Protein AF-0000000076600249 (afdb_homodimer)

Solvent-accessible surface area (backbone atoms only — not comparable to full-atom values): 35619 Å² total; per-residue (Å²): 126,81,73,49,45,29,33,35,29,46,84,48,65,68,58,51,51,53,51,48,52,49,26,54,75,53,71,22,68,70,43,76,37,72,70,77,50,72,58,54,64,67,29,22,55,24,38,38,25,30,76,85,34,53,68,73,48,59,90,51,76,70,46,68,44,25,30,36,45,35,79,69,93,44,75,66,53,54,54,52,36,52,74,59,43,37,76,39,78,35,42,54,71,84,34,44,68,54,48,44,48,52,40,34,55,42,43,45,61,47,44,80,71,34,40,33,36,28,25,22,28,18,29,58,55,38,44,20,62,59,49,33,49,37,31,29,49,53,42,4,45,73,46,34,47,13,37,38,36,41,58,37,79,58,48,43,44,56,35,46,44,56,49,44,70,83,51,67,57,42,33,30,58,66,47,76,69,53,97,58,85,50,51,40,68,58,50,61,69,44,26,23,70,44,81,34,82,72,18,26,37,34,43,39,24,48,43,87,76,65,75,40,76,29,67,32,36,66,35,40,44,34,51,55,49,17,34,26,43,65,28,14,43,26,27,33,27,36,46,66,83,51,52,67,32,32,42,37,43,32,36,62,13,45,27,34,38,32,20,30,40,37,41,63,46,34,32,50,5,18,21,56,36,45,57,59,46,60,75,49,42,57,35,58,64,30,26,35,37,27,45,65,36,70,66,62,58,48,72,69,55,48,27,63,62,32,68,41,52,71,70,41,72,25,54,66,57,88,63,48,66,31,42,37,54,73,47,9,49,76,75,62,80,69,55,37,64,46,51,38,23,50,51,50,50,54,51,44,56,52,38,47,44,53,53,63,74,66,126,81,73,49,45,29,32,35,28,46,84,50,63,69,59,51,52,53,52,48,52,50,25,52,74,53,72,24,68,71,42,76,36,71,69,78,51,72,58,53,65,68,27,22,54,25,37,38,25,29,75,86,35,54,68,72,49,60,92,51,76,69,48,66,44,27,32,36,44,35,77,70,95,46,77,67,52,53,54,52,37,52,75,58,42,37,75,40,80,37,42,53,73,84,34,44,69,55,49,42,49,52,41,35,55,42,43,46,61,47,44,82,72,35,40,35,36,26,24,24,29,18,28,57,54,37,45,20,63,58,48,34,50,38,31,29,49,53,42,4,45,74,46,34,48,14,36,37,35,41,59,39,80,58,48,43,46,54,34,45,43,55,50,43,69,83,51,67,59,42,34,30,59,66,48,77,69,52,98,58,84,50,52,39,69,57,51,61,70,43,24,23,70,44,81,33,82,71,18,25,37,34,42,38,26,48,44,86,77,65,76,40,76,28,67,33,37,67,38,41,43,34,53,54,48,16,34,25,42,66,28,14,43,26,28,35,27,36,44,67,84,50,52,67,33,33,43,36,44,31,37,62,14,44,28,34,38,33,20,30,39,35,42,62,46,36,31,50,5,18,21,56,36,45,58,58,46,60,76,48,40,55,36,58,64,32,27,35,38,27,46,65,38,71,66,62,58,47,73,66,55,49,27,61,62,34,67,42,54,70,72,41,72,25,54,65,56,89,62,48,64,32,43,39,54,73,46,10,50,77,76,61,81,68,56,38,63,46,51,38,22,50,51,51,51,54,49,43,56,52,37,46,45,54,52,62,72,66

pLDDT: mean 86.01, std 12.54, range [29.33, 98.75]

Radius of gyration: 27.99 Å; Cα contacts (8 Å, |Δi|>4): 1632; chains: 2; bounding box: 45×80×75 Å

Structure (mmCIF, N/CA/C/O backbone):
data_AF-0000000076600249-model_v1
#
loop_
_entity.id
_entity.type
_entity.pdbx_description
1 polymer 'Secretion/DNA translocation related CpaE-like protein'
#
loop_
_atom_site.group_PDB
_atom_site.id
_atom_site.type_symbol
_atom_site.label_atom_id
_atom_site.label_alt_id
_atom_site.label_comp_id
_atom_site.label_asym_id
_atom_site.label_entity_id
_atom_site.label_seq_id
_atom_site.pdbx_PDB_ins_code
_atom_site.Cartn_x
_atom_site.Cartn_y
_atom_site.Cartn_z
_atom_site.occupancy
_atom_site.B_iso_or_equiv
_atom_site.auth_seq_id
_atom_site.auth_comp_id
_atom_site.auth_asym_id
_atom_site.auth_atom_id
_atom_site.pdbx_PDB_model_num
ATOM 1 N N . MET A 1 1 ? -9.172 -34.844 -21.375 1 29.53 1 MET A N 1
ATOM 2 C CA . MET A 1 1 ? -9.859 -33.562 -21.516 1 29.53 1 MET A CA 1
ATOM 3 C C . MET A 1 1 ? -9.289 -32.75 -22.703 1 29.53 1 MET A C 1
ATOM 5 O O . MET A 1 1 ? -8.07 -32.594 -22.812 1 29.53 1 MET A O 1
ATOM 9 N N . THR A 1 2 ? -9.906 -32.719 -23.734 1 38.28 2 THR A N 1
ATOM 10 C CA . THR A 1 2 ? -9.359 -32.281 -25.016 1 38.28 2 THR A CA 1
ATOM 11 C C . THR A 1 2 ? -8.82 -30.859 -24.906 1 38.28 2 THR A C 1
ATOM 13 O O . THR A 1 2 ? -9.523 -29.953 -24.469 1 38.28 2 THR A O 1
ATOM 16 N N . THR A 1 3 ? -7.656 -30.625 -24.469 1 49.25 3 THR A N 1
ATOM 17 C CA . THR A 1 3 ? -6.938 -29.359 -24.406 1 49.25 3 THR A CA 1
ATOM 18 C C . THR A 1 3 ? -7.285 -28.469 -25.594 1 49.25 3 THR A C 1
ATOM 20 O O . THR A 1 3 ? -7.293 -28.922 -26.734 1 49.25 3 THR A O 1
ATOM 23 N N . GLY A 1 4 ? -8.133 -27.469 -25.391 1 62.41 4 GLY A N 1
ATOM 24 C CA . GLY A 1 4 ? -8.633 -26.641 -26.469 1 62.41 4 GLY A CA 1
ATOM 25 C C . GLY A 1 4 ? -7.535 -26.094 -27.359 1 62.41 4 GLY A C 1
ATOM 26 O O . GLY A 1 4 ? -6.367 -26.078 -26.984 1 62.41 4 GLY A O 1
ATOM 27 N N . ARG A 1 5 ? -7.684 -26.156 -28.625 1 76.5 5 ARG A N 1
ATOM 28 C CA . ARG A 1 5 ? -6.793 -25.641 -29.656 1 76.5 5 ARG A CA 1
ATOM 29 C C . ARG A 1 5 ? -6.898 -24.125 -29.766 1 76.5 5 ARG A C 1
ATOM 31 O O . ARG A 1 5 ? -7.934 -23.547 -29.438 1 76.5 5 ARG A O 1
ATOM 38 N N . PRO A 1 6 ? -5.746 -23.469 -29.969 1 87.06 6 PRO A N 1
ATOM 39 C CA . PRO A 1 6 ? -5.867 -22.031 -30.266 1 87.06 6 PRO A CA 1
ATOM 40 C C . PRO A 1 6 ? -6.922 -21.75 -31.328 1 87.06 6 PRO A C 1
ATOM 42 O O . PRO A 1 6 ? -7.125 -22.547 -32.25 1 87.06 6 PRO A O 1
ATOM 45 N N . LEU A 1 7 ? -7.598 -20.625 -31.141 1 91 7 LEU A N 1
ATOM 46 C CA . LEU A 1 7 ? -8.719 -20.25 -31.984 1 91 7 LEU A CA 1
ATOM 47 C C . LEU A 1 7 ? -8.375 -19.047 -32.844 1 91 7 LEU A C 1
ATOM 49 O O . LEU A 1 7 ? -7.867 -18.047 -32.344 1 91 7 LEU A O 1
ATOM 53 N N . LEU A 1 8 ? -8.516 -19.188 -34.125 1 93.94 8 LEU A N 1
ATOM 54 C CA . LEU A 1 8 ? -8.414 -18.047 -35.062 1 93.94 8 LEU A CA 1
ATOM 55 C C . LEU A 1 8 ? -9.789 -17.625 -35.562 1 93.94 8 LEU A C 1
ATOM 57 O O . LEU A 1 8 ? -10.508 -18.422 -36.156 1 93.94 8 LEU A O 1
ATOM 61 N N . ILE A 1 9 ? -10.117 -16.375 -35.188 1 92.75 9 ILE A N 1
ATOM 62 C CA . ILE A 1 9 ? -11.422 -15.844 -35.562 1 92.75 9 ILE A CA 1
ATOM 63 C C . ILE A 1 9 ? -11.242 -14.773 -36.656 1 92.75 9 ILE A C 1
ATOM 65 O O . ILE A 1 9 ? -10.875 -13.641 -36.344 1 92.75 9 ILE A O 1
ATOM 69 N N . THR A 1 10 ? -11.508 -15.164 -37.906 1 92.5 10 THR A N 1
ATOM 70 C CA . THR A 1 10 ? -11.391 -14.227 -39 1 92.5 10 THR A CA 1
ATOM 71 C C . THR A 1 10 ? -12.18 -14.719 -40.219 1 92.5 10 THR A C 1
ATOM 73 O O . THR A 1 10 ? -12.336 -15.93 -40.406 1 92.5 10 THR A O 1
ATOM 76 N N . ARG A 1 11 ? -12.719 -13.766 -41 1 90.12 11 ARG A N 1
ATOM 77 C CA . ARG A 1 11 ? -13.336 -14.078 -42.281 1 90.12 11 ARG A CA 1
ATOM 78 C C . ARG A 1 11 ? -12.367 -13.828 -43.438 1 90.12 11 ARG A C 1
ATOM 80 O O . ARG A 1 11 ? -12.703 -14.055 -44.625 1 90.12 11 ARG A O 1
ATOM 87 N N . ASP A 1 12 ? -11.211 -13.32 -43.094 1 90.44 12 ASP A N 1
ATOM 88 C CA . ASP A 1 12 ? -10.164 -13.062 -44.094 1 90.44 12 ASP A CA 1
ATOM 89 C C . ASP A 1 12 ? -9.391 -14.344 -44.406 1 90.44 12 ASP A C 1
ATOM 91 O O . ASP A 1 12 ? -8.547 -14.781 -43.625 1 90.44 12 ASP A O 1
ATOM 95 N N . SER A 1 13 ? -9.648 -14.867 -45.594 1 90.94 13 SER A N 1
ATOM 96 C CA . SER A 1 13 ? -9.055 -16.156 -46 1 90.94 13 SER A CA 1
ATOM 97 C C . SER A 1 13 ? -7.547 -16.031 -46.156 1 90.94 13 SER A C 1
ATOM 99 O O . SER A 1 13 ? -6.816 -17 -45.875 1 90.94 13 SER A O 1
ATOM 101 N N . VAL A 1 14 ? -7.113 -14.867 -46.562 1 92.69 14 VAL A N 1
ATOM 102 C CA . VAL A 1 14 ? -5.68 -14.664 -46.75 1 92.69 14 VAL A CA 1
ATOM 103 C C . VAL A 1 14 ? -4.984 -14.695 -45.375 1 92.69 14 VAL A C 1
ATOM 105 O O . VAL A 1 14 ? -3.969 -15.375 -45.219 1 92.69 14 VAL A O 1
ATOM 108 N N . LEU A 1 15 ? -5.586 -13.992 -44.438 1 93.12 15 LEU A N 1
ATOM 109 C CA . LEU A 1 15 ? -5.035 -13.977 -43.094 1 93.12 15 LEU A CA 1
ATOM 110 C C . LEU A 1 15 ? -5.094 -15.367 -42.469 1 93.12 15 LEU A C 1
ATOM 112 O O . LEU A 1 15 ? -4.148 -15.789 -41.812 1 93.12 15 LEU A O 1
ATOM 116 N N . ALA A 1 16 ? -6.199 -16.031 -42.688 1 93.5 16 ALA A N 1
ATOM 117 C CA . ALA A 1 16 ? -6.375 -17.375 -42.125 1 93.5 16 ALA A CA 1
ATOM 118 C C . ALA A 1 16 ? -5.285 -18.328 -42.625 1 93.5 16 ALA A C 1
ATOM 120 O O . ALA A 1 16 ? -4.711 -19.078 -41.844 1 93.5 16 ALA A O 1
ATOM 121 N N . GLU A 1 17 ? -4.996 -18.297 -43.844 1 93.38 17 GLU A N 1
ATOM 122 C CA . GLU A 1 17 ? -3.967 -19.156 -44.438 1 93.38 17 GLU A CA 1
ATOM 123 C C . GLU A 1 17 ? -2.588 -18.828 -43.875 1 93.38 17 GLU A C 1
ATOM 125 O O . GLU A 1 17 ? -1.811 -19.719 -43.531 1 93.38 17 GLU A O 1
ATOM 130 N N . GLU A 1 18 ? -2.35 -17.531 -43.812 1 94.12 18 GLU A N 1
ATOM 131 C CA . GLU A 1 18 ? -1.061 -17.078 -43.281 1 94.12 18 GLU A CA 1
ATOM 132 C C . GLU A 1 18 ? -0.849 -17.531 -41.844 1 94.12 18 GLU A C 1
ATOM 134 O O . GLU A 1 18 ? 0.203 -18.078 -41.5 1 94.12 18 GLU A O 1
ATOM 139 N N . VAL A 1 19 ? -1.863 -17.406 -41.031 1 94.38 19 VAL A N 1
ATOM 140 C CA . VAL A 1 19 ? -1.758 -17.766 -39.625 1 94.38 19 VAL A CA 1
ATOM 141 C C . VAL A 1 19 ? -1.687 -19.281 -39.469 1 94.38 19 VAL A C 1
ATOM 143 O O . VAL A 1 19 ? -0.944 -19.797 -38.625 1 94.38 19 VAL A O 1
ATOM 146 N N . SER A 1 20 ? -2.354 -19.969 -40.312 1 92.62 20 SER A N 1
ATOM 147 C CA . SER A 1 20 ? -2.324 -21.422 -40.281 1 92.62 20 SER A CA 1
ATOM 148 C C . SER A 1 20 ? -0.936 -21.953 -40.625 1 92.62 20 SER A C 1
ATOM 150 O O . SER A 1 20 ? -0.468 -22.922 -40.031 1 92.62 20 SER A O 1
ATOM 152 N N . ARG A 1 21 ? -0.321 -21.328 -41.562 1 92.25 21 ARG A N 1
ATOM 153 C CA . ARG A 1 21 ? 1.038 -21.719 -41.938 1 92.25 21 ARG A CA 1
ATOM 154 C C . ARG A 1 21 ? 2.002 -21.5 -40.781 1 92.25 21 ARG A C 1
ATOM 156 O O . ARG A 1 21 ? 2.848 -22.359 -40.5 1 92.25 21 ARG A O 1
ATOM 163 N N . LEU A 1 22 ? 1.812 -20.391 -40.094 1 91.31 22 LEU A N 1
ATOM 164 C CA . LEU A 1 22 ? 2.666 -20.109 -38.938 1 91.31 22 LEU A CA 1
ATOM 165 C C . LEU A 1 22 ? 2.422 -21.109 -37.812 1 91.31 22 LEU A C 1
ATOM 167 O O . LEU A 1 22 ? 3.369 -21.578 -37.188 1 91.31 22 LEU A O 1
ATOM 171 N N . ALA A 1 23 ? 1.169 -21.453 -37.594 1 90.12 23 ALA A N 1
ATOM 172 C CA . ALA A 1 23 ? 0.819 -22.438 -36.594 1 90.12 23 ALA A CA 1
ATOM 173 C C . ALA A 1 23 ? 1.414 -23.812 -36.906 1 90.12 23 ALA A C 1
ATOM 175 O O . ALA A 1 23 ? 1.97 -24.484 -36.062 1 90.12 23 ALA A O 1
ATOM 176 N N . ALA A 1 24 ? 1.354 -24.203 -38.125 1 86.94 24 ALA A N 1
ATOM 177 C CA . ALA A 1 24 ? 1.897 -25.469 -38.594 1 86.94 24 ALA A CA 1
ATOM 178 C C . ALA A 1 24 ? 3.406 -25.547 -38.375 1 86.94 24 ALA A C 1
ATOM 180 O O . ALA A 1 24 ? 3.932 -26.578 -37.938 1 86.94 24 ALA A O 1
ATOM 181 N N . ALA A 1 25 ? 4.008 -24.422 -38.594 1 82.56 25 ALA A N 1
ATOM 182 C CA . ALA A 1 25 ? 5.457 -24.344 -38.406 1 82.56 25 ALA A CA 1
ATOM 183 C C . ALA A 1 25 ? 5.844 -24.547 -36.938 1 82.56 25 ALA A C 1
ATOM 185 O O . ALA A 1 25 ? 6.961 -24.984 -36.656 1 82.56 25 ALA A O 1
ATOM 186 N N . THR A 1 26 ? 4.91 -24.234 -36.094 1 78.81 26 THR A N 1
ATOM 187 C CA . THR A 1 26 ? 5.172 -24.375 -34.656 1 78.81 26 THR A CA 1
ATOM 188 C C . THR A 1 26 ? 4.621 -25.703 -34.125 1 78.81 26 THR A C 1
ATOM 190 O O . THR A 1 26 ? 4.707 -25.984 -32.938 1 78.81 26 THR A O 1
ATOM 193 N N . GLY A 1 27 ? 4.047 -26.484 -34.906 1 78.25 27 GLY A N 1
ATOM 194 C CA . GLY A 1 27 ? 3.469 -27.766 -34.531 1 78.25 27 GLY A CA 1
ATOM 195 C C . GLY A 1 27 ? 2.164 -27.625 -33.781 1 78.25 27 GLY A C 1
ATOM 196 O O . GLY A 1 27 ? 1.744 -28.562 -33.094 1 78.25 27 GLY A O 1
ATOM 197 N N . VAL A 1 28 ? 1.486 -26.5 -33.875 1 80.44 28 VAL A N 1
ATOM 198 C CA . VAL A 1 28 ? 0.252 -26.234 -33.125 1 80.44 28 VAL A CA 1
ATOM 199 C C . VAL A 1 28 ? -0.948 -26.406 -34.062 1 80.44 28 VAL A C 1
ATOM 201 O O . VAL A 1 28 ? -0.942 -25.922 -35.188 1 80.44 28 VAL A O 1
ATOM 204 N N . GLU A 1 29 ? -1.911 -27.125 -33.625 1 83.38 29 GLU A N 1
ATOM 205 C CA . GLU A 1 29 ? -3.156 -27.25 -34.375 1 83.38 29 GLU A CA 1
ATOM 206 C C . GLU A 1 29 ? -4.082 -26.062 -34.094 1 83.38 29 GLU A C 1
ATOM 208 O O . GLU A 1 29 ? -4.484 -25.844 -32.938 1 83.38 29 GLU A O 1
ATOM 213 N N . LEU A 1 30 ? -4.402 -25.312 -35.094 1 87.81 30 LEU A N 1
ATOM 214 C CA . LEU A 1 30 ? -5.207 -24.094 -35 1 87.81 30 LEU A CA 1
ATOM 215 C C . LEU A 1 30 ? -6.637 -24.359 -35.469 1 87.81 30 LEU A C 1
ATOM 217 O O . LEU A 1 30 ? -6.852 -25.016 -36.469 1 87.81 30 LEU A O 1
ATOM 221 N N . GLU A 1 31 ? -7.566 -23.953 -34.625 1 88.81 31 GLU A N 1
ATOM 222 C CA . GLU A 1 31 ? -8.969 -24 -35.062 1 88.81 31 GLU A CA 1
ATOM 223 C C . GLU A 1 31 ? -9.406 -22.656 -35.625 1 88.81 31 GLU A C 1
ATOM 225 O O . GLU A 1 31 ? -9.273 -21.625 -34.969 1 88.81 31 GLU A O 1
ATOM 230 N N . HIS A 1 32 ? -9.836 -22.656 -36.844 1 90.75 32 HIS A N 1
ATOM 231 C CA . HIS A 1 32 ? -10.289 -21.453 -37.531 1 90.75 32 HIS A CA 1
ATOM 232 C C . HIS A 1 32 ? -11.812 -21.391 -37.562 1 90.75 32 HIS A C 1
ATOM 234 O O . HIS A 1 32 ? -12.461 -22.359 -38 1 90.75 32 HIS A O 1
ATOM 240 N N . THR A 1 33 ? -12.383 -20.281 -37.062 1 87.44 33 THR A N 1
ATOM 241 C CA . THR A 1 33 ? -13.828 -20.078 -37.156 1 87.44 33 THR A CA 1
ATOM 242 C C . THR A 1 33 ? -14.148 -18.594 -37.312 1 87.44 33 THR A C 1
ATOM 244 O O . THR A 1 33 ? -13.453 -17.734 -36.75 1 87.44 33 THR A O 1
ATOM 247 N N . PRO A 1 34 ? -15.164 -18.234 -38.156 1 82.44 34 PRO A N 1
ATOM 248 C CA . PRO A 1 34 ? -15.594 -16.828 -38.219 1 82.44 34 PRO A CA 1
ATOM 249 C C . PRO A 1 34 ? -16.438 -16.391 -37.031 1 82.44 34 PRO A C 1
ATOM 251 O O . PRO A 1 34 ? -16.531 -15.203 -36.75 1 82.44 34 PRO A O 1
ATOM 254 N N . ASP A 1 35 ? -17.062 -17.375 -36.312 1 79.5 35 ASP A N 1
ATOM 255 C CA . ASP A 1 35 ? -17.922 -17.109 -35.188 1 79.5 35 ASP A CA 1
ATOM 256 C C . ASP A 1 35 ? -17.641 -18.094 -34.031 1 79.5 35 ASP A C 1
ATOM 258 O O . ASP A 1 35 ? -18.016 -19.266 -34.125 1 79.5 35 ASP A O 1
ATOM 262 N N . PRO A 1 36 ? -16.984 -17.547 -33.031 1 76.62 36 PRO A N 1
ATOM 263 C CA . PRO A 1 36 ? -16.625 -18.484 -31.969 1 76.62 36 PRO A CA 1
ATOM 264 C C . PRO A 1 36 ? -17.797 -18.844 -31.047 1 76.62 36 PRO A C 1
ATOM 266 O O . PRO A 1 36 ? -18.625 -17.984 -30.75 1 76.62 36 PRO A O 1
ATOM 269 N N . ALA A 1 37 ? -17.906 -20.172 -30.75 1 76.94 37 ALA A N 1
ATOM 270 C CA . ALA A 1 37 ? -18.781 -20.562 -29.656 1 76.94 37 ALA A CA 1
ATOM 271 C C . ALA A 1 37 ? -18.234 -20.094 -28.312 1 76.94 37 ALA A C 1
ATOM 273 O O . ALA A 1 37 ? -17.016 -19.984 -28.141 1 76.94 37 ALA A O 1
ATOM 274 N N . ALA A 1 38 ? -19.156 -19.703 -27.469 1 75.31 38 ALA A N 1
ATOM 275 C CA . ALA A 1 38 ? -18.766 -19.203 -26.156 1 75.31 38 ALA A CA 1
ATOM 276 C C . ALA A 1 38 ? -17.828 -20.172 -25.453 1 75.31 38 ALA A C 1
ATOM 278 O O . ALA A 1 38 ? -16.859 -19.766 -24.797 1 75.31 38 ALA A O 1
ATOM 279 N N . ALA A 1 39 ? -18.094 -21.406 -25.703 1 72.88 39 ALA A N 1
ATOM 280 C CA . ALA A 1 39 ? -17.281 -22.438 -25.047 1 72.88 39 ALA A CA 1
ATOM 281 C C . ALA A 1 39 ? -15.852 -22.438 -25.578 1 72.88 39 ALA A C 1
ATOM 283 O O . ALA A 1 39 ? -14.891 -22.531 -24.797 1 72.88 39 ALA A O 1
ATOM 284 N N . ASP A 1 40 ? -15.727 -22.281 -26.891 1 78.19 40 ASP A N 1
ATOM 285 C CA . ASP A 1 40 ? -14.406 -22.266 -27.5 1 78.19 40 ASP A CA 1
ATOM 286 C C . ASP A 1 40 ? -13.617 -21.031 -27.094 1 78.19 40 ASP A C 1
ATOM 288 O O . ASP A 1 40 ? -12.414 -21.109 -26.828 1 78.19 40 ASP A O 1
ATOM 292 N N . TRP A 1 41 ? -14.336 -19.938 -26.969 1 80 41 TRP A N 1
ATOM 293 C CA . TRP A 1 41 ? -13.727 -18.688 -26.531 1 80 41 TRP A CA 1
ATOM 294 C C . TRP A 1 41 ? -13.156 -18.844 -25.125 1 80 41 TRP A C 1
ATOM 296 O O . TRP A 1 41 ? -12.031 -18.391 -24.844 1 80 41 TRP A O 1
ATOM 306 N N . ARG A 1 42 ? -13.859 -19.594 -24.344 1 73 42 ARG A N 1
ATOM 307 C CA . ARG A 1 42 ? -13.5 -19.688 -22.938 1 73 42 ARG A CA 1
ATOM 308 C C . ARG A 1 42 ? -12.336 -20.641 -22.719 1 73 42 ARG A C 1
ATOM 310 O O . ARG A 1 42 ? -11.477 -20.422 -21.875 1 73 42 ARG A O 1
ATOM 317 N N . THR A 1 43 ? -12.242 -21.641 -23.656 1 72.62 43 THR A N 1
ATOM 318 C CA . THR A 1 43 ? -11.328 -22.734 -23.344 1 72.62 43 THR A CA 1
ATOM 319 C C . THR A 1 43 ? -10.055 -22.625 -24.188 1 72.62 43 THR A C 1
ATOM 321 O O . THR A 1 43 ? -9.047 -23.266 -23.875 1 72.62 43 THR A O 1
ATOM 324 N N . ALA A 1 44 ? -10.164 -21.828 -25.25 1 81.12 44 ALA A N 1
ATOM 325 C CA . ALA A 1 44 ? -9.008 -21.734 -26.125 1 81.12 44 ALA A CA 1
ATOM 326 C C . ALA A 1 44 ? -7.801 -21.156 -25.391 1 81.12 44 ALA A C 1
ATOM 328 O O . ALA A 1 44 ? -7.93 -20.188 -24.656 1 81.12 44 ALA A O 1
ATOM 329 N N . PRO A 1 45 ? -6.602 -21.844 -25.578 1 76.06 45 PRO A N 1
ATOM 330 C CA . PRO A 1 45 ? -5.406 -21.297 -24.938 1 76.06 45 PRO A CA 1
ATOM 331 C C . PRO A 1 45 ? -4.969 -19.969 -25.516 1 76.06 45 PRO A C 1
ATOM 333 O O . PRO A 1 45 ? -4.234 -19.203 -24.875 1 76.06 45 PRO A O 1
ATOM 336 N N . LEU A 1 46 ? -5.434 -19.703 -26.703 1 86.19 46 LEU A N 1
ATOM 337 C CA . LEU A 1 46 ? -5.137 -18.484 -27.453 1 86.19 46 LEU A CA 1
ATOM 338 C C . LEU A 1 46 ? -6.246 -18.172 -28.453 1 86.19 46 LEU A C 1
ATOM 340 O O . LEU A 1 46 ? -6.738 -19.078 -29.125 1 86.19 46 LEU A O 1
ATOM 344 N N . VAL A 1 47 ? -6.672 -16.922 -28.391 1 90.12 47 VAL A N 1
ATOM 345 C CA . VAL A 1 47 ? -7.656 -16.469 -29.375 1 90.12 47 VAL A CA 1
ATOM 346 C C . VAL A 1 47 ? -7.051 -15.375 -30.25 1 90.12 47 VAL A C 1
ATOM 348 O O . VAL A 1 47 ? -6.574 -14.352 -29.734 1 90.12 47 VAL A O 1
ATOM 351 N N . LEU A 1 48 ? -6.988 -15.648 -31.5 1 93.44 48 LEU A N 1
ATOM 352 C CA . LEU A 1 48 ? -6.504 -14.695 -32.5 1 93.44 48 LEU A CA 1
ATOM 353 C C . LEU A 1 48 ? -7.668 -14.094 -33.281 1 93.44 48 LEU A C 1
ATOM 355 O O . LEU A 1 48 ? -8.523 -14.828 -33.781 1 93.44 48 LEU A O 1
ATOM 359 N N . LEU A 1 49 ? -7.66 -12.688 -33.281 1 92.44 49 LEU A N 1
ATOM 360 C CA . LEU A 1 49 ? -8.727 -11.977 -34 1 92.44 49 LEU A CA 1
ATOM 361 C C . LEU A 1 49 ? -8.156 -11 -35 1 92.44 49 LEU A C 1
ATOM 363 O O . LEU A 1 49 ? -7.117 -10.383 -34.781 1 92.44 49 LEU A O 1
ATOM 367 N N . ASP A 1 50 ? -8.852 -10.945 -36.156 1 91.5 50 ASP A N 1
ATOM 368 C CA . ASP A 1 50 ? -8.578 -9.773 -36.969 1 91.5 50 ASP A CA 1
ATOM 369 C C . ASP A 1 50 ? -9.492 -8.609 -36.594 1 91.5 50 ASP A C 1
ATOM 371 O O . ASP A 1 50 ? -10.461 -8.789 -35.844 1 91.5 50 ASP A O 1
ATOM 375 N N . PRO A 1 51 ? -9.219 -7.391 -36.938 1 87.56 51 PRO A N 1
ATOM 376 C CA . PRO A 1 51 ? -9.953 -6.203 -36.5 1 87.56 51 PRO A CA 1
ATOM 377 C C . PRO A 1 51 ? -11.453 -6.293 -36.781 1 87.56 51 PRO A C 1
ATOM 379 O O . PRO A 1 51 ? -12.266 -5.816 -36 1 87.56 51 PRO A O 1
ATOM 382 N N . THR A 1 52 ? -11.766 -6.98 -37.812 1 86.81 52 THR A N 1
ATOM 383 C CA . THR A 1 52 ? -13.172 -7.066 -38.188 1 86.81 52 THR A CA 1
ATOM 384 C C . THR A 1 52 ? -13.914 -8.047 -37.281 1 86.81 52 THR A C 1
ATOM 386 O O . THR A 1 52 ? -15.148 -8.023 -37.219 1 86.81 52 THR A O 1
ATOM 389 N N . ALA A 1 53 ? -13.125 -8.898 -36.562 1 87.19 53 ALA A N 1
ATOM 390 C CA . ALA A 1 53 ? -13.734 -9.93 -35.719 1 87.19 53 ALA A CA 1
ATOM 391 C C . ALA A 1 53 ? -13.852 -9.461 -34.281 1 87.19 53 ALA A C 1
ATOM 393 O O . ALA A 1 53 ? -14.375 -10.18 -33.406 1 87.19 53 ALA A O 1
ATOM 394 N N . ILE A 1 54 ? -13.375 -8.297 -33.906 1 85.88 54 ILE A N 1
ATOM 395 C CA . ILE A 1 54 ? -13.391 -7.793 -32.562 1 85.88 54 ILE A CA 1
ATOM 396 C C . ILE A 1 54 ? -14.836 -7.715 -32.062 1 85.88 54 ILE A C 1
ATOM 398 O O . ILE A 1 54 ? -15.109 -8.023 -30.891 1 85.88 54 ILE A O 1
ATOM 402 N N . GLY A 1 55 ? -15.703 -7.355 -32.938 1 80 55 GLY A N 1
ATOM 403 C CA . GLY A 1 55 ? -17.109 -7.301 -32.594 1 80 55 GLY A CA 1
ATOM 404 C C . GLY A 1 55 ? -17.672 -8.648 -32.188 1 80 55 GLY A C 1
ATOM 405 O O . GLY A 1 55 ? -18.641 -8.719 -31.422 1 80 55 GLY A O 1
ATOM 406 N N . ALA A 1 56 ? -17.094 -9.672 -32.75 1 76.88 56 ALA A N 1
ATOM 407 C CA . ALA A 1 56 ? -17.547 -11.031 -32.469 1 76.88 56 ALA A CA 1
ATOM 408 C C . ALA A 1 56 ? -17.281 -11.383 -31 1 76.88 56 ALA A C 1
ATOM 410 O O . ALA A 1 56 ? -17.891 -12.305 -30.469 1 76.88 56 ALA A O 1
ATOM 411 N N . ALA A 1 57 ? -16.375 -10.672 -30.391 1 74.5 57 ALA A N 1
ATOM 412 C CA . ALA A 1 57 ? -16.047 -10.906 -29 1 74.5 57 ALA A CA 1
ATOM 413 C C . ALA A 1 57 ? -17 -10.141 -28.078 1 74.5 57 ALA A C 1
ATOM 415 O O . ALA A 1 57 ? -16.953 -10.305 -26.859 1 74.5 57 ALA A O 1
ATOM 416 N N . ASP A 1 58 ? -17.828 -9.375 -28.703 1 72.31 58 ASP A N 1
ATOM 417 C CA . ASP A 1 58 ? -18.781 -8.609 -27.906 1 72.31 58 ASP A CA 1
ATOM 418 C C . ASP A 1 58 ? -19.672 -9.531 -27.078 1 72.31 58 ASP A C 1
ATOM 420 O O . ASP A 1 58 ? -20.203 -10.516 -27.594 1 72.31 58 ASP A O 1
ATOM 424 N N . GLY A 1 59 ? -19.797 -9.297 -25.859 1 69.75 59 GLY A N 1
ATOM 425 C CA . GLY A 1 59 ? -20.625 -10.094 -24.953 1 69.75 59 GLY A CA 1
ATOM 426 C C . GLY A 1 59 ? -19.859 -11.242 -24.328 1 69.75 59 GLY A C 1
ATOM 427 O O . GLY A 1 59 ? -20.375 -11.93 -23.438 1 69.75 59 GLY A O 1
ATOM 428 N N . LEU A 1 60 ? -18.75 -11.477 -24.922 1 74 60 LEU A N 1
ATOM 429 C CA . LEU A 1 60 ? -17.922 -12.539 -24.344 1 74 60 LEU A CA 1
ATOM 430 C C . LEU A 1 60 ? -17.094 -12.008 -23.188 1 74 60 LEU A C 1
ATOM 432 O O . LEU A 1 60 ? -16.719 -10.828 -23.172 1 74 60 LEU A O 1
ATOM 436 N N . PRO A 1 61 ? -16.906 -12.852 -22.281 1 67.88 61 PRO A N 1
ATOM 437 C CA . PRO A 1 61 ? -16.141 -12.375 -21.125 1 67.88 61 PRO A CA 1
ATOM 438 C C . PRO A 1 61 ? -14.688 -12.047 -21.469 1 67.88 61 PRO A C 1
ATOM 440 O O . PRO A 1 61 ? -14.102 -12.664 -22.359 1 67.88 61 PRO A O 1
ATOM 443 N N . ARG A 1 62 ? -14.25 -11.023 -20.859 1 70.5 62 ARG A N 1
ATOM 444 C CA . ARG A 1 62 ? -12.828 -10.734 -21 1 70.5 62 ARG A CA 1
ATOM 445 C C . ARG A 1 62 ? -11.984 -11.922 -20.531 1 70.5 62 ARG A C 1
ATOM 447 O O . ARG A 1 62 ? -12.352 -12.617 -19.578 1 70.5 62 ARG A O 1
ATOM 454 N N . ARG A 1 63 ? -11.07 -12.227 -21.438 1 66.56 63 ARG A N 1
ATOM 455 C CA . ARG A 1 63 ? -10.195 -13.352 -21.141 1 66.56 63 ARG A CA 1
ATOM 456 C C . ARG A 1 63 ? -8.75 -13.031 -21.484 1 66.56 63 ARG A C 1
ATOM 458 O O . ARG A 1 63 ? -8.477 -12.102 -22.25 1 66.56 63 ARG A O 1
ATOM 465 N N . ARG A 1 64 ? -7.992 -13.883 -20.891 1 66.88 64 ARG A N 1
ATOM 466 C CA . ARG A 1 64 ? -6.586 -13.836 -21.281 1 66.88 64 ARG A CA 1
ATOM 467 C C . ARG A 1 64 ? -6.359 -14.523 -22.625 1 66.88 64 ARG A C 1
ATOM 469 O O . ARG A 1 64 ? -7.219 -15.266 -23.094 1 66.88 64 ARG A O 1
ATOM 476 N N . GLY A 1 65 ? -5.293 -14.219 -23.234 1 75.56 65 GLY A N 1
ATOM 477 C CA . GLY A 1 65 ? -4.855 -14.922 -24.422 1 75.56 65 GLY A CA 1
ATOM 478 C C . GLY A 1 65 ? -5.547 -14.445 -25.688 1 75.56 65 GLY A C 1
ATOM 479 O O . GLY A 1 65 ? -5.824 -15.234 -26.594 1 75.56 65 GLY A O 1
ATOM 480 N N . VAL A 1 66 ? -5.934 -13.172 -25.641 1 85.88 66 VAL A N 1
ATOM 481 C CA . VAL A 1 66 ? -6.562 -12.633 -26.844 1 85.88 66 VAL A CA 1
ATOM 482 C C . VAL A 1 66 ? -5.578 -11.727 -27.578 1 85.88 66 VAL A C 1
ATOM 484 O O . VAL A 1 66 ? -4.992 -10.82 -26.984 1 85.88 66 VAL A O 1
ATOM 487 N N . ALA A 1 67 ? -5.312 -11.961 -28.797 1 90.75 67 ALA A N 1
ATOM 488 C CA . ALA A 1 67 ? -4.445 -11.156 -29.641 1 90.75 67 ALA A CA 1
ATOM 489 C C . ALA A 1 67 ? -5.18 -10.711 -30.906 1 90.75 67 ALA A C 1
ATOM 491 O O . ALA A 1 67 ? -5.898 -11.492 -31.531 1 90.75 67 ALA A O 1
ATOM 492 N N . VAL A 1 68 ? -5.02 -9.422 -31.219 1 92.12 68 VAL A N 1
ATOM 493 C CA . VAL A 1 68 ? -5.598 -8.883 -32.438 1 92.12 68 VAL A CA 1
ATOM 494 C C . VAL A 1 68 ? -4.531 -8.828 -33.531 1 92.12 68 VAL A C 1
ATOM 496 O O . VAL A 1 68 ? -3.449 -8.273 -33.312 1 92.12 68 VAL A O 1
ATOM 499 N N . LEU A 1 69 ? -4.828 -9.453 -34.656 1 94.06 69 LEU A N 1
ATOM 500 C CA . LEU A 1 69 ? -3.934 -9.484 -35.781 1 94.06 69 LEU A CA 1
ATOM 501 C C . LEU A 1 69 ? -4.344 -8.438 -36.812 1 94.06 69 LEU A C 1
ATOM 503 O O . LEU A 1 69 ? -5.512 -8.375 -37.219 1 94.06 69 LEU A O 1
ATOM 507 N N . CYS A 1 70 ? -3.32 -7.543 -37.219 1 91.06 70 CYS A N 1
ATOM 508 C CA . CYS A 1 70 ? -3.688 -6.5 -38.156 1 91.06 70 CYS A CA 1
ATOM 509 C C . CYS A 1 70 ? -2.588 -6.293 -39.219 1 91.06 70 CYS A C 1
ATOM 511 O O . CYS A 1 70 ? -1.468 -6.777 -39.031 1 91.06 70 CYS A O 1
ATOM 513 N N . ARG A 1 71 ? -3.014 -5.719 -40.281 1 89.5 71 ARG A N 1
ATOM 514 C CA . ARG A 1 71 ? -2.062 -5.324 -41.312 1 89.5 71 ARG A CA 1
ATOM 515 C C . ARG A 1 71 ? -1.605 -3.883 -41.125 1 89.5 71 ARG A C 1
ATOM 517 O O . ARG A 1 71 ? -0.47 -3.535 -41.469 1 89.5 71 ARG A O 1
ATOM 524 N N . ASP A 1 72 ? -2.529 -3.041 -40.531 1 85.25 72 ASP A N 1
ATOM 525 C CA . ASP A 1 72 ? -2.266 -1.627 -40.312 1 85.25 72 ASP A CA 1
ATOM 526 C C . ASP A 1 72 ? -2.674 -1.225 -38.875 1 85.25 72 ASP A C 1
ATOM 528 O O . ASP A 1 72 ? -3.764 -1.57 -38.438 1 85.25 72 ASP A O 1
ATOM 532 N N . LEU A 1 73 ? -1.682 -0.682 -38.156 1 78.38 73 LEU A N 1
ATOM 533 C CA . LEU A 1 73 ? -1.945 -0.206 -36.812 1 78.38 73 LEU A CA 1
ATOM 534 C C . LEU A 1 73 ? -2.615 1.163 -36.844 1 78.38 73 LEU A C 1
ATOM 536 O O . LEU A 1 73 ? -2.039 2.131 -37.344 1 78.38 73 LEU A O 1
ATOM 540 N N . THR A 1 74 ? -3.875 1.241 -36.562 1 76.88 74 THR A N 1
ATOM 541 C CA . THR A 1 74 ? -4.625 2.49 -36.469 1 76.88 74 THR A CA 1
ATOM 542 C C . THR A 1 74 ? -5.035 2.785 -35.031 1 76.88 74 THR A C 1
ATOM 544 O O . THR A 1 74 ? -5.07 1.883 -34.188 1 76.88 74 THR A O 1
ATOM 547 N N . SER A 1 75 ? -5.156 4.121 -34.656 1 71.12 75 SER A N 1
ATOM 548 C CA . SER A 1 75 ? -5.586 4.52 -33.312 1 71.12 75 SER A CA 1
ATOM 549 C C . SER A 1 75 ? -6.887 3.826 -32.938 1 71.12 75 SER A C 1
ATOM 551 O O . SER A 1 75 ? -7.051 3.406 -31.781 1 71.12 75 SER A O 1
ATOM 553 N N . ASP A 1 76 ? -7.73 3.645 -33.875 1 74.75 76 ASP A N 1
ATOM 554 C CA . ASP A 1 76 ? -9.023 3.008 -33.625 1 74.75 76 ASP A CA 1
ATOM 555 C C . ASP A 1 76 ? -8.844 1.536 -33.25 1 74.75 76 ASP A C 1
ATOM 557 O O . ASP A 1 76 ? -9.586 1.008 -32.406 1 74.75 76 ASP A O 1
ATOM 561 N N . LEU A 1 77 ? -7.859 0.956 -33.812 1 80.69 77 LEU A N 1
ATOM 562 C CA . LEU A 1 77 ? -7.609 -0.454 -33.531 1 80.69 77 LEU A CA 1
ATOM 563 C C . LEU A 1 77 ? -7.137 -0.647 -32.094 1 80.69 77 LEU A C 1
ATOM 565 O O . LEU A 1 77 ? -7.551 -1.593 -31.422 1 80.69 77 LEU A O 1
ATOM 569 N N . TRP A 1 78 ? -6.344 0.254 -31.578 1 73.44 78 TRP A N 1
ATOM 570 C CA . TRP A 1 78 ? -5.828 0.162 -30.219 1 73.44 78 TRP A CA 1
ATOM 571 C C . TRP A 1 78 ? -6.953 0.287 -29.203 1 73.44 78 TRP A C 1
ATOM 573 O O . TRP A 1 78 ? -7.008 -0.47 -28.219 1 73.44 78 TRP A O 1
ATOM 583 N N . ARG A 1 79 ? -7.754 1.271 -29.562 1 68.81 79 ARG A N 1
ATOM 584 C CA . ARG A 1 79 ? -8.898 1.474 -28.688 1 68.81 79 ARG A CA 1
ATOM 585 C C . ARG A 1 79 ? -9.781 0.23 -28.641 1 68.81 79 ARG A C 1
ATOM 587 O O . ARG A 1 79 ? -10.172 -0.221 -27.562 1 68.81 79 ARG A O 1
ATOM 594 N N . ALA A 1 80 ? -10.07 -0.395 -29.734 1 76.81 80 ALA A N 1
ATOM 595 C CA . ALA A 1 80 ? -10.922 -1.574 -29.828 1 76.81 80 ALA A CA 1
ATOM 596 C C . ALA A 1 80 ? -10.289 -2.771 -29.141 1 76.81 80 ALA A C 1
ATOM 598 O O . ALA A 1 80 ? -10.961 -3.514 -28.422 1 76.81 80 ALA A O 1
ATOM 599 N N . ALA A 1 81 ? -9.023 -2.941 -29.312 1 79.88 81 ALA A N 1
ATOM 600 C CA . ALA A 1 81 ? -8.281 -4.039 -28.688 1 79.88 81 ALA A CA 1
ATOM 601 C C . ALA A 1 81 ? -8.32 -3.938 -27.172 1 79.88 81 ALA A C 1
ATOM 603 O O . ALA A 1 81 ? -8.523 -4.938 -26.469 1 79.88 81 ALA A O 1
ATOM 604 N N . PHE A 1 82 ? -8.18 -2.746 -26.703 1 66.81 82 PHE A N 1
ATOM 605 C CA . PHE A 1 82 ? -8.219 -2.49 -25.266 1 66.81 82 PHE A CA 1
ATOM 606 C C . PHE A 1 82 ? -9.594 -2.814 -24.703 1 66.81 82 PHE A C 1
ATOM 608 O O . PHE A 1 82 ? -9.703 -3.424 -23.641 1 66.81 82 PHE A O 1
ATOM 615 N N . GLU A 1 83 ? -10.586 -2.367 -25.484 1 68.44 83 GLU A N 1
ATOM 616 C CA . GLU A 1 83 ? -11.961 -2.531 -25.031 1 68.44 83 GLU A CA 1
ATOM 617 C C . GLU A 1 83 ? -12.305 -4.004 -24.828 1 68.44 83 GLU A C 1
ATOM 619 O O . GLU A 1 83 ? -13.039 -4.359 -23.906 1 68.44 83 GLU A O 1
ATOM 624 N N . ILE A 1 84 ? -11.711 -4.883 -25.656 1 74.06 84 ILE A N 1
ATOM 625 C CA . ILE A 1 84 ? -12.031 -6.301 -25.531 1 74.06 84 ILE A CA 1
ATOM 626 C C . ILE A 1 84 ? -11.023 -6.988 -24.625 1 74.06 84 ILE A C 1
ATOM 628 O O . ILE A 1 84 ? -11.094 -8.195 -24.406 1 74.06 84 ILE A O 1
ATOM 632 N N . GLY A 1 85 ? -10.078 -6.227 -24.219 1 68.81 85 GLY A N 1
ATOM 633 C CA . GLY A 1 85 ? -9.094 -6.762 -23.281 1 68.81 85 GLY A CA 1
ATOM 634 C C . GLY A 1 85 ? -8.008 -7.566 -23.969 1 68.81 85 GLY A C 1
ATOM 635 O O . GLY A 1 85 ? -7.465 -8.508 -23.375 1 68.81 85 GLY A O 1
ATOM 636 N N . ALA A 1 86 ? -7.797 -7.219 -25.234 1 81.25 86 ALA A N 1
ATOM 637 C CA . ALA A 1 86 ? -6.723 -7.918 -25.938 1 81.25 86 ALA A CA 1
ATOM 638 C C . ALA A 1 86 ? -5.375 -7.664 -25.266 1 81.25 86 ALA A C 1
ATOM 640 O O . ALA A 1 86 ? -5.07 -6.535 -24.875 1 81.25 86 ALA A O 1
ATOM 641 N N . GLU A 1 87 ? -4.695 -8.727 -25.219 1 74.12 87 GLU A N 1
ATOM 642 C CA . GLU A 1 87 ? -3.379 -8.633 -24.594 1 74.12 87 GLU A CA 1
ATOM 643 C C . GLU A 1 87 ? -2.32 -8.203 -25.594 1 74.12 87 GLU A C 1
ATOM 645 O O . GLU A 1 87 ? -1.289 -7.637 -25.219 1 74.12 87 GLU A O 1
ATOM 650 N N . HIS A 1 88 ? -2.576 -8.508 -26.844 1 79.44 88 HIS A N 1
ATOM 651 C CA . HIS A 1 88 ? -1.613 -8.219 -27.891 1 79.44 88 HIS A CA 1
ATOM 652 C C . HIS A 1 88 ? -2.301 -7.637 -29.125 1 79.44 88 HIS A C 1
ATOM 654 O O . HIS A 1 88 ? -3.428 -8.016 -29.453 1 79.44 88 HIS A O 1
ATOM 660 N N . VAL A 1 89 ? -1.661 -6.621 -29.672 1 85.88 89 VAL A N 1
ATOM 661 C CA . VAL A 1 89 ? -1.954 -6.18 -31.031 1 85.88 89 VAL A CA 1
ATOM 662 C C . VAL A 1 89 ? -0.738 -6.418 -31.922 1 85.88 89 VAL A C 1
ATOM 664 O O . VAL A 1 89 ? 0.323 -5.828 -31.703 1 85.88 89 VAL A O 1
ATOM 667 N N . LEU A 1 90 ? -0.912 -7.363 -32.875 1 89.62 90 LEU A N 1
ATOM 668 C CA . LEU A 1 90 ? 0.221 -7.793 -33.688 1 89.62 90 LEU A CA 1
ATOM 669 C C . LEU A 1 90 ? 0.042 -7.363 -35.125 1 89.62 90 LEU A C 1
ATOM 671 O O . LEU A 1 90 ? -0.968 -7.688 -35.75 1 89.62 90 LEU A O 1
ATOM 675 N N . GLN A 1 91 ? 1.015 -6.609 -35.562 1 91.69 91 GLN A N 1
ATOM 676 C CA . GLN A 1 91 ? 1.045 -6.23 -36.969 1 91.69 91 GLN A CA 1
ATOM 677 C C . GLN A 1 91 ? 1.8 -7.262 -37.781 1 91.69 91 GLN A C 1
ATOM 679 O O . GLN A 1 91 ? 2.982 -7.516 -37.562 1 91.69 91 GLN A O 1
ATOM 684 N N . LEU A 1 92 ? 1.099 -7.871 -38.688 1 90.12 92 LEU A N 1
ATOM 685 C CA . LEU A 1 92 ? 1.749 -8.844 -39.562 1 90.12 92 LEU A CA 1
ATOM 686 C C . LEU A 1 92 ? 2.135 -8.211 -40.906 1 90.12 92 LEU A C 1
ATOM 688 O O . LEU A 1 92 ? 1.401 -7.375 -41.438 1 90.12 92 LEU A O 1
ATOM 692 N N . PRO A 1 93 ? 3.365 -8.523 -41.312 1 89.88 93 PRO A N 1
ATOM 693 C CA . PRO A 1 93 ? 4.262 -9.609 -40.875 1 89.88 93 PRO A CA 1
ATOM 694 C C . PRO A 1 93 ? 5.305 -9.148 -39.875 1 89.88 93 PRO A C 1
ATOM 696 O O . PRO A 1 93 ? 6.109 -9.953 -39.406 1 89.88 93 PRO A O 1
ATOM 699 N N . ALA A 1 94 ? 5.238 -7.918 -39.531 1 89.5 94 ALA A N 1
ATOM 700 C CA . ALA A 1 94 ? 6.285 -7.348 -38.656 1 89.5 94 ALA A CA 1
ATOM 701 C C . ALA A 1 94 ? 6.379 -8.094 -37.344 1 89.5 94 ALA A C 1
ATOM 703 O O . ALA A 1 94 ? 7.473 -8.25 -36.781 1 89.5 94 ALA A O 1
ATOM 704 N N . ASP A 1 95 ? 5.234 -8.555 -36.875 1 87.75 95 ASP A N 1
ATOM 705 C CA . ASP A 1 95 ? 5.191 -9.172 -35.531 1 87.75 95 ASP A CA 1
ATOM 706 C C . ASP A 1 95 ? 5.031 -10.688 -35.656 1 87.75 95 ASP A C 1
ATOM 708 O O . ASP A 1 95 ? 4.492 -11.32 -34.75 1 87.75 95 ASP A O 1
ATOM 712 N N . GLU A 1 96 ? 5.5 -11.25 -36.75 1 91.19 96 GLU A N 1
ATOM 713 C CA . GLU A 1 96 ? 5.355 -12.688 -36.969 1 91.19 96 GLU A CA 1
ATOM 714 C C . GLU A 1 96 ? 6.082 -13.477 -35.875 1 91.19 96 GLU A C 1
ATOM 716 O O . GLU A 1 96 ? 5.582 -14.5 -35.406 1 91.19 96 GLU A O 1
ATOM 721 N N . ALA A 1 97 ? 7.219 -13.008 -35.531 1 83.69 97 ALA A N 1
ATOM 722 C CA . ALA A 1 97 ? 7.988 -13.711 -34.5 1 83.69 97 ALA A CA 1
ATOM 723 C C . ALA A 1 97 ? 7.219 -13.789 -33.188 1 83.69 97 ALA A C 1
ATOM 725 O O . ALA A 1 97 ? 7.184 -14.836 -32.531 1 83.69 97 ALA A O 1
ATOM 726 N N . THR A 1 98 ? 6.609 -12.703 -32.844 1 81.94 98 THR A N 1
ATOM 727 C CA . THR A 1 98 ? 5.805 -12.656 -31.641 1 81.94 98 THR A CA 1
ATOM 728 C C . THR A 1 98 ? 4.617 -13.609 -31.75 1 81.94 98 THR A C 1
ATOM 730 O O . THR A 1 98 ? 4.293 -14.312 -30.781 1 81.94 98 THR A O 1
ATOM 733 N N . LEU A 1 99 ? 4.027 -13.688 -32.938 1 88.44 99 LEU A N 1
ATOM 734 C CA . LEU A 1 99 ? 2.896 -14.578 -33.156 1 88.44 99 LEU A CA 1
ATOM 735 C C . LEU A 1 99 ? 3.328 -16.031 -33.031 1 88.44 99 LEU A C 1
ATOM 737 O O . LEU A 1 99 ? 2.646 -16.844 -32.375 1 88.44 99 LEU A O 1
ATOM 741 N N . ILE A 1 100 ? 4.457 -16.328 -33.531 1 84.69 100 ILE A N 1
ATOM 742 C CA . ILE A 1 100 ? 4.992 -17.688 -33.469 1 84.69 100 ILE A CA 1
ATOM 743 C C . ILE A 1 100 ? 5.219 -18.078 -32 1 84.69 100 ILE A C 1
ATOM 745 O O . ILE A 1 100 ? 4.875 -19.188 -31.594 1 84.69 100 ILE A O 1
ATOM 749 N N . GLU A 1 101 ? 5.688 -17.188 -31.344 1 76.06 101 GLU A N 1
ATOM 750 C CA . GLU A 1 101 ? 5.914 -17.453 -29.922 1 76.06 101 GLU A CA 1
ATOM 751 C C . GLU A 1 101 ? 4.602 -17.719 -29.203 1 76.06 101 GLU A C 1
ATOM 753 O O . GLU A 1 101 ? 4.512 -18.656 -28.406 1 76.06 101 GLU A O 1
ATOM 758 N N . LEU A 1 102 ? 3.59 -16.938 -29.484 1 79.88 102 LEU A N 1
ATOM 759 C CA . LEU A 1 102 ? 2.281 -17.109 -28.859 1 79.88 102 LEU A CA 1
ATOM 760 C C . LEU A 1 102 ? 1.681 -18.469 -29.234 1 79.88 102 LEU A C 1
ATOM 762 O O . LEU A 1 102 ? 1.134 -19.172 -28.375 1 79.88 102 LEU A O 1
ATOM 766 N N . LEU A 1 103 ? 1.854 -18.797 -30.469 1 82 103 LEU A N 1
ATOM 767 C CA . LEU A 1 103 ? 1.32 -20.062 -30.953 1 82 103 LEU A CA 1
ATOM 768 C C . LEU A 1 103 ? 2.07 -21.234 -30.344 1 82 103 LEU A C 1
ATOM 770 O O . LEU A 1 103 ? 1.453 -22.203 -29.906 1 82 103 LEU A O 1
ATOM 774 N N . SER A 1 104 ? 3.332 -21.141 -30.297 1 73.38 104 SER A N 1
ATOM 775 C CA . SER A 1 104 ? 4.137 -22.188 -29.688 1 73.38 104 SER A CA 1
ATOM 776 C C . SER A 1 104 ? 3.75 -22.406 -28.219 1 73.38 104 SER A C 1
ATOM 778 O O . SER A 1 104 ? 3.613 -23.547 -27.766 1 73.38 104 SER A O 1
ATOM 780 N N . ASP A 1 105 ? 3.559 -21.281 -27.656 1 67.69 105 ASP A N 1
ATOM 781 C CA . ASP A 1 105 ? 3.166 -21.328 -26.25 1 67.69 105 ASP A CA 1
ATOM 782 C C . ASP A 1 105 ? 1.807 -22 -26.078 1 67.69 105 ASP A C 1
ATOM 784 O O . ASP A 1 105 ? 1.598 -22.766 -25.141 1 67.69 105 ASP A O 1
ATOM 788 N N . ALA A 1 106 ? 0.988 -21.625 -26.953 1 69.56 106 ALA A N 1
ATOM 789 C CA . ALA A 1 106 ? -0.375 -22.141 -26.906 1 69.56 106 ALA A CA 1
ATOM 790 C C . ALA A 1 106 ? -0.405 -23.641 -27.219 1 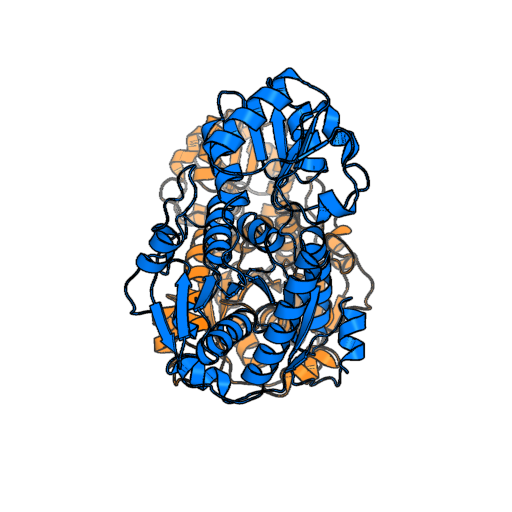69.56 106 ALA A C 1
ATOM 792 O O . ALA A 1 106 ? -1.31 -24.344 -26.781 1 69.56 106 ALA A O 1
ATOM 793 N N . GLY A 1 107 ? 0.512 -24.031 -28.078 1 61.31 107 GLY A N 1
ATOM 794 C CA . GLY A 1 107 ? 0.635 -25.438 -28.406 1 61.31 107 GLY A CA 1
ATOM 795 C C . GLY A 1 107 ? 1.262 -26.266 -27.312 1 61.31 107 GLY A C 1
ATOM 796 O O . GLY A 1 107 ? 1.129 -27.484 -27.281 1 61.31 107 GLY A O 1
ATOM 797 N N . ASP A 1 108 ? 2.252 -25.688 -26.672 1 51.94 108 ASP A N 1
ATOM 798 C CA . ASP A 1 108 ? 2.877 -26.438 -25.578 1 51.94 108 ASP A CA 1
ATOM 799 C C . ASP A 1 108 ? 1.832 -26.922 -24.578 1 51.94 108 ASP A C 1
ATOM 801 O O . ASP A 1 108 ? 1.002 -26.141 -24.109 1 51.94 108 ASP A O 1
ATOM 805 N N . VAL A 1 109 ? 1.335 -28.016 -24.891 1 44.16 109 VAL A N 1
ATOM 806 C CA . VAL A 1 109 ? 0.495 -28.703 -23.906 1 44.16 109 VAL A CA 1
ATOM 807 C C . VAL A 1 109 ? 0.938 -28.328 -22.5 1 44.16 109 VAL A C 1
ATOM 809 O O . VAL A 1 109 ? 2.115 -28.453 -22.156 1 44.16 109 VAL A O 1
ATOM 812 N N . PRO A 1 110 ? 0.383 -27.188 -21.969 1 44.31 110 PRO A N 1
ATOM 813 C CA . PRO A 1 110 ? 0.766 -27.141 -20.547 1 44.31 110 PRO A CA 1
ATOM 814 C C . PRO A 1 110 ? 1.186 -28.516 -20.016 1 44.31 110 PRO A C 1
ATOM 816 O O . PRO A 1 110 ? 0.613 -29.531 -20.406 1 44.31 110 PRO A O 1
ATOM 819 N N . THR A 1 111 ? 2.488 -28.875 -20.016 1 46.03 111 THR A N 1
ATOM 820 C CA . THR A 1 111 ? 2.492 -30.047 -19.141 1 46.03 111 THR A CA 1
ATOM 821 C C . THR A 1 111 ? 1.291 -30.016 -18.203 1 46.03 111 THR A C 1
ATOM 823 O O . THR A 1 111 ? 0.772 -28.938 -17.875 1 46.03 111 THR A O 1
ATOM 826 N N . GLN A 1 112 ? 0.437 -30.922 -18.109 1 51.62 112 GLN A N 1
ATOM 827 C CA . GLN A 1 112 ? -0.694 -31.141 -17.203 1 51.62 112 GLN A CA 1
ATOM 828 C C . GLN A 1 112 ? -0.467 -30.484 -15.852 1 51.62 112 GLN A C 1
ATOM 830 O O . GLN A 1 112 ? 0.585 -30.656 -15.234 1 51.62 112 GLN A O 1
ATOM 835 N N . GLY A 1 113 ? -1.02 -29.328 -15.445 1 67.44 113 GLY A N 1
ATOM 836 C CA . GLY A 1 113 ? -1.206 -29.156 -14.016 1 67.44 113 GLY A CA 1
ATOM 837 C C . GLY A 1 113 ? -0.722 -27.812 -13.508 1 67.44 113 GLY A C 1
ATOM 838 O O . GLY A 1 113 ? -0.766 -27.547 -12.305 1 67.44 113 GLY A O 1
ATOM 839 N N . GLY A 1 114 ? -0.153 -26.828 -14.555 1 88.38 114 GLY A N 1
ATOM 840 C CA . GLY A 1 114 ? 0.267 -25.562 -13.953 1 88.38 114 GLY A CA 1
ATOM 841 C C . GLY A 1 114 ? -0.894 -24.672 -13.594 1 88.38 114 GLY A C 1
ATOM 842 O O . GLY A 1 114 ? -1.887 -24.594 -14.32 1 88.38 114 GLY A O 1
ATOM 843 N N . ARG A 1 115 ? -0.854 -24.062 -12.555 1 92.75 115 ARG A N 1
ATOM 844 C CA . ARG A 1 115 ? -1.897 -23.188 -12.031 1 92.75 115 ARG A CA 1
ATOM 845 C C . ARG A 1 115 ? -1.297 -21.922 -11.414 1 92.75 115 ARG A C 1
ATOM 847 O O . ARG A 1 115 ? -0.178 -21.953 -10.891 1 92.75 115 ARG A O 1
ATOM 854 N N . VAL A 1 116 ? -2.057 -20.812 -11.555 1 95.19 116 VAL A N 1
ATOM 855 C CA . VAL A 1 116 ? -1.578 -19.516 -11.086 1 95.19 116 VAL A CA 1
ATOM 856 C C . VAL A 1 116 ? -2.527 -18.969 -10.023 1 95.19 116 VAL A C 1
ATOM 858 O O . VAL A 1 116 ? -3.732 -18.859 -10.258 1 95.19 116 VAL A O 1
ATOM 861 N N . LEU A 1 117 ? -1.973 -18.672 -8.906 1 98 117 LEU A N 1
ATOM 862 C CA . LEU A 1 117 ? -2.672 -18.047 -7.793 1 98 117 LEU A CA 1
ATOM 863 C C . LEU A 1 117 ? -2.18 -16.609 -7.574 1 98 117 LEU A C 1
ATOM 865 O O . LEU A 1 117 ? -0.972 -16.375 -7.508 1 98 117 LEU A O 1
ATOM 869 N N . ALA A 1 118 ? -3.104 -15.672 -7.535 1 98.56 118 ALA A N 1
ATOM 870 C CA . ALA A 1 118 ? -2.783 -14.32 -7.074 1 98.56 118 ALA A CA 1
ATOM 871 C C . ALA A 1 118 ? -3.213 -14.117 -5.625 1 98.56 118 ALA A C 1
ATOM 873 O O . ALA A 1 118 ? -4.32 -14.5 -5.238 1 98.56 118 ALA A O 1
ATOM 874 N N . VAL A 1 119 ? -2.357 -13.586 -4.797 1 98.69 119 VAL A N 1
ATOM 875 C CA . VAL A 1 119 ? -2.656 -13.297 -3.396 1 98.69 119 VAL A CA 1
ATOM 876 C C . VAL A 1 119 ? -2.467 -11.812 -3.123 1 98.69 119 VAL A C 1
ATOM 878 O O . VAL A 1 119 ? -1.419 -11.242 -3.443 1 98.69 119 VAL A O 1
ATOM 881 N N . LEU A 1 120 ? -3.467 -11.188 -2.602 1 98.5 120 LEU A N 1
ATOM 882 C CA . LEU A 1 120 ? -3.424 -9.773 -2.238 1 98.5 120 LEU A CA 1
ATOM 883 C C . LEU A 1 120 ? -3.932 -9.562 -0.817 1 98.5 120 LEU A C 1
ATOM 885 O O . LEU A 1 120 ? -4.652 -10.406 -0.278 1 98.5 120 LEU A O 1
ATOM 889 N N . GLY A 1 121 ? -3.502 -8.453 -0.222 1 98.44 121 GLY A N 1
ATOM 890 C CA . GLY A 1 121 ? -4.074 -8.031 1.044 1 98.44 121 GLY A CA 1
ATOM 891 C C . GLY A 1 121 ? -5.238 -7.066 0.879 1 98.44 121 GLY A C 1
ATOM 892 O O . GLY A 1 121 ? -5.184 -6.156 0.051 1 98.44 121 GLY A O 1
ATOM 893 N N . GLY A 1 122 ? -6.258 -7.277 1.668 1 97.69 122 GLY A N 1
ATOM 894 C CA . GLY A 1 122 ? -7.371 -6.34 1.678 1 97.69 122 GLY A CA 1
ATOM 895 C C . GLY A 1 122 ? -7.035 -5.023 2.357 1 97.69 122 GLY A C 1
ATOM 896 O O . GLY A 1 122 ? -7.754 -4.035 2.195 1 97.69 122 GLY A O 1
ATOM 897 N N . CYS A 1 123 ? -6.074 -5.004 3.127 1 96.12 123 CYS A N 1
ATOM 898 C CA . CYS A 1 123 ? -5.516 -3.834 3.797 1 96.12 123 CYS A CA 1
ATOM 899 C C . CYS A 1 123 ? -4.02 -4 4.027 1 96.12 123 CYS A C 1
ATOM 901 O O . CYS A 1 123 ? -3.449 -5.047 3.713 1 96.12 123 CYS A O 1
ATOM 903 N N . GLY A 1 124 ? -3.371 -2.885 4.43 1 94.12 124 GLY A N 1
ATOM 904 C CA . GLY A 1 124 ? -1.97 -3.008 4.793 1 94.12 124 GLY A CA 1
ATOM 905 C C . GLY A 1 124 ? -1.733 -3.982 5.934 1 94.12 124 GLY A C 1
ATOM 906 O O . GLY A 1 124 ? -2.436 -3.945 6.945 1 94.12 124 GLY A O 1
ATOM 907 N N . GLY A 1 125 ? -0.807 -4.867 5.723 1 94.12 125 GLY A N 1
ATOM 908 C CA . GLY A 1 125 ? -0.424 -5.789 6.777 1 94.12 125 GLY A CA 1
ATOM 909 C C . GLY A 1 125 ? -1.402 -6.934 6.957 1 94.12 125 GLY A C 1
ATOM 910 O O . GLY A 1 125 ? -1.413 -7.594 8 1 94.12 125 GLY A O 1
ATOM 911 N N . ALA A 1 126 ? -2.191 -7.168 6.016 1 96.75 126 ALA A N 1
ATOM 912 C CA . ALA A 1 126 ? -3.232 -8.188 6.105 1 96.75 126 ALA A CA 1
ATOM 913 C C . ALA A 1 126 ? -2.625 -9.586 6.188 1 96.75 126 ALA A C 1
ATOM 915 O O . ALA A 1 126 ? -3.275 -10.523 6.648 1 96.75 126 ALA A O 1
ATOM 916 N N . GLY A 1 127 ? -1.43 -9.734 5.672 1 95.62 127 GLY A N 1
ATOM 917 C CA . GLY A 1 127 ? -0.784 -11.039 5.703 1 95.62 127 GLY A CA 1
ATOM 918 C C . GLY A 1 127 ? -0.708 -11.695 4.34 1 95.62 127 GLY A C 1
ATOM 919 O O . GLY A 1 127 ? -0.502 -12.906 4.242 1 95.62 127 GLY A O 1
ATOM 920 N N . ALA A 1 128 ? -0.873 -10.969 3.309 1 97.38 128 ALA A N 1
ATOM 921 C CA . ALA A 1 128 ? -0.887 -11.508 1.953 1 97.38 128 ALA A CA 1
ATOM 922 C C . ALA A 1 128 ? 0.417 -12.242 1.641 1 97.38 128 ALA A C 1
ATOM 924 O O . ALA A 1 128 ? 0.4 -13.383 1.167 1 97.38 128 ALA A O 1
ATOM 925 N N . SER A 1 129 ? 1.599 -11.617 1.886 1 96.19 129 SER A N 1
ATOM 926 C CA . SER A 1 129 ? 2.891 -12.219 1.588 1 96.19 129 SER A CA 1
ATOM 927 C C . SER A 1 129 ? 3.094 -13.508 2.383 1 96.19 129 SER A C 1
ATOM 929 O O . SER A 1 129 ? 3.676 -14.469 1.877 1 96.19 129 SER A O 1
ATOM 931 N N . VAL A 1 130 ? 2.604 -13.516 3.613 1 94.31 130 VAL A N 1
ATOM 932 C CA . VAL A 1 130 ? 2.723 -14.688 4.477 1 94.31 130 VAL A CA 1
ATOM 933 C C . VAL A 1 130 ? 1.871 -15.828 3.924 1 94.31 130 VAL A C 1
ATOM 935 O O . VAL A 1 130 ? 2.342 -16.953 3.807 1 94.31 130 VAL A O 1
ATOM 938 N N . VAL A 1 131 ? 0.648 -15.516 3.523 1 96.44 131 VAL A N 1
ATOM 939 C CA . VAL A 1 131 ? -0.238 -16.531 2.967 1 96.44 131 VAL A CA 1
ATOM 940 C C . VAL A 1 131 ? 0.316 -17.031 1.632 1 96.44 131 VAL A C 1
ATOM 942 O O . VAL A 1 131 ? 0.325 -18.234 1.364 1 96.44 131 VAL A O 1
ATOM 945 N N . ALA A 1 132 ? 0.768 -16.109 0.779 1 97.5 132 ALA A N 1
ATOM 946 C CA . ALA A 1 132 ? 1.381 -16.5 -0.49 1 97.5 132 ALA A CA 1
ATOM 947 C C . ALA A 1 132 ? 2.533 -17.469 -0.271 1 97.5 132 ALA A C 1
ATOM 949 O O . ALA A 1 132 ? 2.604 -18.516 -0.926 1 97.5 132 ALA A O 1
ATOM 950 N N . THR A 1 133 ? 3.381 -17.156 0.658 1 96 133 THR A N 1
ATOM 951 C CA . THR A 1 133 ? 4.535 -17.984 0.968 1 96 133 THR A CA 1
ATOM 952 C C . THR A 1 133 ? 4.094 -19.344 1.505 1 96 133 THR A C 1
ATOM 954 O O . THR A 1 133 ? 4.617 -20.375 1.096 1 96 133 THR A O 1
ATOM 957 N N . ALA A 1 134 ? 3.143 -19.344 2.375 1 95.69 134 ALA A N 1
ATOM 958 C CA . ALA A 1 134 ? 2.643 -20.578 2.969 1 95.69 134 ALA A CA 1
ATOM 959 C C . ALA A 1 134 ? 2.076 -21.5 1.9 1 95.69 134 ALA A C 1
ATOM 961 O O . ALA A 1 134 ? 2.322 -22.719 1.928 1 95.69 134 ALA A O 1
ATOM 962 N N . VAL A 1 135 ? 1.343 -20.938 1 1 96.94 135 VAL A N 1
ATOM 963 C CA . VAL A 1 135 ? 0.75 -21.734 -0.064 1 96.94 135 VAL A CA 1
ATOM 964 C C . VAL A 1 135 ? 1.852 -22.391 -0.897 1 96.94 135 VAL A C 1
ATOM 966 O O . VAL A 1 135 ? 1.798 -23.578 -1.183 1 96.94 135 VAL A O 1
ATOM 969 N N . ALA A 1 136 ? 2.838 -21.609 -1.29 1 96.62 136 ALA A N 1
ATOM 970 C CA . ALA A 1 136 ? 3.955 -22.141 -2.072 1 96.62 136 ALA A CA 1
ATOM 971 C C . ALA A 1 136 ? 4.688 -23.234 -1.312 1 96.62 136 ALA A C 1
ATOM 973 O O . ALA A 1 136 ? 5.031 -24.266 -1.888 1 96.62 136 ALA A O 1
ATOM 974 N N . VAL A 1 137 ? 4.895 -23.078 -0.014 1 94.69 137 VAL A N 1
ATOM 975 C CA . VAL A 1 137 ? 5.625 -24.016 0.819 1 94.69 137 VAL A CA 1
ATOM 976 C C . VAL A 1 137 ? 4.812 -25.312 0.972 1 94.69 137 VAL A C 1
ATOM 978 O O . VAL A 1 137 ? 5.355 -26.406 0.845 1 94.69 137 VAL A O 1
ATOM 981 N N . VAL A 1 138 ? 3.523 -25.141 1.274 1 95 138 VAL A N 1
ATOM 982 C CA . VAL A 1 138 ? 2.66 -26.297 1.469 1 95 138 VAL A CA 1
ATOM 983 C C . VAL A 1 138 ? 2.559 -27.094 0.166 1 95 138 VAL A C 1
ATOM 985 O O . VAL A 1 138 ? 2.576 -28.328 0.178 1 95 138 VAL A O 1
ATOM 988 N N . ALA A 1 139 ? 2.463 -26.422 -0.924 1 94.25 139 ALA A N 1
ATOM 989 C CA . ALA A 1 139 ? 2.469 -27.109 -2.219 1 94.25 139 ALA A CA 1
ATOM 990 C C . ALA A 1 139 ? 3.748 -27.906 -2.408 1 94.25 139 ALA A C 1
ATOM 992 O O . ALA A 1 139 ? 3.697 -29.078 -2.799 1 94.25 139 ALA A O 1
ATOM 993 N N . ALA A 1 140 ? 4.84 -27.297 -2.16 1 92.88 140 ALA A N 1
ATOM 994 C CA . ALA A 1 140 ? 6.129 -27.969 -2.301 1 92.88 140 ALA A CA 1
ATOM 995 C C . ALA A 1 140 ? 6.227 -29.172 -1.369 1 92.88 140 ALA A C 1
ATOM 997 O O . ALA A 1 140 ? 6.703 -30.234 -1.767 1 92.88 140 ALA A O 1
ATOM 998 N N . ARG A 1 141 ? 5.812 -29 -0.156 1 91.25 141 ARG A N 1
ATOM 999 C CA . ARG A 1 141 ? 5.84 -30.094 0.812 1 91.25 141 ARG A CA 1
ATOM 1000 C C . ARG A 1 141 ? 5.012 -31.281 0.324 1 91.25 141 ARG A C 1
ATOM 1002 O O . ARG A 1 141 ? 5.344 -32.438 0.606 1 91.25 141 ARG A O 1
ATOM 1009 N N . GLY A 1 142 ? 3.975 -30.969 -0.374 1 90 142 GLY A N 1
ATOM 1010 C CA . GLY A 1 142 ? 3.121 -32 -0.954 1 90 142 GLY A CA 1
ATOM 1011 C C . GLY A 1 142 ? 3.715 -32.625 -2.195 1 90 142 GLY A C 1
ATOM 1012 O O . GLY A 1 142 ? 3.1 -33.5 -2.805 1 90 142 GLY A O 1
ATOM 1013 N N . GLY A 1 143 ? 4.887 -32.156 -2.645 1 90.88 143 GLY A N 1
ATOM 1014 C CA . GLY A 1 143 ? 5.602 -32.812 -3.738 1 90.88 143 GLY A CA 1
ATOM 1015 C C . GLY A 1 143 ? 5.531 -32 -5.035 1 90.88 143 GLY A C 1
ATOM 1016 O O . GLY A 1 143 ? 6.059 -32.438 -6.059 1 90.88 143 GLY A O 1
ATOM 1017 N N . GLU A 1 144 ? 4.93 -30.891 -4.965 1 91.62 144 GLU A N 1
ATOM 1018 C CA . GLU A 1 144 ? 4.797 -30.078 -6.168 1 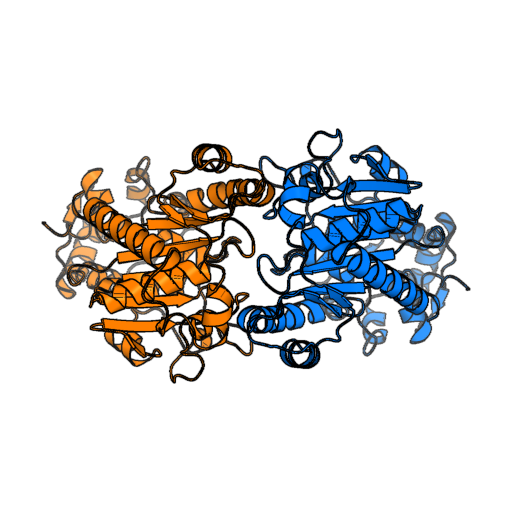91.62 144 GLU A CA 1
ATOM 1019 C C . GLU A 1 144 ? 6 -29.156 -6.348 1 91.62 144 GLU A C 1
ATOM 1021 O O . GLU A 1 144 ? 6.805 -28.984 -5.43 1 91.62 144 GLU A O 1
ATOM 1026 N N . ARG A 1 145 ? 6.16 -28.719 -7.562 1 92.5 145 ARG A N 1
ATOM 1027 C CA . ARG A 1 145 ? 7.031 -27.578 -7.828 1 92.5 145 ARG A CA 1
ATOM 1028 C C . ARG A 1 145 ? 6.254 -26.266 -7.75 1 92.5 145 ARG A C 1
ATOM 1030 O O . ARG A 1 145 ? 5.234 -26.109 -8.422 1 92.5 145 ARG A O 1
ATOM 1037 N N . SER A 1 146 ? 6.699 -25.453 -6.871 1 95.88 146 SER A N 1
ATOM 1038 C CA . SER A 1 146 ? 6.031 -24.156 -6.746 1 95.88 146 SER A CA 1
ATOM 1039 C C . SER A 1 146 ? 6.949 -23.016 -7.16 1 95.88 146 SER A C 1
ATOM 1041 O O . SER A 1 146 ? 8.164 -23.094 -6.977 1 95.88 146 SER A O 1
ATOM 1043 N N . LEU A 1 147 ? 6.41 -22.062 -7.828 1 97 147 LEU A N 1
ATOM 1044 C CA . LEU A 1 147 ? 7.07 -20.812 -8.188 1 97 147 LEU A CA 1
ATOM 1045 C C . LEU A 1 147 ? 6.441 -19.625 -7.457 1 97 147 LEU A C 1
ATOM 1047 O O . LEU A 1 147 ? 5.293 -19.266 -7.73 1 97 147 LEU A O 1
ATOM 1051 N N . LEU A 1 148 ? 7.195 -19.094 -6.48 1 97.5 148 LEU A N 1
ATOM 1052 C CA . LEU A 1 148 ? 6.746 -17.953 -5.699 1 97.5 148 LEU A CA 1
ATOM 1053 C C . LEU A 1 148 ? 7.273 -16.641 -6.289 1 97.5 148 LEU A C 1
ATOM 1055 O O . LEU A 1 148 ? 8.484 -16.422 -6.332 1 97.5 148 LEU A O 1
ATOM 1059 N N . VAL A 1 149 ? 6.352 -15.773 -6.715 1 97.75 149 VAL A N 1
ATOM 1060 C CA . VAL A 1 149 ? 6.711 -14.547 -7.422 1 97.75 149 VAL A CA 1
ATOM 1061 C C . VAL A 1 149 ? 6.277 -13.328 -6.605 1 97.75 149 VAL A C 1
ATOM 1063 O O . VAL A 1 149 ? 5.09 -13.164 -6.316 1 97.75 149 VAL A O 1
ATOM 1066 N N . ASP A 1 150 ? 7.223 -12.508 -6.285 1 97.38 150 ASP A N 1
ATOM 1067 C CA . ASP A 1 150 ? 6.98 -11.273 -5.551 1 97.38 150 ASP A CA 1
ATOM 1068 C C . ASP A 1 150 ? 6.836 -10.086 -6.504 1 97.38 150 ASP A C 1
ATOM 1070 O O . ASP A 1 150 ? 7.809 -9.672 -7.141 1 97.38 150 ASP A O 1
ATOM 1074 N N . CYS A 1 151 ? 5.68 -9.453 -6.508 1 96.62 151 CYS A N 1
ATOM 1075 C CA . CYS A 1 151 ? 5.445 -8.336 -7.41 1 96.62 151 CYS A CA 1
ATOM 1076 C C . CYS A 1 151 ? 5.191 -7.051 -6.633 1 96.62 151 CYS A C 1
ATOM 1078 O O . CYS A 1 151 ? 4.594 -6.109 -7.156 1 96.62 151 CYS A O 1
ATOM 1080 N N . ASP A 1 152 ? 5.488 -7 -5.383 1 94.94 152 ASP A N 1
ATOM 1081 C CA . ASP A 1 152 ? 5.344 -5.809 -4.555 1 94.94 152 ASP A CA 1
ATOM 1082 C C . ASP A 1 152 ? 6.707 -5.246 -4.152 1 94.94 152 ASP A C 1
ATOM 1084 O O . ASP A 1 152 ? 7.297 -5.684 -3.164 1 94.94 152 ASP A O 1
ATOM 1088 N N . PRO A 1 153 ? 7.145 -4.227 -4.789 1 92.38 153 PRO A N 1
ATOM 1089 C CA . PRO A 1 153 ? 8.484 -3.703 -4.52 1 92.38 153 PRO A CA 1
ATOM 1090 C C . PRO A 1 153 ? 8.594 -3.053 -3.143 1 92.38 153 PRO A C 1
ATOM 1092 O O . PRO A 1 153 ? 9.703 -2.811 -2.658 1 92.38 153 PRO A O 1
ATOM 1095 N N . LEU A 1 154 ? 7.512 -2.795 -2.49 1 92 154 LEU A N 1
ATOM 1096 C CA . LEU A 1 154 ? 7.559 -2.111 -1.202 1 92 154 LEU A CA 1
ATOM 1097 C C . LEU A 1 154 ? 7.387 -3.102 -0.055 1 92 154 LEU A C 1
ATOM 1099 O O . LEU A 1 154 ? 7.375 -2.707 1.113 1 92 154 LEU A O 1
ATOM 1103 N N . GLY A 1 155 ? 7.242 -4.352 -0.382 1 92.75 155 GLY A N 1
ATOM 1104 C CA . GLY A 1 155 ? 7.133 -5.379 0.641 1 92.75 155 GLY A CA 1
ATOM 1105 C C . GLY A 1 155 ? 8.469 -5.766 1.24 1 92.75 155 GLY A C 1
ATOM 1106 O O . GLY A 1 155 ? 9.516 -5.25 0.833 1 92.75 155 GLY A O 1
ATOM 1107 N N . GLY A 1 156 ? 8.461 -6.594 2.244 1 90 156 GLY A N 1
ATOM 1108 C CA . GLY A 1 156 ? 9.656 -7.055 2.922 1 90 156 GLY A CA 1
ATOM 1109 C C . GLY A 1 156 ? 10.422 -8.109 2.139 1 90 156 GLY A C 1
ATOM 1110 O O . GLY A 1 156 ? 11.586 -8.391 2.432 1 90 156 GLY A O 1
ATOM 1111 N N . GLY A 1 157 ? 9.742 -8.609 1.13 1 90.38 157 GLY A N 1
ATOM 1112 C CA . GLY A 1 157 ? 10.398 -9.625 0.32 1 90.38 157 GLY A CA 1
ATOM 1113 C C . GLY A 1 157 ? 9.977 -11.039 0.67 1 90.38 157 GLY A C 1
ATOM 1114 O O . GLY A 1 157 ? 10.039 -11.438 1.835 1 90.38 157 GLY A O 1
ATOM 1115 N N . VAL A 1 158 ? 9.617 -11.766 -0.343 1 91.56 158 VAL A N 1
ATOM 1116 C CA . VAL A 1 158 ? 9.18 -13.141 -0.102 1 91.56 158 VAL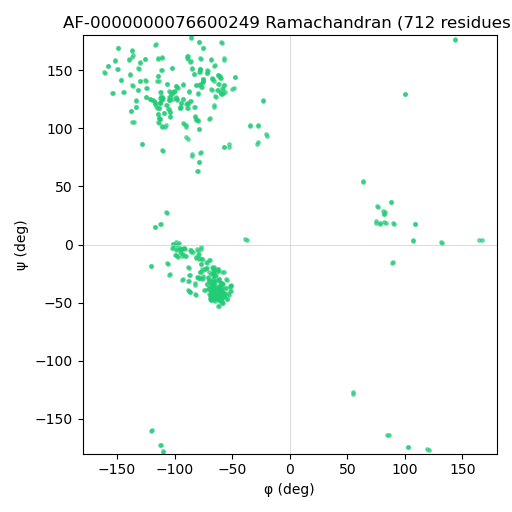 A CA 1
ATOM 1117 C C . VAL A 1 158 ? 10.398 -14.031 0.127 1 91.56 158 VAL A C 1
ATOM 1119 O O . VAL A 1 158 ? 10.273 -15.125 0.687 1 91.56 158 VAL A O 1
ATOM 1122 N N . ASP A 1 159 ? 11.57 -13.617 -0.383 1 89.25 159 ASP A N 1
ATOM 1123 C CA . ASP A 1 159 ? 12.789 -14.375 -0.129 1 89.25 159 ASP A CA 1
ATOM 1124 C C . ASP A 1 159 ? 13.078 -14.477 1.367 1 89.25 159 ASP A C 1
ATOM 1126 O O . ASP A 1 159 ? 13.469 -15.531 1.861 1 89.25 159 ASP A O 1
ATOM 1130 N N . LEU A 1 160 ? 12.844 -13.43 2.109 1 86.81 160 LEU A N 1
ATOM 1131 C CA . LEU A 1 160 ? 13 -13.453 3.561 1 86.81 160 LEU A CA 1
ATOM 1132 C C . LEU A 1 160 ? 11.969 -14.375 4.199 1 86.81 160 LEU A C 1
ATOM 1134 O O . LEU A 1 160 ? 12.281 -15.102 5.145 1 86.81 160 LEU A O 1
ATOM 1138 N N . ALA A 1 161 ? 10.789 -14.383 3.693 1 89.5 161 ALA A N 1
ATOM 1139 C CA . ALA A 1 161 ? 9.711 -15.188 4.25 1 89.5 161 ALA A CA 1
ATOM 1140 C C . ALA A 1 161 ? 10 -16.672 4.086 1 89.5 161 ALA A C 1
ATOM 1142 O O . ALA A 1 161 ? 9.609 -17.484 4.934 1 89.5 161 ALA A O 1
ATOM 1143 N N . VAL A 1 162 ? 10.688 -16.984 2.99 1 89.25 162 VAL A N 1
ATOM 1144 C CA . VAL A 1 162 ? 10.992 -18.391 2.75 1 89.25 162 VAL A CA 1
ATOM 1145 C C . VAL A 1 162 ? 12.383 -18.703 3.291 1 89.25 162 VAL A C 1
ATOM 1147 O O . VAL A 1 162 ? 12.781 -19.875 3.342 1 89.25 162 VAL A O 1
ATOM 1150 N N . GLY A 1 163 ? 13.117 -17.766 3.73 1 85.31 163 GLY A N 1
ATOM 1151 C CA . GLY A 1 163 ? 14.477 -17.969 4.207 1 85.31 163 GLY A CA 1
ATOM 1152 C C . GLY A 1 163 ? 15.484 -18.172 3.088 1 85.31 163 GLY A C 1
ATOM 1153 O O . GLY A 1 163 ? 16.406 -18.969 3.213 1 85.31 163 GLY A O 1
ATOM 1154 N N . ALA A 1 164 ? 15.289 -17.547 1.953 1 83.56 164 ALA A N 1
ATOM 1155 C CA . ALA A 1 164 ? 16.141 -17.719 0.781 1 83.56 164 ALA A CA 1
ATOM 1156 C C . ALA A 1 164 ? 16.922 -16.453 0.479 1 83.56 164 ALA A C 1
ATOM 1158 O O . ALA A 1 164 ? 17.406 -16.266 -0.64 1 83.56 164 ALA A O 1
ATOM 1159 N N . GLU A 1 165 ? 17.047 -15.531 1.399 1 83.69 165 GLU A N 1
ATOM 1160 C CA . GLU A 1 165 ? 17.641 -14.219 1.156 1 83.69 165 GLU A CA 1
ATOM 1161 C C . GLU A 1 165 ? 19.125 -14.336 0.824 1 83.69 165 GLU A C 1
ATOM 1163 O O . GLU A 1 165 ? 19.688 -13.461 0.16 1 83.69 165 GLU A O 1
ATOM 1168 N N . ALA A 1 166 ? 19.672 -15.422 1.216 1 82 166 ALA A N 1
ATOM 1169 C CA . ALA A 1 166 ? 21.109 -15.609 0.96 1 82 166 ALA A CA 1
ATOM 1170 C C . ALA A 1 166 ? 21.328 -16.531 -0.235 1 82 166 ALA A C 1
ATOM 1172 O O . ALA A 1 166 ? 22.484 -16.797 -0.605 1 82 166 ALA A O 1
ATOM 1173 N N . ALA A 1 167 ? 20.266 -17.047 -0.788 1 83.5 167 ALA A N 1
ATOM 1174 C CA . ALA A 1 167 ? 20.391 -17.969 -1.918 1 83.5 167 ALA A CA 1
ATOM 1175 C C . ALA A 1 167 ? 20.828 -17.219 -3.178 1 83.5 167 ALA A C 1
ATOM 1177 O O . ALA A 1 167 ? 20.406 -16.094 -3.424 1 83.5 167 ALA A O 1
ATOM 1178 N N . ASP A 1 168 ? 21.562 -17.906 -3.959 1 83.5 168 ASP A N 1
ATOM 1179 C CA . ASP A 1 168 ? 22 -17.328 -5.23 1 83.5 168 ASP A CA 1
ATOM 1180 C C . ASP A 1 168 ? 20.891 -17.375 -6.273 1 83.5 168 ASP A C 1
ATOM 1182 O O . ASP A 1 168 ? 20.078 -18.312 -6.285 1 83.5 168 ASP A O 1
ATOM 1186 N N . GLY A 1 169 ? 20.906 -16.438 -7.105 1 87.56 169 GLY A N 1
ATOM 1187 C CA . GLY A 1 169 ? 19.938 -16.391 -8.195 1 87.56 169 GLY A CA 1
ATOM 1188 C C . GLY A 1 169 ? 19.484 -14.992 -8.539 1 87.56 169 GLY A C 1
ATOM 1189 O O . GLY A 1 169 ? 19.797 -14.039 -7.824 1 87.56 169 GLY A O 1
ATOM 1190 N N . LEU A 1 170 ? 18.688 -14.953 -9.555 1 88.69 170 LEU A N 1
ATOM 1191 C CA . LEU A 1 170 ? 18.281 -13.656 -10.086 1 88.69 170 LEU A CA 1
ATOM 1192 C C . LEU A 1 170 ? 17.094 -13.094 -9.328 1 88.69 170 LEU A C 1
ATOM 1194 O O . LEU A 1 170 ? 16.312 -13.852 -8.742 1 88.69 170 LEU A O 1
ATOM 1198 N N . ARG A 1 171 ? 17.047 -11.828 -9.32 1 92.62 171 ARG A N 1
ATOM 1199 C CA . ARG A 1 171 ? 15.875 -11.055 -8.938 1 92.62 171 ARG A CA 1
ATOM 1200 C C . ARG A 1 171 ? 15.266 -10.359 -10.156 1 92.62 171 ARG A C 1
ATOM 1202 O O . ARG A 1 171 ? 15.695 -10.578 -11.289 1 92.62 171 ARG A O 1
ATOM 1209 N N . TRP A 1 172 ? 14.25 -9.617 -9.938 1 92 172 TRP A N 1
ATOM 1210 C CA . TRP A 1 172 ? 13.555 -9.008 -11.07 1 92 172 TRP A CA 1
ATOM 1211 C C . TRP A 1 172 ? 14.523 -8.234 -11.953 1 92 172 TRP A C 1
ATOM 1213 O O . TRP A 1 172 ? 14.43 -8.273 -13.18 1 92 172 TRP A O 1
ATOM 1223 N N . SER A 1 173 ? 15.461 -7.457 -11.367 1 87.38 173 SER A N 1
ATOM 1224 C CA . SER A 1 173 ? 16.375 -6.605 -12.125 1 87.38 173 SER A CA 1
ATOM 1225 C C . SER A 1 173 ? 17.266 -7.434 -13.039 1 87.38 173 SER A C 1
ATOM 1227 O O . SER A 1 173 ? 17.797 -6.922 -14.023 1 87.38 173 SER A O 1
ATOM 1229 N N . GLY A 1 174 ? 17.375 -8.664 -12.703 1 85.12 174 GLY A N 1
ATOM 1230 C CA . GLY A 1 174 ? 18.234 -9.531 -13.484 1 85.12 174 GLY A CA 1
ATOM 1231 C C . GLY A 1 174 ? 17.5 -10.227 -14.617 1 85.12 174 GLY A C 1
ATOM 1232 O O . GLY A 1 174 ? 18.125 -10.898 -15.445 1 85.12 174 GLY A O 1
ATOM 1233 N N . LEU A 1 175 ? 16.172 -10.078 -14.57 1 82.75 175 LEU A N 1
ATOM 1234 C CA . LEU A 1 175 ? 15.383 -10.758 -15.594 1 82.75 175 LEU A CA 1
ATOM 1235 C C . LEU A 1 175 ? 15.188 -9.859 -16.812 1 82.75 175 LEU A C 1
ATOM 1237 O O . LEU A 1 175 ? 14.75 -8.719 -16.672 1 82.75 175 LEU A O 1
ATOM 1241 N N . ALA A 1 176 ? 15.906 -10.055 -17.906 1 72.94 176 ALA A N 1
ATOM 1242 C CA . ALA A 1 176 ? 15.688 -9.359 -19.172 1 72.94 176 ALA A CA 1
ATOM 1243 C C . ALA A 1 176 ? 14.703 -10.117 -20.047 1 72.94 176 ALA A C 1
ATOM 1245 O O . ALA A 1 176 ? 14.984 -11.234 -20.484 1 72.94 176 ALA A O 1
ATOM 1246 N N . VAL A 1 177 ? 13.492 -9.711 -19.859 1 66.31 177 VAL A N 1
ATOM 1247 C CA . VAL A 1 177 ? 12.508 -10.398 -20.688 1 66.31 177 VAL A CA 1
ATOM 1248 C C . VAL A 1 177 ? 12.422 -9.727 -22.062 1 66.31 177 VAL A C 1
ATOM 1250 O O . VAL A 1 177 ? 12.117 -8.531 -22.156 1 66.31 177 VAL A O 1
ATOM 1253 N N . ASN A 1 178 ? 13.445 -10.039 -22.859 1 53.53 178 ASN A N 1
ATOM 1254 C CA . ASN A 1 178 ? 13.297 -9.578 -24.234 1 53.53 178 ASN A CA 1
ATOM 1255 C C . ASN A 1 178 ? 12.016 -10.125 -24.875 1 53.53 178 ASN A C 1
ATOM 1257 O O . ASN A 1 178 ? 11.398 -11.055 -24.344 1 53.53 178 ASN A O 1
ATOM 1261 N N . ALA A 1 179 ? 11.586 -9.453 -25.953 1 48.44 179 ALA A N 1
ATOM 1262 C CA . ALA A 1 179 ? 10.367 -9.688 -26.734 1 48.44 179 ALA A CA 1
ATOM 1263 C C . ALA A 1 179 ? 10.094 -11.18 -26.875 1 48.44 179 ALA A C 1
ATOM 1265 O O . ALA A 1 179 ? 9.07 -11.578 -27.438 1 48.44 179 ALA A O 1
ATOM 1266 N N . GLY A 1 180 ? 10.953 -11.992 -26.172 1 50.72 180 GLY A N 1
ATOM 1267 C CA . GLY A 1 180 ? 10.617 -13.375 -26.453 1 50.72 180 GLY A CA 1
ATOM 1268 C C . GLY A 1 180 ? 10.148 -14.141 -25.234 1 50.72 180 GLY A C 1
ATOM 1269 O O . GLY A 1 180 ? 10.078 -13.586 -24.141 1 50.72 180 GLY A O 1
ATOM 1270 N N . ARG A 1 181 ? 9.625 -15.445 -25.406 1 58.44 181 ARG A N 1
ATOM 1271 C CA . ARG A 1 181 ? 9.117 -16.391 -24.422 1 58.44 181 ARG A CA 1
ATOM 1272 C C . ARG A 1 181 ? 10.234 -16.859 -23.5 1 58.44 181 ARG A C 1
ATOM 1274 O O . ARG A 1 181 ? 11.328 -17.203 -23.953 1 58.44 181 ARG A O 1
ATOM 1281 N N . LEU A 1 182 ? 9.984 -16.562 -22.203 1 73.94 182 LEU A N 1
ATOM 1282 C CA . LEU A 1 182 ? 10.883 -17.062 -21.156 1 73.94 182 LEU A CA 1
ATOM 1283 C C . LEU A 1 182 ? 10.75 -18.578 -21 1 73.94 182 LEU A C 1
ATOM 1285 O O . LEU A 1 182 ? 9.656 -19.078 -20.75 1 73.94 182 LEU A O 1
ATOM 1289 N N . ALA A 1 183 ? 11.812 -19.312 -21.469 1 74.12 183 ALA A N 1
ATOM 1290 C CA . ALA A 1 183 ? 11.805 -20.766 -21.281 1 74.12 183 ALA A CA 1
ATOM 1291 C C . ALA A 1 183 ? 11.688 -21.141 -19.812 1 74.12 183 ALA A C 1
ATOM 1293 O O . ALA A 1 183 ? 12.383 -20.562 -18.969 1 74.12 183 ALA A O 1
ATOM 1294 N N . ALA A 1 184 ? 10.797 -22.109 -19.531 1 79.44 184 ALA A N 1
ATOM 1295 C CA . ALA A 1 184 ? 10.547 -22.531 -18.156 1 79.44 184 ALA A CA 1
ATOM 1296 C C . ALA A 1 184 ? 11.828 -23.062 -17.5 1 79.44 184 ALA A C 1
ATOM 1298 O O . ALA A 1 184 ? 12.109 -22.781 -16.344 1 79.44 184 ALA A O 1
ATOM 1299 N N . SER A 1 185 ? 12.539 -23.844 -18.281 1 79.56 185 SER A N 1
ATOM 1300 C CA . SER A 1 185 ? 13.773 -24.406 -17.766 1 79.56 185 SER A CA 1
ATOM 1301 C C . SER A 1 185 ? 14.789 -23.312 -17.438 1 79.56 185 SER A C 1
ATOM 1303 O O . SER A 1 185 ? 15.445 -23.375 -16.391 1 79.56 185 SER A O 1
ATOM 1305 N N . ALA A 1 186 ? 14.875 -22.344 -18.25 1 80.81 186 ALA A N 1
ATOM 1306 C CA . ALA A 1 186 ? 15.789 -21.234 -18.016 1 80.81 186 ALA A CA 1
ATOM 1307 C C . ALA A 1 186 ? 15.383 -20.438 -16.781 1 80.81 186 ALA A C 1
ATOM 1309 O O . ALA A 1 186 ? 16.234 -20.031 -15.992 1 80.81 186 ALA A O 1
ATOM 1310 N N . LEU A 1 187 ? 14.156 -20.266 -16.641 1 87 187 LEU A N 1
ATOM 1311 C CA . LEU A 1 187 ? 13.633 -19.547 -15.492 1 87 187 LEU A CA 1
ATOM 1312 C C . LEU A 1 187 ? 13.992 -20.266 -14.195 1 87 187 LEU A C 1
ATOM 1314 O O . LEU A 1 187 ? 14.547 -19.656 -13.273 1 87 187 LEU A O 1
ATOM 1318 N N . HIS A 1 188 ? 13.781 -21.578 -14.172 1 87.56 188 HIS A N 1
ATOM 1319 C CA . HIS A 1 188 ? 14.031 -22.375 -12.977 1 87.56 188 HIS A CA 1
ATOM 1320 C C . HIS A 1 188 ? 15.516 -22.438 -12.648 1 87.56 188 HIS A C 1
ATOM 1322 O O . HIS A 1 188 ? 15.898 -22.469 -11.477 1 87.56 188 HIS A O 1
ATOM 1328 N N . GLU A 1 189 ? 16.281 -22.422 -13.656 1 85.5 189 GLU A N 1
ATOM 1329 C CA . GLU A 1 189 ? 17.734 -22.5 -13.453 1 85.5 189 GLU A CA 1
ATOM 1330 C C . GLU A 1 189 ? 18.281 -21.156 -12.945 1 85.5 189 GLU A C 1
ATOM 1332 O O . GLU A 1 189 ? 19.25 -21.141 -12.188 1 85.5 189 GLU A O 1
ATOM 1337 N N . ALA A 1 190 ? 17.656 -20.141 -13.297 1 89.75 190 ALA A N 1
ATOM 1338 C CA . ALA A 1 190 ? 18.188 -18.812 -13.031 1 89.75 190 ALA A CA 1
ATOM 1339 C C . ALA A 1 190 ? 17.766 -18.328 -11.641 1 89.75 190 ALA A C 1
ATOM 1341 O O . ALA A 1 190 ? 18.375 -17.422 -11.078 1 89.75 190 ALA A O 1
ATOM 1342 N N . LEU A 1 191 ? 16.75 -18.906 -11.117 1 93.38 191 LEU A N 1
ATOM 1343 C CA . LEU A 1 191 ? 16.156 -18.375 -9.891 1 93.38 191 LEU A CA 1
ATOM 1344 C C . LEU A 1 191 ? 16.578 -19.203 -8.68 1 93.38 191 LEU A C 1
ATOM 1346 O O . LEU A 1 191 ? 16.906 -20.391 -8.812 1 93.38 191 LEU A O 1
ATOM 1350 N N . PRO A 1 192 ? 16.609 -18.516 -7.5 1 92.38 192 PRO A N 1
ATOM 1351 C CA . PRO A 1 192 ? 16.875 -19.266 -6.273 1 92.38 192 PRO A CA 1
ATOM 1352 C C . PRO A 1 192 ? 15.867 -20.406 -6.055 1 92.38 192 PRO A C 1
ATOM 1354 O O . PRO A 1 192 ? 14.672 -20.234 -6.316 1 92.38 192 PRO A O 1
ATOM 1357 N N . LYS A 1 193 ? 16.453 -21.531 -5.637 1 90.31 193 LYS A N 1
ATOM 1358 C CA . LYS A 1 193 ? 15.633 -22.719 -5.398 1 90.31 193 LYS A CA 1
ATOM 1359 C C . LYS A 1 193 ? 15.93 -23.328 -4.027 1 90.31 193 LYS A C 1
ATOM 1361 O O . LYS A 1 193 ? 17.078 -23.281 -3.561 1 90.31 193 LYS A O 1
ATOM 1366 N N . ARG A 1 194 ? 14.844 -23.766 -3.396 1 88.56 194 ARG A N 1
ATOM 1367 C CA . ARG A 1 194 ? 14.969 -24.469 -2.127 1 88.56 194 ARG A CA 1
ATOM 1368 C C . ARG A 1 194 ? 14.148 -25.75 -2.131 1 88.56 194 ARG A C 1
ATOM 1370 O O . ARG A 1 194 ? 12.977 -25.75 -2.521 1 88.56 194 ARG A O 1
ATOM 1377 N N . ARG A 1 195 ? 14.805 -26.797 -1.675 1 87.81 195 ARG A N 1
ATOM 1378 C CA . ARG A 1 195 ? 14.07 -28.047 -1.51 1 87.81 195 ARG A CA 1
ATOM 1379 C C . ARG A 1 195 ? 13.258 -28.047 -0.217 1 87.81 195 ARG A C 1
ATOM 1381 O O . ARG A 1 195 ? 13.75 -27.609 0.825 1 87.81 195 ARG A O 1
ATOM 1388 N N . ILE A 1 196 ? 12.016 -28.375 -0.333 1 87 196 ILE A N 1
ATOM 1389 C CA . ILE A 1 196 ? 11.117 -28.484 0.808 1 87 196 ILE A CA 1
ATOM 1390 C C . ILE A 1 196 ? 10.32 -29.781 0.72 1 87 196 ILE A C 1
ATOM 1392 O O . ILE A 1 196 ? 9.516 -29.969 -0.193 1 87 196 ILE A O 1
ATOM 1396 N N . GLY A 1 197 ? 10.5 -30.672 1.731 1 83.38 197 GLY A N 1
ATOM 1397 C CA . GLY A 1 197 ? 9.859 -31.984 1.612 1 83.38 197 GLY A CA 1
ATOM 1398 C C . GLY A 1 197 ? 10.219 -32.719 0.33 1 83.38 197 GLY A C 1
ATOM 1399 O O . GLY A 1 197 ? 11.398 -32.844 -0.002 1 83.38 197 GLY A O 1
ATOM 1400 N N . ALA A 1 198 ? 9.172 -33.125 -0.378 1 85.56 198 ALA A N 1
ATOM 1401 C CA . ALA A 1 198 ? 9.383 -33.906 -1.604 1 85.56 198 ALA A CA 1
ATOM 1402 C C . ALA A 1 198 ? 9.414 -32.969 -2.824 1 85.56 198 ALA A C 1
ATOM 1404 O O . ALA A 1 198 ? 9.609 -33.438 -3.949 1 85.56 198 ALA A O 1
ATOM 1405 N N . GLY A 1 199 ? 9.18 -31.703 -2.549 1 90.5 199 GLY A N 1
ATOM 1406 C CA . GLY A 1 199 ? 9.125 -30.766 -3.66 1 90.5 199 GLY A CA 1
ATOM 1407 C C . GLY A 1 199 ? 10.164 -29.672 -3.562 1 90.5 199 GLY A C 1
ATOM 1408 O O . GLY A 1 199 ? 11.25 -29.875 -3.018 1 90.5 199 GLY A O 1
ATOM 1409 N N . ALA A 1 200 ? 9.883 -28.609 -4.289 1 91.44 200 ALA A N 1
ATOM 1410 C CA . ALA A 1 200 ? 10.82 -27.484 -4.309 1 91.44 200 ALA A CA 1
ATOM 1411 C C . ALA A 1 200 ? 10.086 -26.156 -4.531 1 91.44 200 ALA A C 1
ATOM 1413 O O . ALA A 1 200 ? 9 -26.141 -5.113 1 91.44 200 ALA A O 1
ATOM 1414 N N . ILE A 1 201 ? 10.703 -25.156 -3.988 1 94.12 201 ILE A N 1
ATOM 1415 C CA . ILE A 1 201 ? 10.195 -23.812 -4.199 1 94.12 201 ILE A CA 1
ATOM 1416 C C . ILE A 1 201 ? 11.234 -22.969 -4.934 1 94.12 201 ILE A C 1
ATOM 1418 O O . ILE A 1 201 ? 12.414 -22.984 -4.582 1 94.12 201 ILE A O 1
ATOM 1422 N N . THR A 1 202 ? 10.805 -22.438 -6.07 1 95.44 202 THR A N 1
ATOM 1423 C CA . THR A 1 202 ? 11.578 -21.422 -6.777 1 95.44 202 THR A CA 1
ATOM 1424 C C . THR A 1 202 ? 11.047 -20.031 -6.473 1 95.44 202 THR A C 1
ATOM 1426 O O . THR A 1 202 ? 9.828 -19.812 -6.41 1 95.44 202 THR A O 1
ATOM 1429 N N . VAL A 1 203 ? 12.008 -19.062 -6.227 1 95.81 203 VAL A N 1
ATOM 1430 C CA . VAL A 1 203 ? 11.57 -17.766 -5.715 1 95.81 203 VAL A CA 1
ATOM 1431 C C . VAL A 1 203 ? 12.078 -16.641 -6.629 1 95.81 203 VAL A C 1
ATOM 1433 O O . VAL A 1 203 ? 13.258 -16.609 -6.973 1 95.81 203 VAL A O 1
ATOM 1436 N N . LEU A 1 204 ? 11.172 -15.805 -7.07 1 95.75 204 LEU A N 1
ATOM 1437 C CA . LEU A 1 204 ? 11.523 -14.547 -7.73 1 95.75 204 LEU A CA 1
ATOM 1438 C C . LEU A 1 204 ? 11.102 -13.352 -6.883 1 95.75 204 LEU A C 1
ATOM 1440 O O . LEU A 1 204 ? 9.906 -13.07 -6.75 1 95.75 204 LEU A O 1
ATOM 1444 N N . SER A 1 205 ? 12.078 -12.688 -6.328 1 94.69 205 SER A N 1
ATOM 1445 C CA . SER A 1 205 ? 11.82 -11.594 -5.398 1 94.69 205 SER A CA 1
ATOM 1446 C C . SER A 1 205 ? 12.219 -10.25 -6.004 1 94.69 205 SER A C 1
ATOM 1448 O O . SER A 1 205 ? 12.984 -10.195 -6.969 1 94.69 205 SER A O 1
ATOM 1450 N N . CYS A 1 206 ? 11.672 -9.18 -5.422 1 92.5 206 CYS A N 1
ATOM 1451 C CA . CYS A 1 206 ? 12.117 -7.824 -5.746 1 92.5 206 CYS A CA 1
ATOM 1452 C C . CYS A 1 206 ? 13.531 -7.578 -5.25 1 92.5 206 CYS A C 1
ATOM 1454 O O . CYS A 1 206 ? 14.023 -8.297 -4.375 1 92.5 206 CYS A O 1
ATOM 1456 N N . ASP A 1 207 ? 14.141 -6.605 -5.844 1 87.31 207 ASP A N 1
ATOM 1457 C CA . ASP A 1 207 ? 15.5 -6.258 -5.453 1 87.31 207 ASP A CA 1
ATOM 1458 C C . ASP A 1 207 ? 15.523 -5.59 -4.082 1 87.31 207 ASP A C 1
ATOM 1460 O O . ASP A 1 207 ? 14.555 -4.953 -3.678 1 87.31 207 ASP A O 1
ATOM 1464 N N . ARG A 1 208 ? 16.609 -5.781 -3.371 1 79.06 208 ARG A N 1
ATOM 1465 C CA . ARG A 1 208 ? 16.75 -5.223 -2.031 1 79.06 208 ARG A CA 1
ATOM 1466 C C . ARG A 1 208 ? 17.328 -3.812 -2.088 1 79.06 208 ARG A C 1
ATOM 1468 O O . ARG A 1 208 ? 17 -2.965 -1.255 1 79.06 208 ARG A O 1
ATOM 1475 N N . ASP A 1 209 ? 18.203 -3.807 -2.979 1 78.12 209 ASP A N 1
ATOM 1476 C CA . ASP A 1 209 ? 18.906 -2.537 -3.131 1 78.12 209 ASP A CA 1
ATOM 1477 C C . ASP A 1 209 ? 18.609 -1.903 -4.488 1 78.12 209 ASP A C 1
ATOM 1479 O O . ASP A 1 209 ? 18.875 -2.502 -5.531 1 78.12 209 ASP A O 1
ATOM 1483 N N . GLY A 1 210 ? 17.797 -0.888 -4.473 1 75.12 210 GLY A N 1
ATOM 1484 C CA . GLY A 1 210 ? 17.547 -0.182 -5.719 1 75.12 210 GLY A CA 1
ATOM 1485 C C . GLY A 1 210 ? 16.203 -0.529 -6.34 1 75.12 210 GLY A C 1
ATOM 1486 O O . GLY A 1 210 ? 15.438 -1.3 -5.773 1 75.12 210 GLY A O 1
ATOM 1487 N N . PRO A 1 211 ? 15.984 -0.009 -7.512 1 79.19 211 PRO A N 1
ATOM 1488 C CA . PRO A 1 211 ? 14.695 -0.215 -8.18 1 79.19 211 PRO A CA 1
ATOM 1489 C C . PRO A 1 211 ? 14.578 -1.593 -8.828 1 79.19 211 PRO A C 1
ATOM 1491 O O . PRO A 1 211 ? 15.57 -2.127 -9.336 1 79.19 211 PRO A O 1
ATOM 1494 N N . SER A 1 212 ? 13.453 -2.225 -8.68 1 82.38 212 SER A N 1
ATOM 1495 C CA . SER A 1 212 ? 13.148 -3.465 -9.391 1 82.38 212 SER A CA 1
ATOM 1496 C C . SER A 1 212 ? 12.734 -3.189 -10.828 1 82.38 212 SER A C 1
ATOM 1498 O O . SER A 1 212 ? 11.602 -3.475 -11.227 1 82.38 212 SER A O 1
ATOM 1500 N N . SER A 1 213 ? 13.641 -2.789 -11.664 1 83.56 213 SER A N 1
ATOM 1501 C CA . SER A 1 213 ? 13.391 -2.301 -13.016 1 83.56 213 SER A CA 1
ATOM 1502 C C . SER A 1 213 ? 12.852 -3.41 -13.914 1 83.56 213 SER A C 1
ATOM 1504 O O . SER A 1 213 ? 12.188 -3.139 -14.914 1 83.56 213 SER A O 1
ATOM 1506 N N . GLY A 1 214 ? 13.094 -4.59 -13.617 1 87.56 214 GLY A N 1
ATOM 1507 C CA . GLY A 1 214 ? 12.617 -5.711 -14.414 1 87.56 214 GLY A CA 1
ATOM 1508 C C . GLY A 1 214 ? 11.156 -6.043 -14.156 1 87.56 214 GLY A C 1
ATOM 1509 O O . GLY A 1 214 ? 10.555 -6.824 -14.898 1 87.56 214 GLY A O 1
ATOM 1510 N N . LEU A 1 215 ? 10.602 -5.484 -13.141 1 92.75 215 LEU A N 1
ATOM 1511 C CA . LEU A 1 215 ? 9.211 -5.742 -12.797 1 92.75 215 LEU A CA 1
ATOM 1512 C C . LEU A 1 215 ? 8.266 -4.953 -13.703 1 92.75 215 LEU A C 1
ATOM 1514 O O . LEU A 1 215 ? 7.805 -3.873 -13.328 1 92.75 215 LEU A O 1
ATOM 1518 N N . THR A 1 216 ? 8.078 -5.449 -14.883 1 91.25 216 THR A N 1
ATOM 1519 C CA . THR A 1 216 ? 7.191 -4.871 -15.883 1 91.25 216 THR A CA 1
ATOM 1520 C C . THR A 1 216 ? 6.016 -5.805 -16.172 1 91.25 216 THR A C 1
ATOM 1522 O O . THR A 1 216 ? 6.062 -6.992 -15.836 1 91.25 216 THR A O 1
ATOM 1525 N N . PRO A 1 217 ? 4.957 -5.234 -16.719 1 89.94 217 PRO A N 1
ATOM 1526 C CA . PRO A 1 217 ? 3.832 -6.102 -17.078 1 89.94 217 PRO A CA 1
ATOM 1527 C C . PRO A 1 217 ? 4.242 -7.254 -18 1 89.94 217 PRO A C 1
ATOM 1529 O O . PRO A 1 217 ? 3.793 -8.383 -17.812 1 89.94 217 PRO A O 1
ATOM 1532 N N . GLU A 1 218 ? 5.121 -6.977 -18.875 1 83.88 218 GLU A N 1
ATOM 1533 C CA . GLU A 1 218 ? 5.594 -7.988 -19.812 1 83.88 218 GLU A CA 1
ATOM 1534 C C . GLU A 1 218 ? 6.379 -9.086 -19.109 1 83.88 218 GLU A C 1
ATOM 1536 O O . GLU A 1 218 ? 6.199 -10.266 -19.391 1 83.88 218 GLU A O 1
ATOM 1541 N N . ALA A 1 219 ? 7.195 -8.656 -18.25 1 90 219 ALA A N 1
ATOM 1542 C CA . ALA A 1 219 ? 8.008 -9.617 -17.5 1 90 219 ALA A CA 1
ATOM 1543 C C . ALA A 1 219 ? 7.137 -10.508 -16.625 1 90 219 ALA A C 1
ATOM 1545 O O . ALA A 1 219 ? 7.359 -11.719 -16.531 1 90 219 ALA A O 1
ATOM 1546 N N . VAL A 1 220 ? 6.148 -9.922 -15.977 1 93.75 220 VAL A N 1
ATOM 1547 C CA . VAL A 1 220 ? 5.25 -10.68 -15.117 1 93.75 220 VAL A CA 1
ATOM 1548 C C . VAL A 1 220 ? 4.496 -11.719 -15.945 1 93.75 220 VAL A C 1
ATOM 1550 O O . VAL A 1 220 ? 4.418 -12.891 -15.562 1 93.75 220 VAL A O 1
ATOM 1553 N N . ARG A 1 221 ? 4.02 -11.336 -17.062 1 87.44 221 ARG A N 1
ATOM 1554 C CA . ARG A 1 221 ? 3.326 -12.266 -17.953 1 87.44 221 ARG A CA 1
ATOM 1555 C C . ARG A 1 221 ? 4.238 -13.414 -18.359 1 87.44 221 ARG A C 1
ATOM 1557 O O . ARG A 1 221 ? 3.826 -14.578 -18.344 1 87.44 221 ARG A O 1
ATOM 1564 N N . ALA A 1 222 ? 5.391 -13.055 -18.672 1 84.31 222 ALA A N 1
ATOM 1565 C CA . ALA A 1 222 ? 6.348 -14.055 -19.141 1 84.31 222 ALA A CA 1
ATOM 1566 C C . ALA A 1 222 ? 6.695 -15.047 -18.047 1 84.31 222 ALA A C 1
ATOM 1568 O O . ALA A 1 222 ? 6.734 -16.25 -18.281 1 84.31 222 ALA A O 1
ATOM 1569 N N . VAL A 1 223 ? 6.961 -14.602 -16.875 1 93 223 VAL A N 1
ATOM 1570 C CA . VAL A 1 223 ? 7.359 -15.438 -15.758 1 93 223 VAL A CA 1
ATOM 1571 C C . VAL A 1 223 ? 6.207 -16.359 -15.359 1 93 223 VAL A C 1
ATOM 1573 O O . VAL A 1 223 ? 6.398 -17.562 -15.195 1 93 223 VAL A O 1
ATOM 1576 N N . LEU A 1 224 ? 5 -15.773 -15.227 1 93.06 224 LEU A N 1
ATOM 1577 C CA . LEU A 1 224 ? 3.846 -16.578 -14.836 1 93.06 224 LEU A CA 1
ATOM 1578 C C . LEU A 1 224 ? 3.518 -17.609 -15.914 1 93.06 224 LEU A C 1
ATOM 1580 O O . LEU A 1 224 ? 3.209 -18.766 -15.602 1 93.06 224 LEU A O 1
ATOM 1584 N N . GLY A 1 225 ? 3.641 -17.172 -17.094 1 86.38 225 GLY A N 1
ATOM 1585 C CA . GLY A 1 225 ? 3.416 -18.094 -18.203 1 86.38 225 GLY A CA 1
ATOM 1586 C C . GLY A 1 225 ? 4.402 -19.25 -18.234 1 86.38 225 GLY A C 1
ATOM 1587 O O . GLY A 1 225 ? 4.016 -20.391 -18.438 1 86.38 225 GLY A O 1
ATOM 1588 N N . ALA A 1 226 ? 5.609 -18.938 -18.047 1 85.25 226 ALA A N 1
ATOM 1589 C CA . ALA A 1 226 ? 6.645 -19.969 -18.016 1 85.25 226 ALA A CA 1
ATOM 1590 C C . ALA A 1 226 ? 6.391 -20.969 -16.891 1 85.25 226 ALA A C 1
ATOM 1592 O O . ALA A 1 226 ? 6.5 -22.188 -17.094 1 85.25 226 ALA A O 1
ATOM 1593 N N . GLY A 1 227 ? 6.078 -20.484 -15.727 1 92 227 GLY A N 1
ATOM 1594 C CA . GLY A 1 227 ? 5.75 -21.375 -14.617 1 92 227 GLY A CA 1
ATOM 1595 C C . GLY A 1 227 ? 4.562 -22.266 -14.906 1 92 227 GLY A C 1
ATOM 1596 O O . GLY A 1 227 ? 4.598 -23.469 -14.617 1 92 227 GLY A O 1
ATOM 1597 N N . ARG A 1 228 ? 3.584 -21.672 -15.438 1 88.44 228 ARG A N 1
ATOM 1598 C CA . ARG A 1 228 ? 2.389 -22.438 -15.789 1 88.44 228 ARG A CA 1
ATOM 1599 C C . ARG A 1 228 ? 2.723 -23.547 -16.766 1 88.44 228 ARG A C 1
ATOM 1601 O O . ARG A 1 228 ? 2.312 -24.703 -16.578 1 88.44 228 ARG A O 1
ATOM 1608 N N . ARG A 1 229 ? 3.492 -23.25 -17.719 1 79.75 229 ARG A N 1
ATOM 1609 C CA . ARG A 1 229 ? 3.861 -24.219 -18.734 1 79.75 229 ARG A CA 1
ATOM 1610 C C . ARG A 1 229 ? 4.715 -25.344 -18.141 1 79.75 229 ARG A C 1
ATOM 1612 O O . ARG A 1 229 ? 4.672 -26.484 -18.609 1 79.75 229 ARG A O 1
ATOM 1619 N N . ALA A 1 230 ? 5.402 -25 -17.172 1 83.75 230 ALA A N 1
ATOM 1620 C CA . ALA A 1 230 ? 6.277 -25.969 -16.516 1 83.75 230 ALA A CA 1
ATOM 1621 C C . ALA A 1 230 ? 5.488 -26.875 -15.57 1 83.75 230 ALA A C 1
ATOM 1623 O O . ALA A 1 230 ? 6.035 -27.828 -15.008 1 83.75 230 ALA A O 1
ATOM 1624 N N . GLY A 1 231 ? 4.215 -26.578 -15.406 1 87.38 231 GLY A N 1
ATOM 1625 C CA . GLY A 1 231 ? 3.389 -27.375 -14.508 1 87.38 231 GLY A CA 1
ATOM 1626 C C . GLY A 1 231 ? 3.518 -26.953 -13.062 1 87.38 231 GLY A C 1
ATOM 1627 O O . GLY A 1 231 ? 3.135 -27.688 -12.156 1 87.38 231 GLY A O 1
ATOM 1628 N N . ASP A 1 232 ? 4.016 -25.734 -12.789 1 93.75 232 ASP A N 1
ATOM 1629 C CA . ASP A 1 232 ? 4.219 -25.25 -11.43 1 93.75 232 ASP A CA 1
ATOM 1630 C C . ASP A 1 232 ? 2.9 -24.797 -10.812 1 93.75 232 ASP A C 1
ATOM 1632 O O . ASP A 1 232 ? 1.954 -24.453 -11.523 1 93.75 232 ASP A O 1
ATOM 1636 N N . THR A 1 233 ? 2.865 -24.922 -9.5 1 95.88 233 THR A N 1
ATOM 1637 C CA . THR A 1 233 ? 1.959 -24.062 -8.742 1 95.88 233 THR A CA 1
ATOM 1638 C C . THR A 1 233 ? 2.547 -22.656 -8.578 1 95.88 233 THR A C 1
ATOM 1640 O O . THR A 1 233 ? 3.404 -22.438 -7.727 1 95.88 233 THR A O 1
ATOM 1643 N N . VAL A 1 234 ? 2.074 -21.781 -9.43 1 97.38 234 VAL A N 1
ATOM 1644 C CA . VAL A 1 234 ? 2.609 -20.422 -9.414 1 97.38 234 VAL A CA 1
ATOM 1645 C C . VAL A 1 234 ? 1.822 -19.562 -8.422 1 97.38 234 VAL A C 1
ATOM 1647 O O . VAL A 1 234 ? 0.595 -19.484 -8.5 1 97.38 234 VAL A O 1
ATOM 1650 N N . VAL A 1 235 ? 2.51 -19.016 -7.434 1 98.44 235 VAL A N 1
ATOM 1651 C CA . VAL A 1 235 ? 1.901 -18.141 -6.438 1 98.44 235 VAL A CA 1
ATOM 1652 C C . VAL A 1 235 ? 2.453 -16.719 -6.594 1 98.44 235 VAL A C 1
ATOM 1654 O O . VAL A 1 235 ? 3.65 -16.484 -6.402 1 98.44 235 VAL A O 1
ATOM 1657 N N . CYS A 1 236 ? 1.605 -15.805 -6.902 1 98.25 236 CYS A N 1
ATOM 1658 C CA . CYS A 1 236 ? 1.994 -14.422 -7.168 1 98.25 236 CYS A CA 1
ATOM 1659 C C . CYS A 1 236 ? 1.537 -13.5 -6.043 1 98.25 236 CYS A C 1
ATOM 1661 O O . CYS A 1 236 ? 0.337 -13.328 -5.824 1 98.25 236 CYS A O 1
ATOM 1663 N N . ASP A 1 237 ? 2.475 -12.914 -5.27 1 98.25 237 ASP A N 1
ATOM 1664 C CA . ASP A 1 237 ? 2.211 -11.914 -4.242 1 98.25 237 ASP A CA 1
ATOM 1665 C C . ASP A 1 237 ? 2.078 -10.523 -4.852 1 98.25 237 ASP A C 1
ATOM 1667 O O . ASP A 1 237 ? 3.07 -9.93 -5.289 1 98.25 237 ASP A O 1
ATOM 1671 N N . LEU A 1 238 ? 0.894 -9.953 -4.859 1 98.25 238 LEU A N 1
ATOM 1672 C CA . LEU A 1 238 ? 0.6 -8.719 -5.574 1 98.25 238 LEU A CA 1
ATOM 1673 C C . LEU A 1 238 ? 0.253 -7.594 -4.602 1 98.25 238 LEU A C 1
ATOM 1675 O O . LEU A 1 238 ? -0.42 -7.824 -3.596 1 98.25 238 LEU A O 1
ATOM 1679 N N . PRO A 1 239 ? 0.647 -6.387 -4.93 1 96.88 239 PRO A N 1
ATOM 1680 C CA . PRO A 1 239 ? 0.218 -5.23 -4.137 1 96.88 239 PRO A CA 1
ATOM 1681 C C . PRO A 1 239 ? -1.217 -4.805 -4.441 1 96.88 239 PRO A C 1
ATOM 1683 O O . PRO A 1 239 ? -1.668 -4.918 -5.586 1 96.88 239 PRO A O 1
ATOM 1686 N N . ARG A 1 240 ? -1.882 -4.246 -3.475 1 95.19 240 ARG A N 1
ATOM 1687 C CA . ARG A 1 240 ? -3.291 -3.898 -3.623 1 95.19 240 ARG A CA 1
ATOM 1688 C C . ARG A 1 240 ? -3.457 -2.576 -4.359 1 95.19 240 ARG A C 1
ATOM 1690 O O . ARG A 1 240 ? -4.566 -2.213 -4.754 1 95.19 240 ARG A O 1
ATOM 1697 N N . THR A 1 241 ? -2.395 -1.809 -4.57 1 94.25 241 THR A N 1
ATOM 1698 C CA . THR A 1 241 ? -2.465 -0.564 -5.332 1 94.25 241 THR A CA 1
ATOM 1699 C C . THR A 1 241 ? -2.619 -0.848 -6.82 1 94.25 241 THR A C 1
ATOM 1701 O O . THR A 1 241 ? -2.949 0.05 -7.598 1 94.25 241 THR A O 1
ATOM 1704 N N . LEU A 1 242 ? -2.275 -1.998 -7.32 1 95.12 242 LEU A N 1
ATOM 1705 C CA . LEU A 1 242 ? -2.51 -2.557 -8.648 1 95.12 242 LEU A CA 1
ATOM 1706 C C . LEU A 1 242 ? -1.801 -1.731 -9.719 1 95.12 242 LEU A C 1
ATOM 1708 O O . LEU A 1 242 ? -2.42 -1.318 -10.703 1 95.12 242 LEU A O 1
ATOM 1712 N N . PRO A 1 243 ? -0.47 -1.529 -9.547 1 94.38 243 PRO A N 1
ATOM 1713 C CA . PRO A 1 243 ? 0.237 -1.029 -10.727 1 94.38 243 PRO A CA 1
ATOM 1714 C C . PRO A 1 243 ? 0.115 -1.966 -11.93 1 94.38 243 PRO A C 1
ATOM 1716 O O . PRO A 1 243 ? -0.393 -3.082 -11.797 1 94.38 243 PRO A O 1
ATOM 1719 N N . ALA A 1 244 ? 0.596 -1.551 -13.078 1 93.19 244 ALA A N 1
ATOM 1720 C CA . ALA A 1 244 ? 0.406 -2.289 -14.328 1 93.19 244 ALA A CA 1
ATOM 1721 C C . ALA A 1 244 ? 0.936 -3.715 -14.203 1 93.19 244 ALA A C 1
ATOM 1723 O O . ALA A 1 244 ? 0.33 -4.656 -14.727 1 93.19 244 ALA A O 1
ATOM 1724 N N . ALA A 1 245 ? 2.064 -3.869 -13.586 1 94.44 245 ALA A N 1
ATOM 1725 C CA . ALA A 1 245 ? 2.645 -5.195 -13.414 1 94.44 245 ALA A CA 1
ATOM 1726 C C . ALA A 1 245 ? 1.729 -6.09 -12.578 1 94.44 245 ALA A C 1
ATOM 1728 O O . ALA A 1 245 ? 1.591 -7.281 -12.859 1 94.44 245 ALA A O 1
ATOM 1729 N N . ALA A 1 246 ? 1.135 -5.535 -11.539 1 96.69 246 ALA A N 1
ATOM 1730 C CA . ALA A 1 246 ? 0.211 -6.297 -10.695 1 96.69 246 ALA A CA 1
ATOM 1731 C C . ALA A 1 246 ? -1.049 -6.672 -11.469 1 96.69 246 ALA A C 1
ATOM 1733 O O . ALA A 1 246 ? -1.576 -7.777 -11.312 1 96.69 246 ALA A O 1
ATOM 1734 N N . VAL A 1 247 ? -1.503 -5.75 -12.258 1 93.94 247 VAL A N 1
ATOM 1735 C CA . VAL A 1 247 ? -2.672 -6.012 -13.094 1 93.94 247 VAL A CA 1
ATOM 1736 C C . VAL A 1 247 ? -2.387 -7.184 -14.031 1 93.94 247 VAL A C 1
ATOM 1738 O O . VAL A 1 247 ? -3.236 -8.055 -14.219 1 93.94 247 VAL A O 1
ATOM 1741 N N . ALA A 1 248 ? -1.201 -7.227 -14.594 1 90.56 248 ALA A N 1
ATOM 1742 C CA . ALA A 1 248 ? -0.796 -8.336 -15.453 1 90.56 248 ALA A CA 1
ATOM 1743 C C . ALA A 1 248 ? -0.864 -9.664 -14.703 1 90.56 248 ALA A C 1
ATOM 1745 O O . ALA A 1 248 ? -1.29 -10.68 -15.258 1 90.56 248 ALA A O 1
ATOM 1746 N N . GLY A 1 249 ? -0.446 -9.672 -13.469 1 94.81 249 GLY A N 1
ATOM 1747 C CA . GLY A 1 249 ? -0.532 -10.859 -12.633 1 94.81 249 GLY A CA 1
ATOM 1748 C C . GLY A 1 249 ? -1.959 -11.305 -12.383 1 94.81 249 GLY A C 1
ATOM 1749 O O . GLY A 1 249 ? -2.268 -12.5 -12.477 1 94.81 249 GLY A O 1
ATOM 1750 N N . LEU A 1 250 ? -2.803 -10.344 -12.109 1 93.25 250 LEU A N 1
ATOM 1751 C CA . LEU A 1 250 ? -4.207 -10.633 -11.852 1 93.25 250 LEU A CA 1
ATOM 1752 C C . LEU A 1 250 ? -4.867 -11.273 -13.062 1 93.25 250 LEU A C 1
ATOM 1754 O O . LEU A 1 250 ? -5.648 -12.219 -12.93 1 93.25 250 LEU A O 1
ATOM 1758 N N . ARG A 1 251 ? -4.504 -10.797 -14.125 1 88.75 251 ARG A N 1
ATOM 1759 C CA . ARG A 1 251 ? -5.137 -11.242 -15.359 1 88.75 251 ARG A CA 1
ATOM 1760 C C . ARG A 1 251 ? -4.699 -12.656 -15.727 1 88.75 251 ARG A C 1
ATOM 1762 O O . ARG A 1 251 ? -5.336 -13.312 -16.547 1 88.75 251 ARG A O 1
ATOM 1769 N N . GLN A 1 252 ? -3.658 -13.133 -15.117 1 88.19 252 GLN A N 1
ATOM 1770 C CA . GLN A 1 252 ? -3.148 -14.469 -15.406 1 88.19 252 GLN A CA 1
ATOM 1771 C C . GLN A 1 252 ? -3.613 -15.469 -14.352 1 88.19 252 GLN A C 1
ATOM 1773 O O . GLN A 1 252 ? -3.443 -16.672 -14.523 1 88.19 252 GLN A O 1
ATOM 1778 N N . ALA A 1 253 ? -4.184 -15.039 -13.328 1 94.5 253 ALA A N 1
ATOM 1779 C CA . ALA A 1 253 ? -4.445 -15.883 -12.172 1 94.5 253 ALA A CA 1
ATOM 1780 C C . ALA A 1 253 ? -5.703 -16.719 -12.375 1 94.5 253 ALA A C 1
ATOM 1782 O O . ALA A 1 253 ? -6.719 -16.219 -12.867 1 94.5 253 ALA A O 1
ATOM 1783 N N . ASP A 1 254 ? -5.633 -17.969 -11.992 1 91.19 254 ASP A N 1
ATOM 1784 C CA . ASP A 1 254 ? -6.793 -18.859 -12.008 1 91.19 254 ASP A CA 1
ATOM 1785 C C . ASP A 1 254 ? -7.691 -18.609 -10.797 1 91.19 254 ASP A C 1
ATOM 1787 O O . ASP A 1 254 ? -8.891 -18.891 -10.844 1 91.19 254 ASP A O 1
ATOM 1791 N N . LEU A 1 255 ? -7.133 -18.188 -9.781 1 95.38 255 LEU A N 1
ATOM 1792 C CA . LEU A 1 255 ? -7.777 -17.859 -8.516 1 95.38 255 LEU A CA 1
ATOM 1793 C C . LEU A 1 255 ? -7.094 -16.656 -7.863 1 95.38 255 LEU A C 1
ATOM 1795 O O . LEU A 1 255 ? -5.863 -16.562 -7.863 1 95.38 255 LEU A O 1
ATOM 1799 N N . THR A 1 256 ? -7.902 -15.734 -7.473 1 98 256 THR A N 1
ATOM 1800 C CA . THR A 1 256 ? -7.398 -14.617 -6.684 1 98 256 THR A CA 1
ATOM 1801 C C . THR A 1 256 ? -7.898 -14.695 -5.246 1 98 256 THR A C 1
ATOM 1803 O O . THR A 1 256 ? -9.102 -14.82 -5.008 1 98 256 THR A O 1
ATOM 1806 N N . VAL A 1 257 ? -6.965 -14.648 -4.34 1 98.69 257 VAL A N 1
ATOM 1807 C CA . VAL A 1 257 ? -7.297 -14.672 -2.918 1 98.69 257 VAL A CA 1
ATOM 1808 C C . VAL A 1 257 ? -6.953 -13.328 -2.287 1 98.69 257 VAL A C 1
ATOM 1810 O O . VAL A 1 257 ? -5.859 -12.797 -2.496 1 98.69 257 VAL A O 1
ATOM 1813 N N . VAL A 1 258 ? -7.898 -12.805 -1.547 1 98.75 258 VAL A N 1
ATOM 1814 C CA . VAL A 1 258 ? -7.691 -11.578 -0.779 1 98.75 258 VAL A CA 1
ATOM 1815 C C . VAL A 1 258 ? -7.723 -11.891 0.714 1 98.75 258 VAL A C 1
ATOM 1817 O O . VAL A 1 258 ? -8.711 -12.43 1.222 1 98.75 258 VAL A O 1
ATOM 1820 N N . VAL A 1 259 ? -6.625 -11.562 1.413 1 98.69 259 VAL A N 1
ATOM 1821 C CA . VAL A 1 259 ? -6.539 -11.797 2.852 1 98.69 259 VAL A CA 1
ATOM 1822 C C . VAL A 1 259 ? -7.113 -10.594 3.604 1 98.69 259 VAL A C 1
ATOM 1824 O O . VAL A 1 259 ? -6.734 -9.453 3.344 1 98.69 259 VAL A O 1
ATOM 1827 N N . VAL A 1 260 ? -8.016 -10.852 4.598 1 98.38 260 VAL A N 1
ATOM 1828 C CA . VAL A 1 260 ? -8.719 -9.766 5.277 1 98.38 260 VAL A CA 1
ATOM 1829 C C . VAL A 1 260 ? -8.773 -10.047 6.777 1 98.38 260 VAL A C 1
ATOM 1831 O O . VAL A 1 260 ? -9.414 -11.008 7.215 1 98.38 260 VAL A O 1
ATOM 1834 N N . PRO A 1 261 ? -8.086 -9.164 7.57 1 96.56 261 PRO A N 1
ATOM 1835 C CA . PRO A 1 261 ? -8.344 -9.258 9.008 1 96.56 261 PRO A CA 1
ATOM 1836 C C . PRO A 1 261 ? -9.805 -8.992 9.367 1 96.56 261 PRO A C 1
ATOM 1838 O O . PRO A 1 261 ? -10.453 -8.141 8.742 1 96.56 261 PRO A O 1
ATOM 1841 N N . ALA A 1 262 ? -10.297 -9.695 10.367 1 95.56 262 ALA A N 1
ATOM 1842 C CA . ALA A 1 262 ? -11.68 -9.523 10.82 1 95.56 262 ALA A CA 1
ATOM 1843 C C . ALA A 1 262 ? -11.812 -8.297 11.719 1 95.56 262 ALA A C 1
ATOM 1845 O O . ALA A 1 262 ? -12.195 -8.422 12.891 1 95.56 262 ALA A O 1
ATOM 1846 N N . GLU A 1 263 ? -11.555 -7.168 11.211 1 93.5 263 GLU A N 1
ATOM 1847 C CA . GLU A 1 263 ? -11.648 -5.863 11.852 1 93.5 263 GLU A CA 1
ATOM 1848 C C . GLU A 1 263 ? -12.414 -4.871 10.984 1 93.5 263 GLU A C 1
ATOM 1850 O O . GLU A 1 263 ? -12.398 -4.973 9.758 1 93.5 263 GLU A O 1
ATOM 1855 N N . VAL A 1 264 ? -13.047 -3.939 11.602 1 91.94 264 VAL A N 1
ATOM 1856 C CA . VAL A 1 264 ? -13.953 -3.027 10.914 1 91.94 264 VAL A CA 1
ATOM 1857 C C . VAL A 1 264 ? -13.18 -2.232 9.859 1 91.94 264 VAL A C 1
ATOM 1859 O O . VAL A 1 264 ? -13.562 -2.211 8.688 1 91.94 264 VAL A O 1
ATOM 1862 N N . ARG A 1 265 ? -12.117 -1.604 10.227 1 92 265 ARG A N 1
ATOM 1863 C CA . ARG A 1 265 ? -11.367 -0.77 9.297 1 92 265 ARG A CA 1
ATOM 1864 C C . ARG A 1 265 ? -10.742 -1.614 8.195 1 92 265 ARG A C 1
ATOM 1866 O O . ARG A 1 265 ? -10.625 -1.168 7.047 1 92 265 ARG A O 1
ATOM 1873 N N . ALA A 1 266 ? -10.281 -2.822 8.57 1 95.38 266 ALA A N 1
ATOM 1874 C CA . ALA A 1 266 ? -9.727 -3.738 7.57 1 95.38 266 ALA A CA 1
ATOM 1875 C C . ALA A 1 266 ? -10.781 -4.109 6.527 1 95.38 266 ALA A C 1
ATOM 1877 O O . ALA A 1 266 ? -10.484 -4.152 5.328 1 95.38 266 ALA A O 1
ATOM 1878 N N . CYS A 1 267 ? -11.977 -4.344 6.973 1 95.62 267 CYS A N 1
ATOM 1879 C CA . CYS A 1 267 ? -13.055 -4.695 6.062 1 95.62 267 CYS A CA 1
ATOM 1880 C C . CYS A 1 267 ? -13.391 -3.529 5.141 1 95.62 267 CYS A C 1
ATOM 1882 O O . CYS A 1 267 ? -13.633 -3.725 3.947 1 95.62 267 CYS A O 1
ATOM 1884 N N . ALA A 1 268 ? -13.422 -2.367 5.695 1 92.75 268 ALA A N 1
ATOM 1885 C CA . ALA A 1 268 ? -13.68 -1.182 4.883 1 92.75 268 ALA A CA 1
ATOM 1886 C C . ALA A 1 268 ? -12.625 -1.025 3.787 1 92.75 268 ALA A C 1
ATOM 1888 O O . ALA A 1 268 ? -12.961 -0.773 2.627 1 92.75 268 ALA A O 1
ATOM 1889 N N . ALA A 1 269 ? -11.414 -1.158 4.133 1 94.81 269 ALA A N 1
ATOM 1890 C CA . ALA A 1 269 ? -10.32 -1.09 3.17 1 94.81 269 ALA A CA 1
ATOM 1891 C C . ALA A 1 269 ? -10.438 -2.203 2.131 1 94.81 269 ALA A C 1
ATOM 1893 O O . ALA A 1 269 ? -10.258 -1.965 0.935 1 94.81 269 ALA A O 1
ATOM 1894 N N . ALA A 1 270 ? -10.719 -3.375 2.605 1 97.38 270 ALA A N 1
ATOM 1895 C CA . ALA A 1 270 ? -10.797 -4.547 1.738 1 97.38 270 ALA A CA 1
ATOM 1896 C C . ALA A 1 270 ? -11.914 -4.395 0.706 1 97.38 270 ALA A C 1
ATOM 1898 O O . ALA A 1 270 ? -11.781 -4.852 -0.431 1 97.38 270 ALA A O 1
ATOM 1899 N N . ALA A 1 271 ? -12.984 -3.836 1.13 1 95.38 271 ALA A N 1
ATOM 1900 C CA . ALA A 1 271 ? -14.094 -3.621 0.2 1 95.38 271 ALA A CA 1
ATOM 1901 C C . ALA A 1 271 ? -13.641 -2.797 -1.003 1 95.38 271 ALA A C 1
ATOM 1903 O O . ALA A 1 271 ? -13.961 -3.131 -2.146 1 95.38 271 ALA A O 1
ATOM 1904 N N . ARG A 1 272 ? -12.906 -1.768 -0.766 1 92.88 272 ARG A N 1
ATOM 1905 C CA . ARG A 1 272 ? -12.398 -0.924 -1.84 1 92.88 272 ARG A CA 1
ATOM 1906 C C . ARG A 1 272 ? -11.398 -1.688 -2.705 1 92.88 272 ARG A C 1
ATOM 1908 O O . ARG A 1 272 ? -11.43 -1.586 -3.934 1 92.88 272 ARG A O 1
ATOM 1915 N N . ALA A 1 273 ? -10.562 -2.418 -2.068 1 95.38 273 ALA A N 1
ATOM 1916 C CA . ALA A 1 273 ? -9.562 -3.207 -2.787 1 95.38 273 ALA A CA 1
ATOM 1917 C C . ALA A 1 273 ? -10.227 -4.242 -3.688 1 95.38 273 ALA A C 1
ATOM 1919 O O . ALA A 1 273 ? -9.875 -4.371 -4.863 1 95.38 273 ALA A O 1
ATOM 1920 N N . VAL A 1 274 ? -11.18 -4.949 -3.164 1 96.25 274 VAL A N 1
ATOM 1921 C CA . VAL A 1 274 ? -11.844 -6.027 -3.889 1 96.25 274 VAL A CA 1
ATOM 1922 C C . VAL A 1 274 ? -12.602 -5.457 -5.086 1 96.25 274 VAL A C 1
ATOM 1924 O O . VAL A 1 274 ? -12.617 -6.059 -6.16 1 96.25 274 VAL A O 1
ATOM 1927 N N . ALA A 1 275 ? -13.219 -4.328 -4.887 1 92.56 275 ALA A N 1
ATOM 1928 C CA . ALA A 1 275 ? -13.906 -3.688 -6 1 92.56 275 ALA A CA 1
ATOM 1929 C C . ALA A 1 275 ? -12.953 -3.432 -7.164 1 92.56 275 ALA A C 1
ATOM 1931 O O . ALA A 1 275 ? -13.273 -3.729 -8.32 1 92.56 275 ALA A O 1
ATOM 1932 N N . SER A 1 276 ? -11.805 -2.941 -6.902 1 93 276 SER A N 1
ATOM 1933 C CA . SER A 1 276 ? -10.797 -2.672 -7.93 1 93 276 SER A CA 1
ATOM 1934 C C . SER A 1 276 ? -10.242 -3.967 -8.508 1 93 276 SER A C 1
ATOM 1936 O O . SER A 1 276 ? -10.055 -4.078 -9.727 1 93 276 SER A O 1
ATOM 1938 N N . ILE A 1 277 ? -9.969 -4.926 -7.68 1 95.38 277 ILE A N 1
ATOM 1939 C CA . ILE A 1 277 ? -9.398 -6.211 -8.078 1 95.38 277 ILE A CA 1
ATOM 1940 C C . ILE A 1 277 ? -10.336 -6.902 -9.07 1 95.38 277 ILE A C 1
ATOM 1942 O O . ILE A 1 277 ? -9.891 -7.438 -10.086 1 95.38 277 ILE A O 1
ATOM 1946 N N . ARG A 1 278 ? -11.555 -6.836 -8.828 1 91.94 278 ARG A N 1
ATOM 1947 C CA . ARG A 1 278 ? -12.555 -7.527 -9.641 1 91.94 278 ARG A CA 1
ATOM 1948 C C . ARG A 1 278 ? -12.594 -6.965 -11.062 1 91.94 278 ARG A C 1
ATOM 1950 O O . ARG A 1 278 ? -12.961 -7.672 -12 1 91.94 278 ARG A O 1
ATOM 1957 N N . GLU A 1 279 ? -12.227 -5.781 -11.156 1 88.88 279 GLU A N 1
ATOM 1958 C CA . GLU A 1 279 ? -12.195 -5.164 -12.477 1 88.88 279 GLU A CA 1
ATOM 1959 C C . GLU A 1 279 ? -11.141 -5.816 -13.367 1 88.88 279 GLU A C 1
ATOM 1961 O O . GLU A 1 279 ? -11.234 -5.754 -14.594 1 88.88 279 GLU A O 1
ATOM 1966 N N . HIS A 1 280 ? -10.164 -6.453 -12.742 1 88.56 280 HIS A N 1
ATOM 1967 C CA . HIS A 1 280 ? -9.023 -6.922 -13.516 1 88.56 280 HIS A CA 1
ATOM 1968 C C . HIS A 1 280 ? -8.859 -8.43 -13.406 1 88.56 280 HIS A C 1
ATOM 1970 O O . HIS A 1 280 ? -8.164 -9.047 -14.211 1 88.56 280 HIS A O 1
ATOM 1976 N N . ALA A 1 281 ? -9.461 -9.039 -12.406 1 89.5 281 ALA A N 1
ATOM 1977 C CA . ALA A 1 281 ? -9.25 -10.453 -12.125 1 89.5 281 ALA A CA 1
ATOM 1978 C C . ALA A 1 281 ? -9.844 -11.328 -13.234 1 89.5 281 ALA A C 1
ATOM 1980 O O . ALA A 1 281 ? -10.969 -11.102 -13.672 1 89.5 281 ALA A O 1
ATOM 1981 N N . ALA A 1 282 ? -9.062 -12.281 -13.664 1 81.31 282 ALA A N 1
ATOM 1982 C CA . ALA A 1 282 ? -9.531 -13.203 -14.688 1 81.31 282 ALA A CA 1
ATOM 1983 C C . ALA A 1 282 ? -10.367 -14.328 -14.07 1 81.31 282 ALA A C 1
ATOM 1985 O O . ALA A 1 282 ? -11.266 -14.867 -14.719 1 81.31 282 ALA A O 1
ATOM 1986 N N . GLY A 1 283 ? -10.062 -14.766 -12.867 1 84 283 GLY A N 1
ATOM 1987 C CA . GLY A 1 283 ? -10.758 -15.836 -12.172 1 84 283 GLY A CA 1
ATOM 1988 C C . GLY A 1 283 ? -11.516 -15.359 -10.945 1 84 283 GLY A C 1
ATOM 1989 O O . GLY A 1 283 ? -11.688 -14.156 -10.75 1 84 283 GLY A O 1
ATOM 1990 N N . PRO A 1 284 ? -12.047 -16.312 -10.18 1 92.56 284 PRO A N 1
ATOM 1991 C CA . PRO A 1 284 ? -12.805 -15.953 -8.977 1 92.56 284 PRO A CA 1
ATOM 1992 C C . PRO A 1 284 ? -11.945 -15.219 -7.945 1 92.56 284 PRO A C 1
ATOM 1994 O O . PRO A 1 284 ? -10.742 -15.484 -7.84 1 92.56 284 PRO A O 1
ATOM 1997 N N . VAL A 1 285 ? -12.617 -14.32 -7.281 1 96.75 285 VAL A N 1
ATOM 1998 C CA . VAL A 1 285 ? -12.016 -13.617 -6.152 1 96.75 285 VAL A CA 1
ATOM 1999 C C . VAL A 1 285 ? -12.609 -14.141 -4.844 1 96.75 285 VAL A C 1
ATOM 2001 O O . VAL A 1 285 ? -13.828 -14.102 -4.652 1 96.75 285 VAL A O 1
ATOM 2004 N N . ARG A 1 286 ? -11.766 -14.688 -3.967 1 98.31 286 ARG A N 1
ATOM 2005 C CA . ARG A 1 286 ? -12.211 -15.25 -2.697 1 98.31 286 ARG A CA 1
ATOM 2006 C C . ARG A 1 286 ? -11.445 -14.641 -1.528 1 98.31 286 ARG A C 1
ATOM 2008 O O . ARG A 1 286 ? -10.359 -14.086 -1.713 1 98.31 286 ARG A O 1
ATOM 2015 N N . LEU A 1 287 ? -12.062 -14.773 -0.348 1 98.69 287 LEU A N 1
ATOM 2016 C CA . LEU A 1 287 ? -11.461 -14.172 0.838 1 98.69 287 LEU A CA 1
ATOM 2017 C C . LEU A 1 287 ? -10.859 -15.242 1.739 1 98.69 287 LEU A C 1
ATOM 2019 O O . LEU A 1 287 ? -11.43 -16.328 1.896 1 98.69 287 LEU A O 1
ATOM 2023 N N . VAL A 1 288 ? -9.703 -14.977 2.268 1 98.62 288 VAL A N 1
ATOM 2024 C CA . VAL A 1 288 ? -9.203 -15.625 3.477 1 98.62 288 VAL A CA 1
ATOM 2025 C C . VAL A 1 288 ? -9.328 -14.664 4.66 1 98.62 288 VAL A C 1
ATOM 2027 O O . VAL A 1 288 ? -8.641 -13.641 4.715 1 98.62 288 VAL A O 1
ATOM 2030 N N . VAL A 1 289 ? -10.164 -14.977 5.609 1 98.5 289 VAL A N 1
ATOM 2031 C CA . VAL A 1 289 ? -10.414 -14.109 6.754 1 98.5 289 VAL A CA 1
ATOM 2032 C C . VAL A 1 289 ? -9.484 -14.492 7.906 1 98.5 289 VAL A C 1
ATOM 2034 O O . VAL A 1 289 ? -9.43 -15.664 8.297 1 98.5 289 VAL A O 1
ATOM 2037 N N . ARG A 1 290 ? -8.773 -13.508 8.352 1 96.62 290 ARG A N 1
ATOM 2038 C CA . ARG A 1 290 ? -7.793 -13.742 9.406 1 96.62 290 ARG A CA 1
ATOM 2039 C C . ARG A 1 290 ? -8.297 -13.227 10.75 1 96.62 290 ARG A C 1
ATOM 2041 O O . ARG A 1 290 ? -8.773 -12.094 10.844 1 96.62 290 ARG A O 1
ATOM 2048 N N . GLY A 1 291 ? -8.172 -14.086 11.742 1 93.12 291 GLY A N 1
ATOM 2049 C CA . GLY A 1 291 ? -8.445 -13.641 13.102 1 93.12 291 GLY A CA 1
ATOM 2050 C C . GLY A 1 291 ? -7.246 -12.992 13.766 1 93.12 291 GLY A C 1
ATOM 2051 O O . GLY A 1 291 ? -6.18 -12.867 13.156 1 93.12 291 GLY A O 1
ATOM 2052 N N . PRO A 1 292 ? -7.457 -12.531 15.008 1 91.38 292 PRO A N 1
ATOM 2053 C CA . PRO A 1 292 ? -8.688 -12.539 15.805 1 91.38 292 PRO A CA 1
ATOM 2054 C C . PRO A 1 292 ? -9.695 -11.492 15.344 1 91.38 292 PRO A C 1
ATOM 2056 O O . PRO A 1 292 ? -9.414 -10.719 14.43 1 91.38 292 PRO A O 1
ATOM 2059 N N . ALA A 1 293 ? -10.875 -11.609 15.859 1 91.81 293 ALA A N 1
ATOM 2060 C CA . ALA A 1 293 ? -11.938 -10.633 15.648 1 91.81 293 ALA A CA 1
ATOM 2061 C C . ALA A 1 293 ? -12.234 -9.859 16.938 1 91.81 293 ALA A C 1
ATOM 2063 O O . ALA A 1 293 ? -13.242 -10.109 17.594 1 91.81 293 ALA A O 1
ATOM 2064 N N . PRO A 1 294 ? -11.477 -8.93 17.203 1 84.88 294 PRO A N 1
ATOM 2065 C CA . PRO A 1 294 ? -11.609 -8.25 18.484 1 84.88 294 PRO A CA 1
ATOM 2066 C C . PRO A 1 294 ? -12.961 -7.555 18.641 1 84.88 294 PRO A C 1
ATOM 2068 O O . PRO A 1 294 ? -13.477 -7.445 19.766 1 84.88 294 PRO A O 1
ATOM 2071 N N . GLY A 1 295 ? -13.57 -7.105 17.641 1 83.19 295 GLY A N 1
ATOM 2072 C CA . GLY A 1 295 ? -14.859 -6.441 17.688 1 83.19 295 GLY A CA 1
ATOM 2073 C C . GLY A 1 295 ? -16.031 -7.395 17.516 1 83.19 295 GLY A C 1
ATOM 2074 O O . GLY A 1 295 ? -17.188 -6.973 17.516 1 83.19 295 GLY A O 1
ATOM 2075 N N . GLY A 1 296 ? -15.703 -8.641 17.281 1 88.06 296 GLY A N 1
ATOM 2076 C CA . GLY A 1 296 ? -16.75 -9.648 17.219 1 88.06 296 GLY A CA 1
ATOM 2077 C C . GLY A 1 296 ? -17.312 -9.844 15.828 1 88.06 296 GLY A C 1
ATOM 2078 O O . GLY A 1 296 ? -18.406 -10.383 15.656 1 88.06 296 GLY A O 1
ATOM 2079 N N . LEU A 1 297 ? -16.656 -9.438 14.891 1 90.56 297 LEU A N 1
ATOM 2080 C CA . LEU A 1 297 ? -17.125 -9.633 13.516 1 90.56 297 LEU A CA 1
ATOM 2081 C C . LEU A 1 297 ? -17.156 -11.117 13.164 1 90.56 297 LEU A C 1
ATOM 2083 O O . LEU A 1 297 ? -16.203 -11.852 13.445 1 90.56 297 LEU A O 1
ATOM 2087 N N . ARG A 1 298 ? -18.375 -11.57 12.656 1 92.5 298 ARG A N 1
ATOM 2088 C CA . ARG A 1 298 ? -18.5 -12.938 12.148 1 92.5 298 ARG A CA 1
ATOM 2089 C C . ARG A 1 298 ? -18.078 -13.023 10.688 1 92.5 298 ARG A C 1
ATOM 2091 O O . ARG A 1 298 ? -18.031 -12.008 9.992 1 92.5 298 ARG A O 1
ATOM 2098 N N . THR A 1 299 ? -17.719 -14.219 10.234 1 94.69 299 THR A N 1
ATOM 2099 C CA . THR A 1 299 ? -17.312 -14.469 8.859 1 94.69 299 THR A CA 1
ATOM 2100 C C . THR A 1 299 ? -18.344 -13.922 7.879 1 94.69 299 THR A C 1
ATOM 2102 O O . THR A 1 299 ? -17.984 -13.328 6.859 1 94.69 299 THR A O 1
ATOM 2105 N N . ALA A 1 300 ? -19.562 -14.078 8.18 1 94.88 300 ALA A N 1
ATOM 2106 C CA . ALA A 1 300 ? -20.641 -13.594 7.328 1 94.88 300 ALA A CA 1
ATOM 2107 C C . ALA A 1 300 ? -20.625 -12.07 7.234 1 94.88 300 ALA A C 1
ATOM 2109 O O . ALA A 1 300 ? -20.938 -11.508 6.184 1 94.88 300 ALA A O 1
ATOM 2110 N N . ASP A 1 301 ? -20.344 -11.438 8.352 1 94 301 ASP A N 1
ATOM 2111 C CA . ASP A 1 301 ? -20.234 -9.984 8.359 1 94 301 ASP A CA 1
ATOM 2112 C C . ASP A 1 301 ? -19.125 -9.516 7.414 1 94 301 ASP A C 1
ATOM 2114 O O . ASP A 1 301 ? -19.312 -8.562 6.656 1 94 301 ASP A O 1
ATOM 2118 N N . VAL A 1 302 ? -18.031 -10.234 7.41 1 96.19 302 VAL A N 1
ATOM 2119 C CA . VAL A 1 302 ? -16.891 -9.867 6.582 1 96.19 302 VAL A CA 1
ATOM 2120 C C . VAL A 1 302 ? -17.234 -10.07 5.109 1 96.19 302 VAL A C 1
ATOM 2122 O O . VAL A 1 302 ? -16.984 -9.195 4.281 1 96.19 302 VAL A O 1
ATOM 2125 N N . ALA A 1 303 ? -17.828 -11.18 4.832 1 96.75 303 ALA A N 1
ATOM 2126 C CA . ALA A 1 303 ? -18.203 -11.477 3.455 1 96.75 303 ALA A CA 1
ATOM 2127 C C . ALA A 1 303 ? -19.141 -10.406 2.9 1 96.75 303 ALA A C 1
ATOM 2129 O O . ALA A 1 303 ? -18.953 -9.93 1.776 1 96.75 303 ALA A O 1
ATOM 2130 N N . ARG A 1 304 ? -20.047 -10.016 3.668 1 94.75 304 ARG A N 1
ATOM 2131 C CA . ARG A 1 304 ? -21.031 -9.008 3.258 1 94.75 304 ARG A CA 1
ATOM 2132 C C . ARG A 1 304 ? -20.359 -7.648 3.08 1 94.75 304 ARG A C 1
ATOM 2134 O O . ARG A 1 304 ? -20.578 -6.977 2.07 1 94.75 304 ARG A O 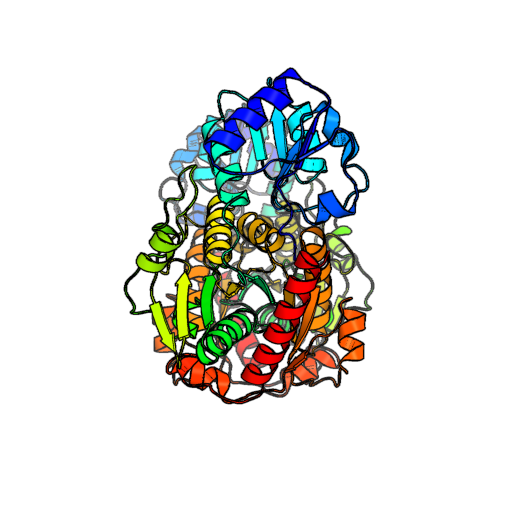1
ATOM 2141 N N . ALA A 1 305 ? -19.609 -7.293 4.012 1 93.88 305 ALA A N 1
ATOM 2142 C CA . ALA A 1 305 ? -18.969 -5.977 4.008 1 93.88 305 ALA A CA 1
ATOM 2143 C C . ALA A 1 305 ? -17.984 -5.844 2.848 1 93.88 305 ALA A C 1
ATOM 2145 O O . ALA A 1 305 ? -17.906 -4.789 2.215 1 93.88 305 ALA A O 1
ATOM 2146 N N . VAL A 1 306 ? -17.281 -6.91 2.586 1 96.56 306 VAL A N 1
ATOM 2147 C CA . VAL A 1 306 ? -16.219 -6.848 1.592 1 96.56 306 VAL A CA 1
ATOM 2148 C C . VAL A 1 306 ? -16.781 -7.145 0.205 1 96.56 306 VAL A C 1
ATOM 2150 O O . VAL A 1 306 ? -16.281 -6.637 -0.799 1 96.56 306 VAL A O 1
ATOM 2153 N N . GLY A 1 307 ? -17.781 -7.957 0.131 1 94.38 307 GLY A N 1
ATOM 2154 C CA . GLY A 1 307 ? -18.453 -8.242 -1.13 1 94.38 307 GLY A CA 1
ATOM 2155 C C . GLY A 1 307 ? -17.812 -9.391 -1.894 1 94.38 307 GLY A C 1
ATOM 2156 O O . GLY A 1 307 ? -17.719 -9.352 -3.121 1 94.38 307 GLY A O 1
ATOM 2157 N N . ALA A 1 308 ? -17.344 -10.391 -1.257 1 97 308 ALA A N 1
ATOM 2158 C CA . ALA A 1 308 ? -16.781 -11.586 -1.879 1 97 308 ALA A CA 1
ATOM 2159 C C . ALA A 1 308 ? -16.953 -12.805 -0.974 1 97 308 ALA A C 1
ATOM 2161 O O . ALA A 1 308 ? -17.094 -12.664 0.243 1 97 308 ALA A O 1
ATOM 2162 N N . GLU A 1 309 ? -16.922 -13.969 -1.511 1 97.25 309 GLU A N 1
ATOM 2163 C CA . GLU A 1 309 ? -17.109 -15.211 -0.766 1 97.25 309 GLU A CA 1
ATOM 2164 C C . GLU A 1 309 ? -15.875 -15.562 0.055 1 97.25 309 GLU A C 1
ATOM 2166 O O . GLU A 1 309 ? -14.75 -15.406 -0.416 1 97.25 309 GLU A O 1
ATOM 2171 N N . VAL A 1 310 ? -16.141 -16.109 1.257 1 98.19 310 VAL A N 1
ATOM 2172 C CA . VAL A 1 310 ? -15.047 -16.531 2.133 1 98.19 310 VAL A CA 1
ATOM 2173 C C . VAL A 1 310 ? -14.625 -17.953 1.789 1 98.19 310 VAL A C 1
ATOM 2175 O O . VAL A 1 310 ? -15.445 -18.875 1.808 1 98.19 310 VAL A O 1
ATOM 2178 N N . LEU A 1 311 ? -13.391 -18.094 1.489 1 97.88 311 LEU A N 1
ATOM 2179 C CA . LEU A 1 311 ? -12.812 -19.391 1.158 1 97.88 311 LEU A CA 1
ATOM 2180 C C . LEU A 1 311 ? -12.359 -20.125 2.418 1 97.88 311 LEU A C 1
ATOM 2182 O O . LEU A 1 311 ? -12.516 -21.344 2.521 1 97.88 311 LEU A O 1
ATOM 2186 N N . SER A 1 312 ? -11.766 -19.391 3.33 1 97.56 312 SER A N 1
ATOM 2187 C CA . SER A 1 312 ? -11.203 -19.984 4.543 1 97.56 312 SER A CA 1
ATOM 2188 C C . SER A 1 312 ? -11.07 -18.938 5.652 1 97.56 312 SER A C 1
ATOM 2190 O O . SER A 1 312 ? -11.031 -17.734 5.383 1 97.56 312 SER A O 1
ATOM 2192 N N . VAL A 1 313 ? -11.109 -19.453 6.871 1 97.5 313 VAL A N 1
ATOM 2193 C CA . VAL A 1 313 ? -10.836 -18.641 8.055 1 97.5 313 VAL A CA 1
ATOM 2194 C C . VAL A 1 313 ? -9.531 -19.109 8.703 1 97.5 313 VAL A C 1
ATOM 2196 O O . VAL A 1 313 ? -9.328 -20.297 8.938 1 97.5 313 VAL A O 1
ATOM 2199 N N . MET A 1 314 ? -8.68 -18.203 8.883 1 96.56 314 MET A N 1
ATOM 2200 C CA . MET A 1 314 ? -7.383 -18.484 9.484 1 96.56 314 MET A CA 1
ATOM 2201 C C . MET A 1 314 ? -7.348 -18.016 10.938 1 96.56 314 MET A C 1
ATOM 2203 O O . MET A 1 314 ? -7.309 -16.812 11.203 1 96.56 314 MET A O 1
ATOM 2207 N N . ARG A 1 315 ? -7.316 -18.953 11.82 1 94.75 315 ARG A N 1
ATOM 2208 C CA . ARG A 1 315 ? -7.215 -18.625 13.242 1 94.75 315 ARG A CA 1
ATOM 2209 C C . ARG A 1 315 ? -5.879 -17.953 13.555 1 94.75 315 ARG A C 1
ATOM 2211 O O . ARG A 1 315 ? -4.91 -18.125 12.805 1 94.75 315 ARG A O 1
ATOM 2218 N N . PRO A 1 316 ? -5.863 -17.188 14.594 1 91.62 316 PRO A N 1
ATOM 2219 C CA . PRO A 1 316 ? -4.598 -16.531 14.938 1 91.62 316 PRO A CA 1
ATOM 2220 C C . PRO A 1 316 ? -3.484 -17.531 15.234 1 91.62 316 PRO A C 1
ATOM 2222 O O . PRO A 1 316 ? -3.744 -18.609 15.781 1 91.62 316 PRO A O 1
ATOM 2225 N N . GLN A 1 317 ? -2.352 -17.188 14.836 1 91.25 317 GLN A N 1
ATOM 2226 C CA . GLN A 1 317 ? -1.14 -17.938 15.133 1 91.25 317 GLN A CA 1
ATOM 2227 C C . GLN A 1 317 ? -0.059 -17.031 15.727 1 91.25 317 GLN A C 1
ATOM 2229 O O . GLN A 1 317 ? 0.854 -16.609 15.016 1 91.25 317 GLN A O 1
ATOM 2234 N N . PRO A 1 318 ? -0.061 -16.828 17 1 85.44 318 PRO A N 1
ATOM 2235 C CA . PRO A 1 318 ? 0.788 -15.836 17.656 1 85.44 318 PRO A CA 1
ATOM 2236 C C . PRO A 1 318 ? 2.277 -16.125 17.484 1 85.44 318 PRO A C 1
ATOM 2238 O O . PRO A 1 318 ? 3.102 -15.211 17.609 1 85.44 318 PRO A O 1
ATOM 2241 N N . SER A 1 319 ? 2.68 -17.312 17.219 1 86.5 319 SER A N 1
ATOM 2242 C CA . SER A 1 319 ? 4.086 -17.688 17.109 1 86.5 319 SER A CA 1
ATOM 2243 C C . SER A 1 319 ? 4.633 -17.406 15.719 1 86.5 319 SER A C 1
ATOM 2245 O O . SER A 1 319 ? 5.844 -17.469 15.492 1 86.5 319 SER A O 1
ATOM 2247 N N . LEU A 1 320 ? 3.811 -17.031 14.844 1 87.69 320 LEU A N 1
ATOM 2248 C CA . LEU A 1 320 ? 4.16 -16.953 13.43 1 87.69 320 LEU A CA 1
ATOM 2249 C C . LEU A 1 320 ? 5.184 -15.852 13.188 1 87.69 320 LEU A C 1
ATOM 2251 O O . LEU A 1 320 ? 6.191 -16.078 12.508 1 87.69 320 LEU A O 1
ATOM 2255 N N . PRO A 1 321 ? 5.004 -14.664 13.758 1 84.81 321 PRO A N 1
ATOM 2256 C CA . PRO A 1 321 ? 5.98 -13.602 13.508 1 84.81 321 PRO A CA 1
ATOM 2257 C C . PRO A 1 321 ? 7.391 -13.984 13.953 1 84.81 321 PRO A C 1
ATOM 2259 O O . PRO A 1 321 ? 8.359 -13.734 13.227 1 84.81 321 PRO A O 1
ATOM 2262 N N . ALA A 1 322 ? 7.469 -14.602 15.039 1 85.38 322 ALA A N 1
ATOM 2263 C CA . ALA A 1 322 ? 8.773 -15.031 15.539 1 85.38 322 ALA A CA 1
ATOM 2264 C C . ALA A 1 322 ? 9.383 -16.094 14.625 1 85.38 322 ALA A C 1
ATOM 2266 O O . ALA A 1 322 ? 10.594 -16.078 14.375 1 85.38 322 ALA A O 1
ATOM 2267 N N . ALA A 1 323 ? 8.609 -16.984 14.188 1 84.62 323 ALA A N 1
ATOM 2268 C CA . ALA A 1 323 ? 9.062 -18.031 13.289 1 84.62 323 ALA A CA 1
ATOM 2269 C C . ALA A 1 323 ? 9.578 -17.453 11.977 1 84.62 323 ALA A C 1
ATOM 2271 O O . ALA A 1 323 ? 10.609 -17.875 11.461 1 84.62 323 ALA A O 1
ATOM 2272 N N . LEU A 1 324 ? 8.891 -16.484 11.484 1 84.88 324 LEU A N 1
ATOM 2273 C CA . LEU A 1 324 ? 9.266 -15.852 10.227 1 84.88 324 LEU A CA 1
ATOM 2274 C C . LEU A 1 324 ? 10.578 -15.078 10.383 1 84.88 324 LEU A C 1
ATOM 2276 O O . LEU A 1 324 ? 11.414 -15.078 9.477 1 84.88 324 LEU A O 1
ATOM 2280 N N . ASP A 1 325 ? 10.742 -14.516 11.57 1 84 325 ASP A N 1
ATOM 2281 C CA . ASP A 1 325 ? 11.961 -13.75 11.828 1 84 325 ASP A CA 1
ATOM 2282 C C . ASP A 1 325 ? 13.172 -14.664 11.938 1 84 325 ASP A C 1
ATOM 2284 O O . ASP A 1 325 ? 14.297 -14.258 11.641 1 84 325 ASP A O 1
ATOM 2288 N N . ARG A 1 326 ? 13.016 -15.898 12.359 1 77.88 326 ARG A N 1
ATOM 2289 C CA . ARG A 1 326 ? 14.117 -16.812 12.625 1 77.88 326 ARG A CA 1
ATOM 2290 C C . ARG A 1 326 ? 14.43 -17.656 11.391 1 77.88 326 ARG A C 1
ATOM 2292 O O . ARG A 1 326 ? 15.445 -18.359 11.352 1 77.88 326 ARG A O 1
ATOM 2299 N N . GLY A 1 327 ? 13.672 -17.625 10.375 1 71.25 327 GLY A N 1
ATOM 2300 C CA . GLY A 1 327 ? 14.086 -18.5 9.281 1 71.25 327 GLY A CA 1
ATOM 2301 C C . GLY A 1 327 ? 12.984 -18.734 8.258 1 71.25 327 GLY A C 1
ATOM 2302 O O . GLY A 1 327 ? 13.141 -19.562 7.355 1 71.25 327 GLY A O 1
ATOM 2303 N N . GLY A 1 328 ? 12.039 -18.172 8.43 1 73.44 328 GLY A N 1
ATOM 2304 C CA . GLY A 1 328 ? 10.992 -18.25 7.422 1 73.44 328 GLY A CA 1
ATOM 2305 C C . GLY A 1 328 ? 10.078 -19.438 7.609 1 73.44 328 GLY A C 1
ATOM 2306 O O . GLY A 1 328 ? 9.984 -20 8.711 1 73.44 328 GLY A O 1
ATOM 2307 N N . PHE A 1 329 ? 9.266 -19.828 6.574 1 77.25 329 PHE A N 1
ATOM 2308 C CA . PHE A 1 329 ? 8.148 -20.766 6.605 1 77.25 329 PHE A CA 1
ATOM 2309 C C . PHE A 1 329 ? 8.641 -22.203 6.59 1 77.25 329 PHE A C 1
ATOM 2311 O O . PHE A 1 329 ? 7.887 -23.141 6.883 1 77.25 329 PHE A O 1
ATOM 2318 N N . GLY A 1 330 ? 9.867 -22.406 6.395 1 68.94 330 GLY A N 1
ATOM 2319 C CA . GLY A 1 330 ? 10.328 -23.781 6.305 1 68.94 330 GLY A CA 1
ATOM 2320 C C . GLY A 1 330 ? 10.023 -24.609 7.547 1 68.94 330 GLY A C 1
ATOM 2321 O O . GLY A 1 330 ? 9.742 -25.797 7.457 1 68.94 330 GLY A O 1
ATOM 2322 N N . ALA A 1 331 ? 9.875 -23.922 8.547 1 66.69 331 ALA A N 1
ATOM 2323 C CA . ALA A 1 331 ? 9.727 -24.625 9.82 1 66.69 331 ALA A CA 1
ATOM 2324 C C . ALA A 1 331 ? 8.25 -24.781 10.203 1 66.69 331 ALA A C 1
ATOM 2326 O O . ALA A 1 331 ? 7.91 -25.531 11.109 1 66.69 331 ALA A O 1
ATOM 2327 N N . ILE A 1 332 ? 7.48 -24.109 9.5 1 76.94 332 ILE A N 1
ATOM 2328 C CA . ILE A 1 332 ? 6.066 -24.125 9.852 1 76.94 332 ILE A CA 1
ATOM 2329 C C . ILE A 1 332 ? 5.352 -25.234 9.078 1 76.94 332 ILE A C 1
ATOM 2331 O O . ILE A 1 332 ? 5.098 -25.094 7.879 1 76.94 332 ILE A O 1
ATOM 2335 N N . ARG A 1 333 ? 5.047 -26.344 9.766 1 78.5 333 ARG A N 1
ATOM 2336 C CA . ARG A 1 333 ? 4.477 -27.516 9.102 1 78.5 333 ARG A CA 1
ATOM 2337 C C . ARG A 1 333 ? 2.984 -27.641 9.38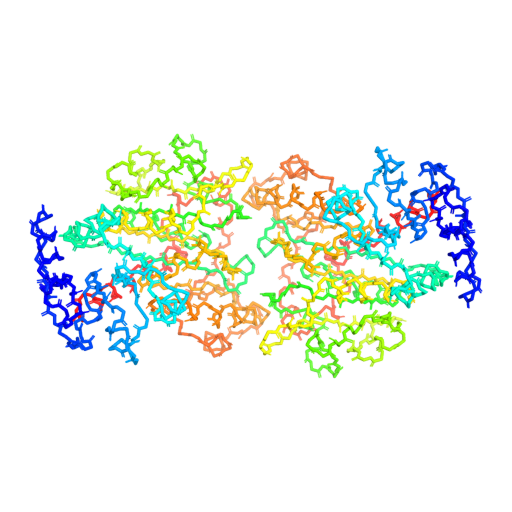3 1 78.5 333 ARG A C 1
ATOM 2339 O O . ARG A 1 333 ? 2.248 -28.25 8.617 1 78.5 333 ARG A O 1
ATOM 2346 N N . ARG A 1 334 ? 2.664 -27.047 10.531 1 84.94 334 ARG A N 1
ATOM 2347 C CA . ARG A 1 334 ? 1.276 -27.141 10.977 1 84.94 334 ARG A CA 1
ATOM 2348 C C . ARG A 1 334 ? 0.773 -25.812 11.508 1 84.94 334 ARG A C 1
ATOM 2350 O O . ARG A 1 334 ? 1.546 -24.859 11.641 1 84.94 334 ARG A O 1
ATOM 2357 N N . GLY A 1 335 ? -0.617 -25.797 11.648 1 92.06 335 GLY A N 1
ATOM 2358 C CA . GLY A 1 335 ? -1.211 -24.609 12.25 1 92.06 335 GLY A CA 1
ATOM 2359 C C . GLY A 1 335 ? -2.199 -23.922 11.328 1 92.06 335 GLY A C 1
ATOM 2360 O O . GLY A 1 335 ? -2.488 -24.406 10.234 1 92.06 335 GLY A O 1
ATOM 2361 N N . PRO A 1 336 ? -2.648 -22.859 11.836 1 94.5 336 PRO A N 1
ATOM 2362 C CA . PRO A 1 336 ? -3.717 -22.156 11.125 1 94.5 336 PRO A CA 1
ATOM 2363 C C . PRO A 1 336 ? -3.297 -21.688 9.734 1 94.5 336 PRO A C 1
ATOM 2365 O O . PRO A 1 336 ? -4.066 -21.812 8.773 1 94.5 336 PRO A O 1
ATOM 2368 N N . VAL A 1 337 ? -2.064 -21.219 9.562 1 95.38 337 VAL A N 1
ATOM 2369 C CA . VAL A 1 337 ? -1.625 -20.703 8.273 1 95.38 337 VAL A CA 1
ATOM 2370 C C . VAL A 1 337 ? -1.475 -21.844 7.281 1 95.38 337 VAL A C 1
ATOM 2372 O O . VAL A 1 337 ? -1.805 -21.703 6.102 1 95.38 337 VAL A O 1
ATOM 2375 N N . ALA A 1 338 ? -0.982 -22.969 7.738 1 94.25 338 ALA A N 1
ATOM 2376 C CA . ALA A 1 338 ? -0.866 -24.156 6.883 1 94.25 338 ALA A CA 1
ATOM 2377 C C . ALA A 1 338 ? -2.24 -24.641 6.441 1 94.25 338 ALA A C 1
ATOM 2379 O O . ALA A 1 338 ? -2.422 -25.031 5.285 1 94.25 338 ALA A O 1
ATOM 2380 N N . ARG A 1 339 ? -3.16 -24.625 7.336 1 95.12 339 ARG A N 1
ATOM 2381 C CA . ARG A 1 339 ? -4.52 -25.062 7.008 1 95.12 339 ARG A CA 1
ATOM 2382 C C . ARG A 1 339 ? -5.148 -24.125 5.977 1 95.12 339 ARG A C 1
ATOM 2384 O O . ARG A 1 339 ? -5.812 -24.578 5.043 1 95.12 339 ARG A O 1
ATOM 2391 N N . ALA A 1 340 ? -4.973 -22.859 6.176 1 96.75 340 ALA A N 1
ATOM 2392 C CA . ALA A 1 340 ? -5.473 -21.891 5.199 1 96.75 340 ALA A CA 1
ATOM 2393 C C . ALA A 1 340 ? -4.836 -22.125 3.832 1 96.75 340 ALA A C 1
ATOM 2395 O O . ALA A 1 340 ? -5.523 -22.078 2.807 1 96.75 340 ALA A O 1
ATOM 2396 N N . ALA A 1 341 ? -3.562 -22.375 3.834 1 97.38 341 ALA A N 1
ATOM 2397 C CA . ALA A 1 341 ? -2.844 -22.641 2.59 1 97.38 341 ALA A CA 1
ATOM 2398 C C . ALA A 1 341 ? -3.395 -23.875 1.886 1 97.38 341 ALA A C 1
ATOM 2400 O O . ALA A 1 341 ? -3.568 -23.875 0.665 1 97.38 341 ALA A O 1
ATOM 2401 N N . GLN A 1 342 ? -3.676 -24.875 2.66 1 96.38 342 GLN A N 1
ATOM 2402 C CA . GLN A 1 342 ? -4.246 -26.094 2.105 1 96.38 342 GLN A CA 1
ATOM 2403 C C . GLN A 1 342 ? -5.613 -25.828 1.478 1 96.38 342 GLN A C 1
ATOM 2405 O O . GLN A 1 342 ? -5.918 -26.344 0.398 1 96.38 342 GLN A O 1
ATOM 2410 N N . ALA A 1 343 ? -6.391 -25.062 2.16 1 97.19 343 ALA A N 1
ATOM 2411 C CA . ALA A 1 343 ? -7.707 -24.703 1.637 1 97.19 343 ALA A CA 1
ATOM 2412 C C . ALA A 1 343 ? -7.59 -23.938 0.324 1 97.19 343 ALA A C 1
ATOM 2414 O O . ALA A 1 343 ? -8.359 -24.172 -0.611 1 97.19 343 ALA A O 1
ATOM 2415 N N . VAL A 1 344 ? -6.664 -23.062 0.257 1 98 344 VAL A N 1
ATOM 2416 C CA . VAL A 1 344 ? -6.441 -22.25 -0.943 1 98 344 VAL A CA 1
ATOM 2417 C C . VAL A 1 344 ? -5.996 -23.156 -2.092 1 98 344 VAL A C 1
ATOM 2419 O O . VAL A 1 344 ? -6.477 -23.016 -3.219 1 98 344 VAL A O 1
ATOM 2422 N N . LEU A 1 345 ? -5.09 -24.062 -1.801 1 96.56 345 LEU A N 1
ATOM 2423 C CA . LEU A 1 345 ? -4.605 -24.984 -2.822 1 96.56 345 LEU A CA 1
ATOM 2424 C C . LEU A 1 345 ? -5.742 -25.859 -3.359 1 96.56 345 LEU A C 1
ATOM 2426 O O . LEU A 1 345 ? -5.82 -26.109 -4.562 1 96.56 345 LEU A O 1
ATOM 2430 N N . ALA A 1 346 ? -6.555 -26.312 -2.451 1 95.75 346 ALA A N 1
ATOM 2431 C CA . ALA A 1 346 ? -7.699 -27.109 -2.875 1 95.75 346 ALA A CA 1
ATOM 2432 C C . ALA A 1 346 ? -8.609 -26.312 -3.803 1 95.75 346 ALA A C 1
ATOM 2434 O O . ALA A 1 346 ? -9.055 -26.812 -4.832 1 95.75 346 ALA A O 1
ATOM 2435 N N . ALA A 1 347 ? -8.844 -25.109 -3.438 1 95.19 347 ALA A N 1
ATOM 2436 C CA . ALA A 1 347 ? -9.688 -24.25 -4.262 1 95.19 347 ALA A CA 1
ATOM 2437 C C . ALA A 1 347 ? -9.031 -23.969 -5.613 1 95.19 347 ALA A C 1
ATOM 2439 O O . ALA A 1 347 ? -9.719 -23.891 -6.637 1 95.19 347 ALA A O 1
ATOM 2440 N N . LEU A 1 348 ? -7.746 -23.75 -5.562 1 94.69 348 LEU A N 1
ATOM 2441 C CA . LEU A 1 348 ? -6.996 -23.5 -6.789 1 94.69 348 LEU A CA 1
ATOM 2442 C C . LEU A 1 348 ? -7.082 -24.688 -7.738 1 94.69 348 LEU A C 1
ATOM 2444 O O . LEU A 1 348 ? -7.215 -24.516 -8.953 1 94.69 348 LEU A O 1
ATOM 2448 N N . ALA A 1 349 ? -7.004 -25.891 -7.223 1 88.81 349 ALA A N 1
ATOM 2449 C CA . ALA A 1 349 ? -7.133 -27.109 -8.023 1 88.81 349 ALA A CA 1
ATOM 2450 C C . ALA A 1 349 ? -8.5 -27.188 -8.688 1 88.81 349 ALA A C 1
ATOM 2452 O O . ALA A 1 349 ? -8.617 -27.594 -9.844 1 88.81 349 ALA A O 1
ATOM 2453 N N . ASP A 1 350 ? -9.508 -26.766 -7.941 1 83.75 350 ASP A N 1
ATOM 2454 C CA . ASP A 1 350 ? -10.867 -26.781 -8.461 1 83.75 350 ASP A CA 1
ATOM 2455 C C . ASP A 1 350 ? -11.039 -25.75 -9.578 1 83.75 350 ASP A C 1
ATOM 2457 O O . ASP A 1 350 ? -11.758 -25.984 -10.547 1 83.75 350 ASP A O 1
ATOM 2461 N N . ALA A 1 351 ? -10.422 -24.656 -9.398 1 76.56 351 ALA A N 1
ATOM 2462 C CA . ALA A 1 351 ? -10.539 -23.562 -10.367 1 76.56 351 ALA A CA 1
ATOM 2463 C C . ALA A 1 351 ? -9.859 -23.922 -11.688 1 76.56 351 ALA A C 1
ATOM 2465 O O . ALA A 1 351 ? -10.297 -23.5 -12.758 1 76.56 351 ALA A O 1
ATOM 2466 N N . GLU A 1 352 ? -8.805 -24.578 -11.57 1 68 352 GLU A N 1
ATOM 2467 C CA . GLU A 1 352 ? -8.094 -25.031 -12.758 1 68 352 GLU A CA 1
ATOM 2468 C C . GLU A 1 352 ? -8.961 -25.969 -13.602 1 68 352 GLU A C 1
ATOM 2470 O O . GLU A 1 352 ? -8.984 -25.859 -14.828 1 68 352 GLU A O 1
ATOM 2475 N N . MET A 1 353 ? -9.625 -26.844 -12.82 1 56.31 353 MET A N 1
ATOM 2476 C CA . MET A 1 353 ? -10.469 -27.828 -13.492 1 56.31 353 MET A CA 1
ATOM 2477 C C . MET A 1 353 ? -11.641 -27.172 -14.195 1 56.31 353 MET A C 1
ATOM 2479 O O . MET A 1 353 ? -12.055 -27.594 -15.273 1 56.31 353 MET A O 1
ATOM 2483 N N . SER A 1 354 ? -12.062 -26.125 -13.5 1 51.41 354 SER A N 1
ATOM 2484 C CA . SER A 1 354 ? -13.188 -25.422 -14.109 1 51.41 354 SER A CA 1
ATOM 2485 C C . SER A 1 354 ? -12.758 -24.688 -15.375 1 51.41 354 SER A C 1
ATOM 2487 O O . SER A 1 354 ? -13.547 -24.562 -16.312 1 51.41 354 SER A O 1
ATOM 2489 N N . THR A 1 355 ? -11.547 -24.281 -15.328 1 46.69 355 THR A N 1
ATOM 2490 C CA . THR A 1 355 ? -11.023 -23.594 -16.5 1 46.69 355 THR A CA 1
ATOM 2491 C C . THR A 1 355 ? -10.695 -24.578 -17.625 1 46.69 355 THR A C 1
ATOM 2493 O O . THR A 1 355 ? -10.867 -24.266 -18.797 1 46.69 355 THR A O 1
ATOM 2496 N N . VAL A 1 356 ? -10.312 -25.906 -17.188 1 36.34 356 VAL A N 1
ATOM 2497 C CA . VAL A 1 356 ? -10.008 -26.953 -18.156 1 36.34 356 VAL A CA 1
ATOM 2498 C C . VAL A 1 356 ? -11.305 -27.594 -18.656 1 36.34 356 VAL A C 1
ATOM 2500 O O . VAL A 1 356 ? -11.383 -28.062 -19.797 1 36.34 356 VAL A O 1
ATOM 2503 N N . ALA A 1 357 ? -12.312 -27.859 -17.625 1 36.84 357 ALA A N 1
ATOM 2504 C CA . ALA A 1 357 ? -13.547 -28.531 -18.016 1 36.84 357 ALA A CA 1
ATOM 2505 C C . ALA A 1 357 ? -14.422 -27.609 -18.875 1 36.84 357 ALA A C 1
ATOM 2507 O O . ALA A 1 357 ? -15.375 -28.078 -19.5 1 36.84 357 ALA A O 1
ATOM 2508 N N . CYS A 1 358 ? -14.18 -26.391 -18.688 1 30.56 358 CYS A N 1
ATOM 2509 C CA . CYS A 1 358 ? -15.078 -25.672 -19.578 1 30.56 358 CYS A CA 1
ATOM 2510 C C . CYS A 1 358 ? -14.461 -25.516 -20.969 1 30.56 358 CYS A C 1
ATOM 2512 O O . CYS A 1 358 ? -13.258 -25.297 -21.094 1 30.56 358 CYS A O 1
ATOM 2514 N N . MET B 1 1 ? 9.938 36.844 16.812 1 29.33 1 MET B N 1
ATOM 2515 C CA . MET B 1 1 ? 10.648 36.125 15.781 1 29.33 1 MET B CA 1
ATOM 2516 C C . MET B 1 1 ? 10.25 36.594 14.391 1 29.33 1 MET B C 1
ATOM 2518 O O . MET B 1 1 ? 9.07 36.688 14.07 1 29.33 1 MET B O 1
ATOM 2522 N N . THR B 1 2 ? 10.992 37.375 13.812 1 38.44 2 THR B N 1
ATOM 2523 C CA . THR B 1 2 ? 10.633 38.188 12.656 1 38.44 2 THR B CA 1
ATOM 2524 C C . THR B 1 2 ? 10.148 37.281 11.508 1 38.44 2 THR B C 1
ATOM 2526 O O . THR B 1 2 ? 10.844 36.344 11.109 1 38.44 2 THR B O 1
ATOM 2529 N N . THR B 1 3 ? 8.961 36.875 11.43 1 49.34 3 THR B N 1
ATOM 2530 C CA . THR B 1 3 ? 8.297 36.125 10.367 1 49.34 3 THR B CA 1
ATOM 2531 C C . THR B 1 3 ? 8.836 36.531 9 1 49.34 3 THR B C 1
ATOM 2533 O O . THR B 1 3 ? 8.961 37.719 8.703 1 49.34 3 THR B O 1
ATOM 2536 N N . GLY B 1 4 ? 9.695 35.719 8.422 1 62.56 4 GLY B N 1
ATOM 2537 C CA . GLY B 1 4 ? 10.359 36.062 7.172 1 62.56 4 GLY B CA 1
ATOM 2538 C C . GLY B 1 4 ? 9.406 36.562 6.105 1 62.56 4 GLY B C 1
ATOM 2539 O O . GLY B 1 4 ? 8.203 36.312 6.188 1 62.56 4 GLY B O 1
ATOM 2540 N N . ARG B 1 5 ? 9.719 37.594 5.445 1 76.56 5 ARG B N 1
ATOM 2541 C CA . ARG B 1 5 ? 8.984 38.188 4.336 1 76.56 5 ARG B CA 1
ATOM 2542 C C . ARG B 1 5 ? 9.164 37.375 3.055 1 76.56 5 ARG B C 1
ATOM 2544 O O . ARG B 1 5 ? 10.188 36.719 2.881 1 76.56 5 ARG B O 1
ATOM 2551 N N . PRO B 1 6 ? 8.078 37.25 2.277 1 87.06 6 PRO B N 1
ATOM 2552 C CA . PRO B 1 6 ? 8.305 36.656 0.955 1 87.06 6 PRO B CA 1
ATOM 2553 C C . PRO B 1 6 ? 9.492 37.281 0.224 1 87.06 6 PRO B C 1
ATOM 2555 O O . PRO B 1 6 ? 9.766 38.469 0.377 1 87.06 6 PRO B O 1
ATOM 2558 N N . LEU B 1 7 ? 10.188 36.406 -0.501 1 91 7 LEU B N 1
ATOM 2559 C CA . LEU B 1 7 ? 11.422 36.812 -1.167 1 91 7 LEU B CA 1
ATOM 2560 C C . LEU B 1 7 ? 11.242 36.844 -2.682 1 91 7 LEU B C 1
ATOM 2562 O O . LEU B 1 7 ? 10.719 35.875 -3.26 1 91 7 LEU B O 1
ATOM 2566 N N . LEU B 1 8 ? 11.539 37.969 -3.295 1 93.88 8 LEU B N 1
ATOM 2567 C CA . LEU B 1 8 ? 11.594 38.062 -4.75 1 93.88 8 LEU B CA 1
ATOM 2568 C C . LEU B 1 8 ? 13.039 38.125 -5.23 1 93.88 8 LEU B C 1
ATOM 2570 O O . LEU B 1 8 ? 13.789 39.031 -4.859 1 93.88 8 LEU B O 1
ATOM 2574 N N . ILE B 1 9 ? 13.391 37.062 -6.004 1 92.81 9 ILE B N 1
ATOM 2575 C CA . ILE B 1 9 ? 14.75 36.969 -6.516 1 92.81 9 ILE B CA 1
ATOM 2576 C C . ILE B 1 9 ? 14.75 37.25 -8.016 1 92.81 9 ILE B C 1
ATOM 2578 O O . ILE B 1 9 ? 14.414 36.375 -8.812 1 92.81 9 ILE B O 1
ATOM 2582 N N . THR B 1 10 ? 15.156 38.438 -8.383 1 92.56 10 THR B N 1
ATOM 2583 C CA . THR B 1 10 ? 15.219 38.812 -9.797 1 92.56 10 THR B CA 1
ATOM 2584 C C . THR B 1 10 ? 16.125 40.031 -10 1 92.56 10 THR B C 1
ATOM 2586 O O . THR B 1 10 ? 16.25 40.875 -9.109 1 92.56 10 THR B O 1
ATOM 2589 N N . ARG B 1 11 ? 16.797 40.094 -11.18 1 90.06 11 ARG B N 1
ATOM 2590 C CA . ARG B 1 11 ? 17.562 41.25 -11.594 1 90.06 11 ARG B CA 1
ATOM 2591 C C . ARG B 1 11 ? 16.75 42.125 -12.555 1 90.06 11 ARG B C 1
ATOM 2593 O O . ARG B 1 11 ? 17.203 43.188 -12.992 1 90.06 11 ARG B O 1
ATOM 2600 N N . ASP B 1 12 ? 15.578 41.625 -12.891 1 90.38 12 ASP B N 1
ATOM 2601 C CA . ASP B 1 12 ? 14.68 42.375 -13.781 1 90.38 12 ASP B CA 1
ATOM 2602 C C . ASP B 1 12 ? 13.891 43.438 -13.016 1 90.38 12 ASP B C 1
ATOM 2604 O O . ASP B 1 12 ? 12.938 43.094 -12.305 1 90.38 12 ASP B O 1
ATOM 2608 N N . SER B 1 13 ? 14.258 44.688 -13.234 1 90.69 13 SER B N 1
ATOM 2609 C CA . SER B 1 13 ? 13.656 45.781 -12.477 1 90.69 13 SER B CA 1
ATOM 2610 C C . SER B 1 13 ? 12.18 45.938 -12.82 1 90.69 13 SER B C 1
ATOM 2612 O O . SER B 1 13 ? 11.383 46.312 -11.969 1 90.69 13 SER B O 1
ATOM 2614 N N . VAL B 1 14 ? 11.867 45.625 -14.062 1 92.69 14 VAL B N 1
ATOM 2615 C CA . VAL B 1 14 ? 10.469 45.75 -14.484 1 92.69 14 VAL B CA 1
ATOM 2616 C C . VAL B 1 14 ? 9.617 44.719 -13.758 1 92.69 14 VAL B C 1
ATOM 2618 O O . VAL B 1 14 ? 8.555 45.031 -13.219 1 92.69 14 VAL B O 1
ATOM 2621 N N . LEU B 1 15 ? 10.133 43.5 -13.727 1 93.12 15 LEU B N 1
ATOM 2622 C CA . LEU B 1 15 ? 9.422 42.438 -13.031 1 93.12 15 LEU B CA 1
ATOM 2623 C C . LEU B 1 15 ? 9.336 42.719 -11.539 1 93.12 15 LEU B C 1
ATOM 2625 O O . LEU B 1 15 ? 8.297 42.5 -10.914 1 93.12 15 LEU B O 1
ATOM 2629 N N . ALA B 1 16 ? 10.43 43.219 -11 1 93.44 16 ALA B N 1
ATOM 2630 C CA . ALA B 1 16 ? 10.469 43.531 -9.57 1 93.44 16 ALA B CA 1
ATOM 2631 C C . ALA B 1 16 ? 9.398 44.562 -9.203 1 93.44 16 ALA B C 1
ATOM 2633 O O . ALA B 1 16 ? 8.703 44.406 -8.195 1 93.44 16 ALA B O 1
ATOM 2634 N N . GLU B 1 17 ? 9.258 45.562 -9.961 1 93.31 17 GLU B N 1
ATOM 2635 C CA . GLU B 1 17 ? 8.266 46.625 -9.703 1 93.31 17 GLU B CA 1
ATOM 2636 C C . GLU B 1 17 ? 6.848 46.062 -9.805 1 93.31 17 GLU B C 1
ATOM 2638 O O . GLU B 1 17 ? 5.996 46.375 -8.977 1 93.31 17 GLU B O 1
ATOM 2643 N N . GLU B 1 18 ? 6.68 45.25 -10.836 1 94.12 18 GLU B N 1
ATOM 2644 C CA . GLU B 1 18 ? 5.363 44.656 -11.055 1 94.12 18 GLU B CA 1
ATOM 2645 C C . GLU B 1 18 ? 4.953 43.781 -9.883 1 94.12 18 GLU B C 1
ATOM 2647 O O . GLU B 1 18 ? 3.844 43.906 -9.359 1 94.12 18 GLU B O 1
ATOM 2652 N N . VAL B 1 19 ? 5.855 42.969 -9.406 1 94.38 19 VAL B N 1
ATOM 2653 C CA . VAL B 1 19 ? 5.566 42.031 -8.32 1 94.38 19 VAL B CA 1
ATOM 2654 C C . VAL B 1 19 ? 5.402 42.812 -7.008 1 94.38 19 VAL B C 1
ATOM 2656 O O . VAL B 1 19 ? 4.543 42.469 -6.191 1 94.38 19 VAL B O 1
ATOM 2659 N N . SER B 1 20 ? 6.125 43.844 -6.863 1 92.62 20 SER B N 1
ATOM 2660 C CA . SER B 1 20 ? 6.023 44.688 -5.672 1 92.62 20 SER B CA 1
ATOM 2661 C C . SER B 1 20 ? 4.66 45.375 -5.59 1 92.62 20 SER B C 1
ATOM 2663 O O . SER B 1 20 ? 4.078 45.469 -4.508 1 92.62 20 SER B O 1
ATOM 2665 N N . ARG B 1 21 ? 4.191 45.781 -6.688 1 92.19 21 ARG B N 1
ATOM 2666 C CA . ARG B 1 21 ? 2.871 46.406 -6.734 1 92.19 21 ARG B CA 1
ATOM 2667 C C . ARG B 1 21 ? 1.785 45.406 -6.344 1 92.19 21 ARG B C 1
ATOM 2669 O O . ARG B 1 21 ? 0.875 45.75 -5.582 1 92.19 21 ARG B O 1
ATOM 2676 N N . LEU B 1 22 ? 1.95 44.219 -6.855 1 91.38 22 LEU B N 1
ATOM 2677 C CA . LEU B 1 22 ? 0.981 43.156 -6.523 1 91.38 22 LEU B CA 1
ATOM 2678 C C . LEU B 1 22 ? 1.04 42.812 -5.039 1 91.38 22 LEU B C 1
ATOM 2680 O O . LEU B 1 22 ? 0.003 42.656 -4.395 1 91.38 22 LEU B O 1
ATOM 2684 N N . ALA B 1 23 ? 2.238 42.75 -4.496 1 90.12 23 ALA B N 1
ATOM 2685 C CA . ALA B 1 23 ? 2.418 42.469 -3.072 1 90.12 23 ALA B CA 1
ATOM 2686 C C . ALA B 1 23 ? 1.8 43.562 -2.215 1 90.12 23 ALA B C 1
ATOM 2688 O O . ALA B 1 23 ? 1.111 43.281 -1.232 1 90.12 23 ALA B O 1
ATOM 2689 N N . ALA B 1 24 ? 1.984 44.781 -2.596 1 86.81 24 ALA B N 1
ATOM 2690 C CA . ALA B 1 24 ? 1.438 45.938 -1.872 1 86.81 24 ALA B CA 1
ATOM 2691 C C . ALA B 1 24 ? -0.088 45.875 -1.851 1 86.81 24 ALA B C 1
ATOM 2693 O O . ALA B 1 24 ? -0.709 46.188 -0.828 1 86.81 24 ALA B O 1
ATOM 2694 N N . ALA B 1 25 ? -0.601 45.469 -2.939 1 82.88 25 ALA B N 1
ATOM 2695 C CA . ALA B 1 25 ? -2.055 45.375 -3.059 1 82.88 25 ALA B CA 1
ATOM 2696 C C . ALA B 1 25 ? -2.625 44.344 -2.102 1 82.88 25 ALA B C 1
ATOM 2698 O O . ALA B 1 25 ? -3.789 44.406 -1.703 1 82.88 25 ALA B O 1
ATOM 2699 N N . THR B 1 26 ? -1.799 43.375 -1.765 1 79.31 26 THR B N 1
ATOM 2700 C CA . THR B 1 26 ? -2.238 42.344 -0.861 1 79.31 26 THR B CA 1
ATOM 2701 C C . THR B 1 26 ? -1.822 42.625 0.574 1 79.31 26 THR B C 1
ATOM 2703 O O . THR B 1 26 ? -2.062 41.844 1.479 1 79.31 26 THR B O 1
ATOM 2706 N N . GLY B 1 27 ? -1.188 43.688 0.83 1 78.31 27 GLY B N 1
ATOM 2707 C CA . GLY B 1 27 ? -0.721 44.094 2.148 1 78.31 27 GLY B CA 1
ATOM 2708 C C . GLY B 1 27 ? 0.488 43.312 2.615 1 78.31 27 GLY B C 1
ATOM 2709 O O . GLY B 1 27 ? 0.774 43.25 3.812 1 78.31 27 GLY B O 1
ATOM 2710 N N . VAL B 1 28 ? 1.22 42.656 1.709 1 80.5 28 VAL B N 1
ATOM 2711 C CA . VAL B 1 28 ? 2.367 41.844 2.057 1 80.5 28 VAL B CA 1
ATOM 2712 C C . VAL B 1 28 ? 3.66 42.594 1.798 1 80.5 28 VAL B C 1
ATOM 2714 O O . VAL B 1 28 ? 3.814 43.219 0.75 1 80.5 28 VAL B O 1
ATOM 2717 N N . GLU B 1 29 ? 4.531 42.594 2.744 1 83.31 29 GLU B N 1
ATOM 2718 C CA . GLU B 1 29 ? 5.852 43.188 2.541 1 83.31 29 GLU B CA 1
ATOM 2719 C C . GLU B 1 29 ? 6.793 42.219 1.845 1 83.31 29 GLU B C 1
ATOM 2721 O O . GLU B 1 29 ? 7.07 41.125 2.369 1 83.31 29 GLU B O 1
ATOM 2726 N N . LEU B 1 30 ? 7.273 42.562 0.684 1 87.88 30 LEU B N 1
ATOM 2727 C CA . LEU B 1 30 ? 8.117 41.719 -0.158 1 87.88 30 LEU B CA 1
ATOM 2728 C C . LEU B 1 30 ? 9.578 42.156 -0.063 1 87.88 30 LEU B C 1
ATOM 2730 O O . LEU B 1 30 ? 9.883 43.344 -0.084 1 87.88 30 LEU B O 1
ATOM 2734 N N . GLU B 1 31 ? 10.422 41.188 0.195 1 88.81 31 GLU B N 1
ATOM 2735 C CA . GLU B 1 31 ? 11.859 41.469 0.141 1 88.81 31 GLU B CA 1
ATOM 2736 C C . GLU B 1 31 ? 12.43 41.125 -1.231 1 88.81 31 GLU B C 1
ATOM 2738 O O . GLU B 1 31 ? 12.266 40 -1.719 1 88.81 31 GLU B O 1
ATOM 2743 N N . HIS B 1 32 ? 13 42.062 -1.875 1 90.75 32 HIS B N 1
ATOM 2744 C CA . HIS B 1 32 ? 13.594 41.875 -3.195 1 90.75 32 HIS B CA 1
ATOM 2745 C C . HIS B 1 32 ? 15.117 41.812 -3.111 1 90.75 32 HIS B C 1
ATOM 2747 O O . HIS B 1 32 ? 15.758 42.656 -2.506 1 90.75 32 HIS B O 1
ATOM 2753 N N . THR B 1 33 ? 15.672 40.688 -3.662 1 87.31 33 THR B N 1
ATOM 2754 C CA . THR B 1 33 ? 17.125 40.562 -3.729 1 87.31 33 THR B CA 1
ATOM 2755 C C . THR B 1 33 ? 17.531 39.781 -4.984 1 87.31 33 THR B C 1
ATOM 2757 O O . THR B 1 33 ? 16.812 38.875 -5.43 1 87.31 33 THR B O 1
ATOM 2760 N N . PRO B 1 34 ? 18.656 40.188 -5.648 1 82.38 34 PRO B N 1
ATOM 2761 C CA . PRO B 1 34 ? 19.156 39.406 -6.781 1 82.38 34 PRO B CA 1
ATOM 2762 C C . PRO B 1 34 ? 19.875 38.125 -6.352 1 82.38 34 PRO B C 1
ATOM 2764 O O . PRO B 1 34 ? 20 37.188 -7.141 1 82.38 34 PRO B O 1
ATOM 2767 N N . ASP B 1 35 ? 20.375 38.094 -5.086 1 79.62 35 ASP B N 1
ATOM 2768 C CA . ASP B 1 35 ? 21.109 36.969 -4.543 1 79.62 35 ASP B CA 1
ATOM 2769 C C . ASP B 1 35 ? 20.656 36.625 -3.125 1 79.62 35 ASP B C 1
ATOM 2771 O O . ASP B 1 35 ? 20.969 37.344 -2.178 1 79.62 35 ASP B O 1
ATOM 2775 N N . PRO B 1 36 ? 19.906 35.531 -3.053 1 76.81 36 PRO B N 1
ATOM 2776 C CA . PRO B 1 36 ? 19.359 35.219 -1.724 1 76.81 36 PRO B CA 1
ATOM 2777 C C . PRO B 1 36 ? 20.406 34.625 -0.786 1 76.81 36 PRO B C 1
ATOM 2779 O O . PRO B 1 36 ? 21.234 33.812 -1.221 1 76.81 36 PRO B O 1
ATOM 2782 N N . ALA B 1 37 ? 20.422 35.125 0.478 1 77 37 ALA B N 1
ATOM 2783 C CA . ALA B 1 37 ? 21.125 34.406 1.525 1 77 37 ALA B CA 1
ATOM 2784 C C . ALA B 1 37 ? 20.438 33.094 1.843 1 77 37 ALA B C 1
ATOM 2786 O O . ALA B 1 37 ? 19.219 32.969 1.735 1 77 37 ALA B O 1
ATOM 2787 N N . ALA B 1 38 ? 21.266 32.094 2.105 1 75.69 38 ALA B N 1
ATOM 2788 C CA . ALA B 1 38 ? 20.75 30.766 2.412 1 75.69 38 ALA B CA 1
ATOM 2789 C C . ALA B 1 38 ? 19.688 30.828 3.504 1 75.69 38 ALA B C 1
ATOM 2791 O O . ALA B 1 38 ? 18.672 30.125 3.441 1 75.69 38 ALA B O 1
ATOM 2792 N N . ALA B 1 39 ? 19.922 31.719 4.402 1 72.69 39 ALA B N 1
ATOM 2793 C CA . ALA B 1 39 ? 19 31.844 5.523 1 72.69 39 ALA B CA 1
ATOM 2794 C C . ALA B 1 39 ? 17.641 32.375 5.062 1 72.69 39 ALA B C 1
ATOM 2796 O O . ALA B 1 39 ? 16.594 31.875 5.488 1 72.69 39 ALA B O 1
ATOM 2797 N N . ASP B 1 40 ? 17.672 33.344 4.168 1 78.12 40 ASP B N 1
ATOM 2798 C CA . ASP B 1 40 ? 16.438 33.938 3.666 1 78.12 40 ASP B CA 1
ATOM 2799 C C . ASP B 1 40 ? 15.664 32.938 2.809 1 78.12 40 ASP B C 1
ATOM 2801 O O . ASP B 1 40 ? 14.438 32.875 2.9 1 78.12 40 ASP B O 1
ATOM 2805 N N . TRP B 1 41 ? 16.422 32.188 2.066 1 80.06 41 TRP B N 1
ATOM 2806 C CA . TRP B 1 41 ? 15.82 31.141 1.238 1 80.06 41 TRP B CA 1
ATOM 2807 C C . TRP B 1 41 ? 15.078 30.109 2.098 1 80.06 41 TRP B C 1
ATOM 2809 O O . TRP B 1 41 ? 13.961 29.719 1.773 1 80.06 41 TRP B O 1
ATOM 2819 N N . ARG B 1 42 ? 15.648 29.875 3.234 1 72.62 42 ARG B N 1
ATOM 2820 C CA . ARG B 1 42 ? 15.125 28.812 4.082 1 72.62 42 ARG B CA 1
ATOM 2821 C C . ARG B 1 42 ? 13.898 29.281 4.855 1 72.62 42 ARG B C 1
ATOM 2823 O O . ARG B 1 42 ? 12.953 28.516 5.066 1 72.62 42 ARG B O 1
ATOM 2830 N N . THR B 1 43 ? 13.867 30.625 5.113 1 72.25 43 THR B N 1
ATOM 2831 C CA . THR B 1 43 ? 12.875 31.062 6.078 1 72.25 43 THR B CA 1
ATOM 2832 C C . THR B 1 43 ? 11.719 31.781 5.375 1 72.25 43 THR B C 1
ATOM 2834 O O . THR B 1 43 ? 10.648 31.969 5.961 1 72.25 43 THR B O 1
ATOM 2837 N N . ALA B 1 44 ? 11.984 32.156 4.133 1 81.06 44 ALA B N 1
ATOM 2838 C CA . ALA B 1 44 ? 10.938 32.906 3.424 1 81.06 44 ALA B CA 1
ATOM 2839 C C . ALA B 1 44 ? 9.688 32.062 3.244 1 81.06 44 ALA B C 1
ATOM 2841 O O . ALA B 1 44 ? 9.773 30.875 2.895 1 81.06 44 ALA B O 1
ATOM 2842 N N . PRO B 1 45 ? 8.492 32.688 3.564 1 75.88 45 PRO B N 1
ATOM 2843 C CA . PRO B 1 45 ? 7.254 31.938 3.367 1 75.88 45 PRO B CA 1
ATOM 2844 C C . PRO B 1 45 ? 6.953 31.656 1.894 1 75.88 45 PRO B C 1
ATOM 2846 O O . PRO B 1 45 ? 6.188 30.75 1.571 1 75.88 45 PRO B O 1
ATOM 2849 N N . LEU B 1 46 ? 7.559 32.438 1.048 1 85.94 46 LEU B N 1
ATOM 2850 C CA . LEU B 1 46 ? 7.418 32.375 -0.402 1 85.94 46 LEU B CA 1
ATOM 2851 C C . LEU B 1 46 ? 8.648 32.906 -1.104 1 85.94 46 LEU B C 1
ATOM 2853 O O . LEU B 1 46 ? 9.18 33.969 -0.709 1 85.94 46 LEU B O 1
ATOM 2857 N N . VAL B 1 47 ? 9.133 32.125 -2.039 1 90.12 47 VAL B N 1
ATOM 2858 C CA . VAL B 1 47 ? 10.25 32.562 -2.857 1 90.12 47 VAL B CA 1
ATOM 2859 C C . VAL B 1 47 ? 9.805 32.688 -4.316 1 90.12 47 VAL B C 1
ATOM 2861 O O . VAL B 1 47 ? 9.32 31.719 -4.902 1 90.12 47 VAL B O 1
ATOM 2864 N N . LEU B 1 48 ? 9.883 33.875 -4.816 1 93.31 48 LEU B N 1
ATOM 2865 C CA . LEU B 1 48 ? 9.57 34.156 -6.211 1 93.31 48 LEU B CA 1
ATOM 2866 C C . LEU B 1 48 ? 10.844 34.375 -7.02 1 93.31 48 LEU B C 1
ATOM 2868 O O . LEU B 1 48 ? 11.719 35.156 -6.621 1 93.31 48 LEU B O 1
ATOM 2872 N N . LEU B 1 49 ? 10.914 33.562 -8.172 1 92.44 49 LEU B N 1
ATOM 2873 C CA . LEU B 1 49 ? 12.086 33.625 -9.023 1 92.44 49 LEU B CA 1
ATOM 2874 C C . LEU B 1 49 ? 11.695 33.938 -10.469 1 92.44 49 LEU B C 1
ATOM 2876 O O . LEU B 1 49 ? 10.664 33.469 -10.945 1 92.44 49 LEU B O 1
ATOM 2880 N N . ASP B 1 50 ? 12.523 34.781 -11.094 1 91.5 50 ASP B N 1
ATOM 2881 C CA . ASP B 1 50 ? 12.414 34.781 -12.547 1 91.5 50 ASP B CA 1
ATOM 2882 C C . ASP B 1 50 ? 13.328 33.75 -13.172 1 91.5 50 ASP B C 1
ATOM 2884 O O . ASP B 1 50 ? 14.188 33.188 -12.492 1 91.5 50 ASP B O 1
ATOM 2888 N N . PRO B 1 51 ? 13.156 33.344 -14.383 1 87.62 51 PRO B N 1
ATOM 2889 C CA . PRO B 1 51 ? 13.891 32.219 -15.008 1 87.62 51 PRO B CA 1
ATOM 2890 C C . PRO B 1 51 ? 15.406 32.406 -14.938 1 87.62 51 PRO B C 1
ATOM 2892 O O . PRO B 1 51 ? 16.141 31.438 -14.773 1 87.62 51 PRO B O 1
ATOM 2895 N N . THR B 1 52 ? 15.805 33.625 -14.945 1 86.81 52 THR B N 1
ATOM 2896 C CA . THR B 1 52 ? 17.234 33.875 -14.938 1 86.81 52 THR B CA 1
ATOM 2897 C C . THR B 1 52 ? 17.812 33.656 -13.539 1 86.81 52 THR B C 1
ATOM 2899 O O . THR B 1 52 ? 19.031 33.531 -13.383 1 86.81 52 THR B O 1
ATOM 2902 N N . ALA B 1 53 ? 16.906 33.625 -12.516 1 87.25 53 ALA B N 1
ATOM 2903 C CA . ALA B 1 53 ? 17.359 33.5 -11.133 1 87.25 53 ALA B CA 1
ATOM 2904 C C . ALA B 1 53 ? 17.328 32.031 -10.672 1 87.25 53 ALA B C 1
ATOM 2906 O O . ALA B 1 53 ? 17.719 31.734 -9.547 1 87.25 53 ALA B O 1
ATOM 2907 N N . ILE B 1 54 ? 16.875 31.109 -11.469 1 85.94 54 ILE B N 1
ATOM 2908 C CA . ILE B 1 54 ? 16.75 29.719 -11.094 1 85.94 54 ILE B CA 1
ATOM 2909 C C . ILE B 1 54 ? 18.125 29.156 -10.703 1 85.94 54 ILE B C 1
ATOM 2911 O O . ILE B 1 54 ? 18.25 28.375 -9.758 1 85.94 54 ILE B O 1
ATOM 2915 N N . GLY B 1 55 ? 19.094 29.609 -11.414 1 80.12 55 GLY B N 1
ATOM 2916 C CA . GLY B 1 55 ? 20.453 29.203 -11.102 1 80.12 55 GLY B CA 1
ATOM 2917 C C . GLY B 1 55 ? 20.906 29.609 -9.711 1 80.12 55 GLY B C 1
ATOM 2918 O O . GLY B 1 55 ? 21.766 28.969 -9.109 1 80.12 55 GLY B O 1
ATOM 2919 N N . ALA B 1 56 ? 20.328 30.719 -9.281 1 76.88 56 ALA B N 1
ATOM 2920 C CA . ALA B 1 56 ? 20.672 31.234 -7.953 1 76.88 56 ALA B CA 1
ATOM 2921 C C . ALA B 1 56 ? 20.219 30.281 -6.859 1 76.88 56 ALA B C 1
ATOM 2923 O O . ALA B 1 56 ? 20.719 30.328 -5.734 1 76.88 56 ALA B O 1
ATOM 2924 N N . ALA B 1 57 ? 19.297 29.422 -7.184 1 74.62 57 ALA B N 1
ATOM 2925 C CA . ALA B 1 57 ? 18.781 28.453 -6.227 1 74.62 57 ALA B CA 1
ATOM 2926 C C . ALA B 1 57 ? 19.656 27.188 -6.219 1 74.62 57 ALA B C 1
ATOM 2928 O O . ALA B 1 57 ? 19.453 26.297 -5.387 1 74.62 57 ALA B O 1
ATOM 2929 N N . ASP B 1 58 ? 20.594 27.203 -7.113 1 72.44 58 ASP B N 1
ATOM 2930 C CA . ASP B 1 58 ? 21.484 26.031 -7.176 1 72.44 58 ASP B CA 1
ATOM 2931 C C . ASP B 1 58 ? 22.219 25.844 -5.852 1 72.44 58 ASP B C 1
ATOM 2933 O O . ASP B 1 58 ? 22.766 26.781 -5.293 1 72.44 58 ASP B O 1
ATOM 2937 N N . GLY B 1 59 ? 22.219 24.688 -5.344 1 69.69 59 GLY B N 1
ATOM 2938 C CA . GLY B 1 59 ? 22.891 24.375 -4.09 1 69.69 59 GLY B CA 1
ATOM 2939 C C . GLY B 1 59 ? 22 24.578 -2.875 1 69.69 59 GLY B C 1
ATOM 2940 O O . GLY B 1 59 ? 22.375 24.234 -1.756 1 69.69 59 GLY B O 1
ATOM 2941 N N . LEU B 1 60 ? 20.953 25.281 -3.146 1 73.75 60 LEU B N 1
ATOM 2942 C CA . LEU B 1 60 ? 20.016 25.484 -2.039 1 73.75 60 LEU B CA 1
ATOM 2943 C C . LEU B 1 60 ? 19.078 24.297 -1.897 1 73.75 60 LEU B C 1
ATOM 2945 O O . LEU B 1 60 ? 18.766 23.625 -2.881 1 73.75 60 LEU B O 1
ATOM 2949 N N . PRO B 1 61 ? 18.75 24.062 -0.712 1 67.75 61 PRO B N 1
ATOM 2950 C CA . PRO B 1 61 ? 17.875 22.906 -0.517 1 67.75 61 PRO B CA 1
ATOM 2951 C C . PRO B 1 61 ? 16.5 23.094 -1.138 1 67.75 61 PRO B C 1
ATOM 2953 O O . PRO B 1 61 ? 16 24.219 -1.209 1 67.75 61 PRO B O 1
ATOM 2956 N N . ARG B 1 62 ? 16.047 22.047 -1.683 1 70.56 62 ARG B N 1
ATOM 2957 C CA . ARG B 1 62 ? 14.672 22.094 -2.145 1 70.56 62 ARG B CA 1
ATOM 2958 C C . ARG B 1 62 ? 13.727 22.469 -1.009 1 70.56 62 ARG B C 1
ATOM 2960 O O . ARG B 1 62 ? 13.938 22.062 0.139 1 70.56 62 ARG B O 1
ATOM 2967 N N . ARG B 1 63 ? 12.891 23.438 -1.371 1 66.56 63 ARG B N 1
ATOM 2968 C CA . ARG B 1 63 ? 11.938 23.922 -0.376 1 66.56 63 ARG B CA 1
ATOM 2969 C C . ARG B 1 63 ? 10.555 24.125 -0.994 1 66.56 63 ARG B C 1
ATOM 2971 O O . ARG B 1 63 ? 10.422 24.219 -2.217 1 66.56 63 ARG B O 1
ATOM 2978 N N . ARG B 1 64 ? 9.68 24.172 -0.041 1 66.62 64 ARG B N 1
ATOM 2979 C CA . ARG B 1 64 ? 8.328 24.562 -0.457 1 66.62 64 ARG B CA 1
ATOM 2980 C C . ARG B 1 64 ? 8.242 26.062 -0.698 1 66.62 64 ARG B C 1
ATOM 2982 O O . ARG B 1 64 ? 9.102 26.812 -0.255 1 66.62 64 ARG B O 1
ATOM 2989 N N . GLY B 1 65 ? 7.285 26.453 -1.429 1 75.12 65 GLY B N 1
ATOM 2990 C CA . GLY B 1 65 ? 6.957 27.859 -1.586 1 75.12 65 GLY B CA 1
ATOM 2991 C C . GLY B 1 65 ? 7.816 28.562 -2.623 1 75.12 65 GLY B C 1
ATOM 2992 O O . GLY B 1 65 ? 8.164 29.734 -2.461 1 75.12 65 GLY B O 1
ATOM 2993 N N . VAL B 1 66 ? 8.258 27.75 -3.59 1 85.88 66 VAL B N 1
ATOM 2994 C CA . VAL B 1 66 ? 9.055 28.375 -4.648 1 85.88 66 VAL B CA 1
ATOM 2995 C C . VAL B 1 66 ? 8.211 28.516 -5.914 1 85.88 66 VAL B C 1
ATOM 2997 O O . VAL B 1 66 ? 7.594 27.547 -6.367 1 85.88 66 VAL B O 1
ATOM 3000 N N . ALA B 1 67 ? 8.078 29.656 -6.445 1 90.75 67 ALA B N 1
ATOM 3001 C CA . ALA B 1 67 ? 7.363 29.938 -7.684 1 90.75 67 ALA B CA 1
ATOM 3002 C C . ALA B 1 67 ? 8.266 30.641 -8.688 1 90.75 67 ALA B C 1
ATOM 3004 O O . ALA B 1 67 ? 9.016 31.562 -8.328 1 90.75 67 ALA B O 1
ATOM 3005 N N . VAL B 1 68 ? 8.211 30.172 -9.922 1 92.19 68 VAL B N 1
ATOM 3006 C CA . VAL B 1 68 ? 8.953 30.812 -11 1 92.19 68 VAL B CA 1
ATOM 3007 C C . VAL B 1 68 ? 8.031 31.734 -11.781 1 92.19 68 VAL B C 1
ATOM 3009 O O . VAL B 1 68 ? 6.957 31.312 -12.234 1 92.19 68 VAL B O 1
ATOM 3012 N N . LEU B 1 69 ? 8.438 32.969 -11.883 1 94 69 LEU B N 1
ATOM 3013 C CA . LEU B 1 69 ? 7.68 34 -12.617 1 94 69 LEU B CA 1
ATOM 3014 C C . LEU B 1 69 ? 8.266 34.188 -14.016 1 94 69 LEU B C 1
ATOM 3016 O O . LEU B 1 69 ? 9.469 34.406 -14.164 1 94 69 LEU B O 1
ATOM 3020 N N . CYS B 1 70 ? 7.34 34.062 -15.07 1 90.94 70 CYS B N 1
ATOM 3021 C CA . CYS B 1 70 ? 7.871 34.188 -16.422 1 90.94 70 CYS B CA 1
ATOM 3022 C C . CYS B 1 70 ? 6.91 35 -17.297 1 90.94 70 CYS B C 1
ATOM 3024 O O . CYS B 1 70 ? 5.758 35.219 -16.922 1 90.94 70 CYS B O 1
ATOM 3026 N N . ARG B 1 71 ? 7.484 35.5 -18.344 1 89.38 71 ARG B N 1
ATOM 3027 C CA . ARG B 1 71 ? 6.68 36.188 -19.359 1 89.38 71 ARG B CA 1
ATOM 3028 C C . ARG B 1 71 ? 6.273 35.219 -20.453 1 89.38 71 ARG B C 1
ATOM 3030 O O . ARG B 1 71 ? 5.203 35.375 -21.062 1 89.38 71 ARG B O 1
ATOM 3037 N N . ASP B 1 72 ? 7.168 34.188 -20.703 1 84.94 72 ASP B N 1
ATOM 3038 C CA . ASP B 1 72 ? 6.945 33.188 -21.75 1 84.94 72 ASP B CA 1
ATOM 3039 C C . ASP B 1 72 ? 7.207 31.781 -21.219 1 84.94 72 ASP B C 1
ATOM 3041 O O . ASP B 1 72 ? 8.211 31.547 -20.547 1 84.94 72 ASP B O 1
ATOM 3045 N N . LEU B 1 73 ? 6.156 30.953 -21.375 1 78.06 73 LEU B N 1
ATOM 3046 C CA . LEU B 1 73 ? 6.285 29.562 -20.953 1 78.06 73 LEU B CA 1
ATOM 3047 C C . LEU B 1 73 ? 7.023 28.75 -22 1 78.06 73 LEU B C 1
ATOM 3049 O O . LEU B 1 73 ? 6.566 28.641 -23.141 1 78.06 73 LEU B O 1
ATOM 3053 N N . THR B 1 74 ? 8.242 28.375 -21.75 1 76.62 74 THR B N 1
ATOM 3054 C CA . THR B 1 74 ? 9.039 27.531 -22.641 1 76.62 74 THR B CA 1
ATOM 3055 C C . THR B 1 74 ? 9.289 26.172 -22.016 1 76.62 74 THR B C 1
ATOM 3057 O O . THR B 1 74 ? 9.18 26.016 -20.797 1 76.62 74 THR B O 1
ATOM 3060 N N . SER B 1 75 ? 9.43 25.078 -22.859 1 70.81 75 SER B N 1
ATOM 3061 C CA . SER B 1 75 ? 9.719 23.734 -22.359 1 70.81 75 SER B CA 1
ATOM 3062 C C . SER B 1 75 ? 10.93 23.734 -21.438 1 70.81 75 SER B C 1
ATOM 3064 O O . SER B 1 75 ? 10.938 23.031 -20.422 1 70.81 75 SER B O 1
ATOM 3066 N N . ASP B 1 76 ? 11.875 24.531 -21.75 1 74.38 76 ASP B N 1
ATOM 3067 C CA . ASP B 1 76 ? 13.094 24.625 -20.953 1 74.38 76 ASP B CA 1
ATOM 3068 C C . ASP B 1 76 ? 12.805 25.188 -19.562 1 74.38 76 ASP B C 1
ATOM 3070 O O . ASP B 1 76 ? 13.414 24.766 -18.578 1 74.38 76 ASP B O 1
ATOM 3074 N N . LEU B 1 77 ? 11.859 26.031 -19.516 1 80.5 77 LEU B N 1
ATOM 3075 C CA . LEU B 1 77 ? 11.5 26.641 -18.234 1 80.5 77 LEU B CA 1
ATOM 3076 C C . LEU B 1 77 ? 10.852 25.625 -17.312 1 80.5 77 LEU B C 1
ATOM 3078 O O . LEU B 1 77 ? 11.141 25.609 -16.109 1 80.5 77 LEU B O 1
ATOM 3082 N N . TRP B 1 78 ? 10.055 24.734 -17.828 1 73.12 78 TRP B N 1
ATOM 3083 C CA . TRP B 1 78 ? 9.375 23.734 -17.031 1 73.12 78 TRP B CA 1
ATOM 3084 C C . TRP B 1 78 ? 10.375 22.75 -16.422 1 73.12 78 TRP B C 1
ATOM 3086 O O . TRP B 1 78 ? 10.273 22.391 -15.25 1 73.12 78 TRP B O 1
ATOM 3096 N N . ARG B 1 79 ? 11.258 22.422 -17.344 1 69.06 79 ARG B N 1
ATOM 3097 C CA . ARG B 1 79 ? 12.297 21.5 -16.875 1 69.06 79 ARG B CA 1
ATOM 3098 C C . ARG B 1 79 ? 13.102 22.125 -15.742 1 69.06 79 ARG B C 1
ATOM 3100 O O . ARG B 1 79 ? 13.336 21.484 -14.711 1 69.06 79 ARG B O 1
ATOM 3107 N N . ALA B 1 80 ? 13.484 23.359 -15.836 1 76.69 80 ALA B N 1
ATOM 3108 C CA . ALA B 1 80 ? 14.289 24.062 -14.836 1 76.69 80 ALA B CA 1
ATOM 3109 C C . ALA B 1 80 ? 13.516 24.234 -13.539 1 76.69 80 ALA B C 1
ATOM 3111 O O . ALA B 1 80 ? 14.062 24.047 -12.453 1 76.69 80 ALA B O 1
ATOM 3112 N N . ALA B 1 81 ? 12.281 24.562 -13.641 1 79.75 81 ALA B N 1
ATOM 3113 C CA . ALA B 1 81 ? 11.414 24.766 -12.477 1 79.75 81 ALA B CA 1
ATOM 3114 C C . ALA B 1 81 ? 11.273 23.469 -11.688 1 79.75 81 ALA B C 1
ATOM 3116 O O . ALA B 1 81 ? 11.344 23.469 -10.453 1 79.75 81 ALA B O 1
ATOM 3117 N N . PHE B 1 82 ? 11.148 22.406 -12.414 1 67 82 PHE B N 1
ATOM 3118 C CA . PHE B 1 82 ? 11.023 21.094 -11.797 1 67 82 PHE B CA 1
ATOM 3119 C C . PHE B 1 82 ? 12.305 20.719 -11.055 1 67 82 PHE B C 1
ATOM 3121 O O . PHE B 1 82 ? 12.25 20.203 -9.938 1 67 82 PHE B O 1
ATOM 3128 N N . GLU B 1 83 ? 13.391 21.031 -11.758 1 68.69 83 GLU B N 1
ATOM 3129 C CA . GLU B 1 83 ? 14.688 20.656 -11.203 1 68.69 83 GLU B CA 1
ATOM 3130 C C . GLU B 1 83 ? 14.938 21.328 -9.859 1 68.69 83 GLU B C 1
ATOM 3132 O O . GLU B 1 83 ? 15.539 20.734 -8.961 1 68.69 83 GLU B O 1
ATOM 3137 N N . ILE B 1 84 ? 14.398 22.547 -9.68 1 74 84 ILE B N 1
ATOM 3138 C CA . ILE B 1 84 ? 14.633 23.25 -8.43 1 74 84 ILE B CA 1
ATOM 3139 C C . ILE B 1 84 ? 13.484 22.984 -7.461 1 74 84 ILE B C 1
ATOM 3141 O O . ILE B 1 84 ? 13.477 23.5 -6.34 1 74 84 ILE B O 1
ATOM 3145 N N . GLY B 1 85 ? 12.539 22.281 -7.957 1 68.88 85 GLY B N 1
ATOM 3146 C CA . GLY B 1 85 ? 11.43 21.906 -7.09 1 68.88 85 GLY B CA 1
ATOM 3147 C C . GLY B 1 85 ? 10.391 23 -6.945 1 68.88 85 GLY B C 1
ATOM 3148 O O . GLY B 1 85 ? 9.742 23.109 -5.906 1 68.88 85 GLY B O 1
ATOM 3149 N N . ALA B 1 86 ? 10.352 23.828 -7.973 1 81.12 86 ALA B N 1
ATOM 3150 C CA . ALA B 1 86 ? 9.336 24.875 -7.926 1 81.12 86 ALA B CA 1
ATOM 3151 C C . ALA B 1 86 ? 7.93 24.281 -7.898 1 81.12 86 ALA B C 1
ATOM 3153 O O . ALA B 1 86 ? 7.637 23.328 -8.617 1 81.12 86 ALA B O 1
ATOM 3154 N N . GLU B 1 87 ? 7.199 24.906 -7.086 1 74.19 87 GLU B N 1
ATOM 3155 C CA . GLU B 1 87 ? 5.824 24.422 -6.949 1 74.19 87 GLU B CA 1
ATOM 3156 C C . GLU B 1 87 ? 4.914 25.078 -7.988 1 74.19 87 GLU B C 1
ATOM 3158 O O . GLU B 1 87 ? 3.869 24.516 -8.336 1 74.19 87 GLU B O 1
ATOM 3163 N N . HIS B 1 88 ? 5.305 26.25 -8.414 1 79.38 88 HIS B N 1
ATOM 3164 C CA . HIS B 1 88 ? 4.488 27.016 -9.359 1 79.38 88 HIS B CA 1
ATOM 3165 C C . HIS B 1 88 ? 5.348 27.625 -10.461 1 79.38 88 HIS B C 1
ATOM 3167 O O . HIS B 1 88 ? 6.488 28.016 -10.219 1 79.38 88 HIS B O 1
ATOM 3173 N N . VAL B 1 89 ? 4.832 27.516 -11.664 1 86 89 VAL B N 1
ATOM 3174 C CA . VAL B 1 89 ? 5.309 28.344 -12.773 1 86 89 VAL B CA 1
ATOM 3175 C C . VAL B 1 89 ? 4.199 29.281 -13.227 1 86 89 VAL B C 1
ATOM 3177 O O . VAL B 1 89 ? 3.15 28.844 -13.703 1 86 89 VAL B O 1
ATOM 3180 N N . LEU B 1 90 ? 4.438 30.594 -12.977 1 89.62 90 LEU B N 1
ATOM 3181 C CA . LEU B 1 90 ? 3.391 31.578 -13.219 1 89.62 90 LEU B CA 1
ATOM 3182 C C . LEU B 1 90 ? 3.766 32.5 -14.383 1 89.62 90 LEU B C 1
ATOM 3184 O O . LEU B 1 90 ? 4.828 33.125 -14.367 1 89.62 90 LEU B O 1
ATOM 3188 N N . GLN B 1 91 ? 2.9 32.469 -15.344 1 91.62 91 GLN B N 1
ATOM 3189 C CA . GLN B 1 91 ? 3.057 33.375 -16.469 1 91.62 91 GLN B CA 1
ATOM 3190 C C . GLN B 1 91 ? 2.357 34.719 -16.172 1 91.62 91 GLN B C 1
ATOM 3192 O O . GLN B 1 91 ? 1.144 34.75 -15.969 1 91.62 91 GLN B O 1
ATOM 3197 N N . LEU B 1 92 ? 3.127 35.75 -16.125 1 90.19 92 LEU B N 1
ATOM 3198 C CA . LEU B 1 92 ? 2.539 37.062 -15.906 1 90.19 92 LEU B CA 1
ATOM 3199 C C . LEU B 1 92 ? 2.35 37.812 -17.219 1 90.19 92 LEU B C 1
ATOM 3201 O O . LEU B 1 92 ? 3.184 37.688 -18.125 1 90.19 92 LEU B O 1
ATOM 3205 N N . PRO B 1 93 ? 1.176 38.406 -17.328 1 89.81 93 PRO B N 1
ATOM 3206 C CA . PRO B 1 93 ? 0.183 38.781 -16.312 1 89.81 93 PRO B CA 1
ATOM 3207 C C . PRO B 1 93 ? -0.956 37.75 -16.219 1 89.81 93 PRO B C 1
ATOM 3209 O O . PRO B 1 93 ? -1.851 37.906 -15.391 1 89.81 93 PRO B O 1
ATOM 3212 N N . ALA B 1 94 ? -0.884 36.75 -17.016 1 89.56 94 ALA B N 1
ATOM 3213 C CA . ALA B 1 94 ? -1.995 35.812 -17.109 1 89.56 94 ALA B CA 1
ATOM 3214 C C . ALA B 1 94 ? -2.287 35.156 -15.75 1 89.56 94 ALA B C 1
ATOM 3216 O O . ALA B 1 94 ? -3.443 34.875 -15.43 1 89.56 94 ALA B O 1
ATOM 3217 N N . ASP B 1 95 ? -1.236 34.969 -14.984 1 88.06 95 ASP B N 1
ATOM 3218 C CA . ASP B 1 95 ? -1.387 34.25 -13.719 1 88.06 95 ASP B CA 1
ATOM 3219 C C . ASP B 1 95 ? -1.289 35.188 -12.531 1 88.06 95 ASP B C 1
ATOM 3221 O O . ASP B 1 95 ? -0.896 34.781 -11.438 1 88.06 95 ASP B O 1
ATOM 3225 N N . GLU B 1 96 ? -1.658 36.438 -12.758 1 91.25 96 GLU B N 1
ATOM 3226 C CA . GLU B 1 96 ? -1.56 37.438 -11.688 1 91.25 96 GLU B CA 1
ATOM 3227 C C . GLU B 1 96 ? -2.451 37.062 -10.508 1 91.25 96 GLU B C 1
ATOM 3229 O O . GLU B 1 96 ? -2.061 37.25 -9.352 1 91.25 96 GLU B O 1
ATOM 3234 N N . ALA B 1 97 ? -3.594 36.594 -10.797 1 83.69 97 ALA B N 1
ATOM 3235 C CA . ALA B 1 97 ? -4.516 36.219 -9.727 1 83.69 97 ALA B CA 1
ATOM 3236 C C . ALA B 1 97 ? -3.914 35.156 -8.828 1 83.69 97 ALA B C 1
ATOM 3238 O O . ALA B 1 97 ? -4.004 35.219 -7.602 1 83.69 97 ALA B O 1
ATOM 3239 N N . THR B 1 98 ? -3.293 34.219 -9.469 1 82.31 98 THR B N 1
ATOM 3240 C CA . THR B 1 98 ? -2.639 33.125 -8.727 1 82.31 98 THR B CA 1
ATOM 3241 C C . THR B 1 98 ? -1.495 33.688 -7.879 1 82.31 98 THR B C 1
ATOM 3243 O O . THR B 1 98 ? -1.324 33.312 -6.723 1 82.31 98 THR B O 1
ATOM 3246 N N . LEU B 1 99 ? -0.775 34.656 -8.438 1 88.56 99 LEU B N 1
ATOM 3247 C CA . LEU B 1 99 ? 0.328 35.281 -7.703 1 88.56 99 LEU B CA 1
ATOM 3248 C C . LEU B 1 99 ? -0.185 36.062 -6.5 1 88.56 99 LEU B C 1
ATOM 3250 O O . LEU B 1 99 ? 0.377 35.969 -5.406 1 88.56 99 LEU B O 1
ATOM 3254 N N . ILE B 1 100 ? -1.255 36.719 -6.668 1 84.81 100 ILE B N 1
ATOM 3255 C CA . ILE B 1 100 ? -1.856 37.469 -5.59 1 84.81 100 ILE B CA 1
ATOM 3256 C C . ILE B 1 100 ? -2.275 36.531 -4.457 1 84.81 100 ILE B C 1
ATOM 3258 O O . ILE B 1 100 ? -2.039 36.844 -3.281 1 84.81 100 ILE B O 1
ATOM 3262 N N . GLU B 1 101 ? -2.783 35.531 -4.852 1 76.75 101 GLU B N 1
ATOM 3263 C CA . GLU B 1 101 ? -3.193 34.531 -3.854 1 76.75 101 GLU B CA 1
ATOM 3264 C C . GLU B 1 101 ? -1.992 34 -3.072 1 76.75 101 GLU B C 1
ATOM 3266 O O . GLU B 1 101 ? -2.041 33.906 -1.845 1 76.75 101 GLU B O 1
ATOM 3271 N N . LEU B 1 102 ? -0.912 33.719 -3.766 1 80.06 102 LEU B N 1
ATOM 3272 C CA . LEU B 1 102 ? 0.303 33.219 -3.125 1 80.06 102 LEU B CA 1
ATOM 3273 C C . LEU B 1 102 ? 0.876 34.281 -2.172 1 80.06 102 LEU B C 1
ATOM 3275 O O . LEU B 1 102 ? 1.283 33.938 -1.056 1 80.06 102 LEU B O 1
ATOM 3279 N N . LEU B 1 103 ? 0.833 35.469 -2.637 1 82.06 103 LEU B N 1
ATOM 3280 C CA . LEU B 1 103 ? 1.358 36.562 -1.824 1 82.06 103 LEU B CA 1
ATOM 3281 C C . LEU B 1 103 ? 0.484 36.781 -0.598 1 82.06 103 LEU B C 1
ATOM 3283 O O . LEU B 1 103 ? 0.995 36.969 0.511 1 82.06 103 LEU B O 1
ATOM 3287 N N . SER B 1 104 ? -0.761 36.781 -0.78 1 73.44 104 SER B N 1
ATOM 3288 C CA . SER B 1 104 ? -1.685 36.969 0.336 1 73.44 104 SER B CA 1
ATOM 3289 C C . SER B 1 104 ? -1.485 35.875 1.389 1 73.44 104 SER B C 1
ATOM 3291 O O . SER B 1 104 ? -1.459 36.156 2.588 1 73.44 104 SER B O 1
ATOM 3293 N N . ASP B 1 105 ? -1.312 34.75 0.813 1 67.81 105 ASP B N 1
ATOM 3294 C CA . ASP B 1 105 ? -1.094 33.594 1.699 1 67.81 105 ASP B CA 1
ATOM 3295 C C . ASP B 1 105 ? 0.202 33.75 2.49 1 67.81 105 ASP B C 1
ATOM 3297 O O . ASP B 1 105 ? 0.259 33.438 3.676 1 67.81 105 ASP B O 1
ATOM 3301 N N . ALA B 1 106 ? 1.137 34.188 1.77 1 69.62 106 ALA B N 1
ATOM 3302 C CA . ALA B 1 106 ? 2.457 34.344 2.373 1 69.62 106 ALA B CA 1
ATOM 3303 C C . ALA B 1 106 ? 2.449 35.469 3.416 1 69.62 106 ALA B C 1
ATOM 3305 O O . ALA B 1 106 ? 3.262 35.469 4.344 1 69.62 106 ALA B O 1
ATOM 3306 N N . GLY B 1 107 ? 1.624 36.438 3.148 1 61.41 107 GLY B N 1
ATOM 3307 C CA . GLY B 1 107 ? 1.471 37.531 4.094 1 61.41 107 GLY B CA 1
ATOM 3308 C C . GLY B 1 107 ? 0.681 37.156 5.328 1 61.41 107 GLY B C 1
ATOM 3309 O O . GLY B 1 107 ? 0.749 37.844 6.352 1 61.41 107 GLY B O 1
ATOM 3310 N N . ASP B 1 108 ? -0.338 36.375 5.117 1 52.03 108 ASP B N 1
ATOM 3311 C CA . ASP B 1 108 ? -1.122 35.938 6.273 1 52.03 108 ASP B CA 1
ATOM 3312 C C . ASP B 1 108 ? -0.229 35.312 7.348 1 52.03 108 ASP B C 1
ATOM 3314 O O . ASP B 1 108 ? 0.568 34.438 7.062 1 52.03 108 ASP B O 1
ATOM 3318 N N . VAL B 1 109 ? 0.285 36.188 8.109 1 44.25 109 VAL B N 1
ATOM 3319 C CA . VAL B 1 109 ? 0.978 35.719 9.305 1 44.25 109 VAL B CA 1
ATOM 3320 C C . VAL B 1 109 ? 0.379 34.375 9.758 1 44.25 109 VAL B C 1
ATOM 3322 O O . VAL B 1 109 ? -0.836 34.281 9.945 1 44.25 109 VAL B O 1
ATOM 3325 N N . PRO B 1 110 ? 0.926 33.25 9.195 1 44.25 110 PRO B N 1
ATOM 3326 C CA . PRO B 1 110 ? 0.37 32.125 9.938 1 44.25 110 PRO B CA 1
ATOM 3327 C C . PRO B 1 110 ? -0.171 32.531 11.312 1 44.25 110 PRO B C 1
ATOM 3329 O O . PRO B 1 110 ? 0.4 33.375 11.977 1 44.25 110 PRO B O 1
ATOM 3332 N N . THR B 1 111 ? -1.486 32.812 11.469 1 45.97 111 THR B N 1
ATOM 3333 C CA . THR B 1 111 ? -1.653 32.781 12.922 1 45.97 111 THR B CA 1
ATOM 3334 C C . THR B 1 111 ? -0.568 31.938 13.578 1 45.97 111 THR B C 1
ATOM 3336 O O . THR B 1 111 ? -0.03 31.016 12.961 1 45.97 111 THR B O 1
ATOM 3339 N N . GLN B 1 112 ? 0.204 32.344 14.477 1 51.56 112 GLN B N 1
ATOM 3340 C CA . GLN B 1 112 ? 1.205 31.688 15.312 1 51.56 112 GLN B CA 1
ATOM 3341 C C . GLN B 1 112 ? 0.862 30.203 15.523 1 51.56 112 GLN B C 1
ATOM 3343 O O . GLN B 1 112 ? -0.265 29.875 15.891 1 51.56 112 GLN B O 1
ATOM 3348 N N . GLY B 1 113 ? 1.446 29.172 14.906 1 67.25 113 GLY B N 1
ATOM 3349 C CA . GLY B 1 113 ? 1.477 27.891 15.602 1 67.25 113 GLY B CA 1
ATOM 3350 C C . GLY B 1 113 ? 1.025 26.734 14.734 1 67.25 113 GLY B C 1
ATOM 3351 O O . GLY B 1 113 ? 0.945 25.594 15.203 1 67.25 113 GLY B O 1
ATOM 3352 N N . GLY B 1 114 ? 0.662 27.062 13.266 1 88.38 114 GLY B N 1
ATOM 3353 C CA . GLY B 1 114 ? 0.256 25.875 12.531 1 88.38 114 GLY B CA 1
ATOM 3354 C C . GLY B 1 114 ? 1.423 24.984 12.141 1 88.38 114 GLY B C 1
ATOM 3355 O O . GLY B 1 114 ? 2.494 25.484 11.781 1 88.38 114 GLY B O 1
ATOM 3356 N N . ARG B 1 115 ? 1.301 23.797 12.242 1 92.69 115 ARG B N 1
ATOM 3357 C CA . ARG B 1 115 ? 2.328 22.797 11.945 1 92.69 115 ARG B CA 1
ATOM 3358 C C . ARG B 1 115 ? 1.738 21.594 11.219 1 92.69 115 ARG B C 1
ATOM 3360 O O . ARG B 1 115 ? 0.57 21.266 11.414 1 92.69 115 ARG B O 1
ATOM 3367 N N . VAL B 1 116 ? 2.574 21.016 10.312 1 95.06 116 VAL B N 1
ATOM 3368 C CA . VAL B 1 116 ? 2.125 19.906 9.477 1 95.06 116 VAL B CA 1
ATOM 3369 C C . VAL B 1 116 ? 2.98 18.672 9.75 1 95.06 116 VAL B C 1
ATOM 3371 O O . VAL B 1 116 ? 4.207 18.734 9.656 1 95.06 116 VAL B O 1
ATOM 3374 N N . LEU B 1 117 ? 2.322 17.625 10.086 1 98 117 LEU B N 1
ATOM 3375 C CA . LEU B 1 117 ? 2.93 16.328 10.289 1 98 117 LEU B CA 1
ATOM 3376 C C . LEU B 1 117 ? 2.496 15.344 9.203 1 98 117 LEU B C 1
ATOM 3378 O O . LEU B 1 117 ? 1.305 15.219 8.914 1 98 117 LEU B O 1
ATOM 3382 N N . ALA B 1 118 ? 3.463 14.703 8.57 1 98.56 118 ALA B N 1
ATOM 3383 C CA . ALA B 1 118 ? 3.17 13.562 7.703 1 98.56 118 ALA B CA 1
ATOM 3384 C C . ALA B 1 118 ? 3.449 12.25 8.422 1 98.56 118 ALA B C 1
ATOM 3386 O O . ALA B 1 118 ? 4.484 12.094 9.07 1 98.56 118 ALA B O 1
ATOM 3387 N N . VAL B 1 119 ? 2.541 11.312 8.367 1 98.69 119 VAL B N 1
ATOM 3388 C CA . VAL B 1 119 ? 2.701 10 8.977 1 98.69 119 VAL B CA 1
ATOM 3389 C C . VAL B 1 119 ? 2.566 8.914 7.902 1 98.69 119 VAL B C 1
ATOM 3391 O O . VAL B 1 119 ? 1.593 8.898 7.148 1 98.69 119 VAL B O 1
ATOM 3394 N N . LEU B 1 120 ? 3.535 8.07 7.801 1 98.5 120 LEU B N 1
ATOM 3395 C CA . LEU B 1 120 ? 3.535 6.953 6.859 1 98.5 120 LEU B CA 1
ATOM 3396 C C . LEU B 1 120 ? 3.893 5.648 7.562 1 98.5 120 LEU B C 1
ATOM 3398 O O . LEU B 1 120 ? 4.496 5.664 8.641 1 98.5 120 LEU B O 1
ATOM 3402 N N . GLY B 1 121 ? 3.471 4.543 6.969 1 98.44 121 GLY B N 1
ATOM 3403 C CA . GLY B 1 121 ? 3.92 3.236 7.414 1 98.44 121 GLY B CA 1
ATOM 3404 C C . GLY B 1 121 ? 5.145 2.74 6.664 1 98.44 121 GLY B C 1
ATOM 3405 O O . GLY B 1 121 ? 5.23 2.879 5.445 1 98.44 121 GLY B O 1
ATOM 3406 N N . GLY B 1 122 ? 6.062 2.172 7.402 1 97.75 122 GLY B N 1
ATOM 3407 C CA . GLY B 1 122 ? 7.215 1.554 6.77 1 97.75 122 GLY B CA 1
ATOM 3408 C C . GLY B 1 122 ? 6.887 0.257 6.055 1 97.75 122 GLY B C 1
ATOM 3409 O O . GLY B 1 122 ? 7.672 -0.225 5.238 1 97.75 122 GLY B O 1
ATOM 3410 N N . CYS B 1 123 ? 5.852 -0.328 6.371 1 96.25 123 CYS B N 1
ATOM 3411 C CA . CYS B 1 123 ? 5.293 -1.521 5.742 1 96.25 123 CYS B CA 1
ATOM 3412 C C . CYS B 1 123 ? 3.77 -1.527 5.844 1 96.25 123 CYS B C 1
ATOM 3414 O O . CYS B 1 123 ? 3.18 -0.63 6.445 1 96.25 123 CYS B O 1
ATOM 3416 N N . GLY B 1 124 ? 3.139 -2.469 5.094 1 94.12 124 GLY B N 1
ATOM 3417 C CA . GLY B 1 124 ? 1.7 -2.613 5.246 1 94.12 124 GLY B CA 1
ATOM 3418 C C . GLY B 1 124 ? 1.283 -2.955 6.664 1 94.12 124 GLY B C 1
ATOM 3419 O O . GLY B 1 124 ? 1.868 -3.838 7.293 1 94.12 124 GLY B O 1
ATOM 3420 N N . GLY B 1 125 ? 0.348 -2.213 7.16 1 94.06 125 GLY B N 1
ATOM 3421 C CA . GLY B 1 125 ? -0.203 -2.512 8.469 1 94.06 125 GLY B CA 1
ATOM 3422 C C . GLY B 1 125 ? 0.683 -2.045 9.609 1 94.06 125 GLY B C 1
ATOM 3423 O O . GLY B 1 125 ? 0.538 -2.506 10.742 1 94.06 125 GLY B O 1
ATOM 3424 N N . ALA B 1 126 ? 1.552 -1.187 9.344 1 96.75 126 ALA B N 1
ATOM 3425 C CA . ALA B 1 126 ? 2.518 -0.727 10.336 1 96.75 126 ALA B CA 1
ATOM 3426 C C . ALA B 1 126 ? 1.828 0.052 11.453 1 96.75 126 ALA B C 1
ATOM 3428 O O . ALA B 1 126 ? 2.371 0.186 12.555 1 96.75 126 ALA B O 1
ATOM 3429 N N . GLY B 1 127 ? 0.687 0.633 11.156 1 95.62 127 GLY B N 1
ATOM 3430 C CA . GLY B 1 127 ? -0.027 1.402 12.164 1 95.62 127 GLY B CA 1
ATOM 3431 C C . GLY B 1 127 ? 0.012 2.898 11.906 1 95.62 127 GLY B C 1
ATOM 3432 O O . GLY B 1 127 ? -0.253 3.693 12.812 1 95.62 127 GLY B O 1
ATOM 3433 N N . ALA B 1 128 ? 0.322 3.297 10.734 1 97.38 128 ALA B N 1
ATOM 3434 C CA . ALA B 1 128 ? 0.455 4.711 10.398 1 97.38 128 ALA B CA 1
ATOM 3435 C C . ALA B 1 128 ? -0.846 5.465 10.672 1 97.38 128 ALA B C 1
ATOM 3437 O O . ALA B 1 128 ? -0.841 6.512 11.32 1 97.38 128 ALA B O 1
ATOM 3438 N N . SER B 1 129 ? -1.998 4.973 10.172 1 96.25 129 SER B N 1
ATOM 3439 C CA . SER B 1 129 ? -3.283 5.641 10.352 1 96.25 129 SER B CA 1
ATOM 3440 C C . SER B 1 129 ? -3.648 5.754 11.828 1 96.25 129 SER B C 1
ATOM 3442 O O . SER B 1 129 ? -4.23 6.754 12.25 1 96.25 129 SER B O 1
ATOM 3444 N N . VAL B 1 130 ? -3.297 4.738 12.594 1 94.31 130 VAL B N 1
ATOM 3445 C CA . VAL B 1 130 ? -3.578 4.723 14.023 1 94.31 130 VAL B CA 1
ATOM 3446 C C . VAL B 1 130 ? -2.738 5.789 14.727 1 94.31 130 VAL B C 1
ATOM 3448 O O . VAL B 1 130 ? -3.26 6.57 15.531 1 94.31 130 VAL B O 1
ATOM 3451 N N . VAL B 1 131 ? -1.473 5.863 14.383 1 96.5 131 VAL B N 1
ATOM 3452 C CA . VAL B 1 131 ? -0.591 6.855 14.992 1 96.5 131 VAL B CA 1
ATOM 3453 C C . VAL B 1 131 ? -1.021 8.258 14.562 1 96.5 131 VAL B C 1
ATOM 3455 O O . VAL B 1 131 ? -1.068 9.18 15.383 1 96.5 131 VAL B O 1
ATOM 3458 N N . ALA B 1 132 ? -1.319 8.445 13.273 1 97.56 132 ALA B N 1
ATOM 3459 C CA . ALA B 1 132 ? -1.809 9.727 12.789 1 97.56 132 ALA B CA 1
ATOM 3460 C C . ALA B 1 132 ? -3.031 10.188 13.578 1 97.56 132 ALA B C 1
ATOM 3462 O O . ALA B 1 132 ? -3.092 11.328 14.039 1 97.56 132 ALA B O 1
ATOM 3463 N N . THR B 1 133 ? -3.949 9.289 13.758 1 96 133 THR B N 1
ATOM 3464 C CA . THR B 1 133 ? -5.18 9.594 14.477 1 96 133 THR B CA 1
ATOM 3465 C C . THR B 1 133 ? -4.879 9.922 15.938 1 96 133 THR B C 1
ATOM 3467 O O . THR B 1 133 ? -5.414 10.891 16.484 1 96 133 THR B O 1
ATOM 3470 N N . ALA B 1 134 ? -4.039 9.164 16.547 1 95.75 134 ALA B N 1
ATOM 3471 C CA . ALA B 1 134 ? -3.68 9.375 17.938 1 95.75 134 ALA B CA 1
ATOM 3472 C C . ALA B 1 134 ? -3.053 10.75 18.141 1 95.75 134 ALA B C 1
ATOM 3474 O O . ALA B 1 134 ? -3.367 11.445 19.109 1 95.75 134 ALA B O 1
ATOM 3475 N N . VAL B 1 135 ? -2.195 11.102 17.25 1 96.94 135 VAL B N 1
ATOM 3476 C CA . VAL B 1 135 ? -1.533 12.398 17.344 1 96.94 135 VAL B CA 1
ATOM 3477 C C . VAL B 1 135 ? -2.57 13.516 17.281 1 96.94 135 VAL B C 1
ATOM 3479 O O . VAL B 1 135 ? -2.553 14.438 18.094 1 96.94 135 VAL B O 1
ATOM 3482 N N . ALA B 1 136 ? -3.459 13.438 16.312 1 96.69 136 ALA B N 1
ATOM 3483 C CA . ALA B 1 136 ? -4.508 14.438 16.172 1 96.69 136 ALA B CA 1
ATOM 3484 C C . ALA B 1 136 ? -5.383 14.508 17.422 1 96.69 136 ALA B C 1
ATOM 3486 O O . ALA B 1 136 ? -5.719 15.594 17.891 1 96.69 136 ALA B O 1
ATOM 3487 N N . VAL B 1 137 ? -5.723 13.367 18 1 94.62 137 VAL B N 1
ATOM 3488 C CA . VAL B 1 137 ? -6.594 13.289 19.172 1 94.62 137 VAL B CA 1
ATOM 3489 C C . VAL B 1 137 ? -5.883 13.867 20.391 1 94.62 137 VAL B C 1
ATOM 3491 O O . VAL B 1 137 ? -6.473 14.641 21.156 1 94.62 137 VAL B O 1
ATOM 3494 N N . VAL B 1 138 ? -4.633 13.453 20.578 1 94.94 138 VAL B N 1
ATOM 3495 C CA . VAL B 1 138 ? -3.865 13.922 21.719 1 94.94 138 VAL B CA 1
ATOM 3496 C C . VAL B 1 138 ? -3.664 15.43 21.625 1 94.94 138 VAL B C 1
ATOM 3498 O O . VAL B 1 138 ? -3.754 16.141 22.641 1 94.94 138 VAL B O 1
ATOM 3501 N N . ALA B 1 139 ? -3.408 15.922 20.469 1 94.19 139 ALA B N 1
ATOM 3502 C CA . ALA B 1 139 ? -3.309 17.359 20.281 1 94.19 139 ALA B CA 1
ATOM 3503 C C . ALA B 1 139 ? -4.602 18.062 20.688 1 94.19 139 ALA B C 1
ATOM 3505 O O . ALA B 1 139 ? -4.574 19.062 21.422 1 94.19 139 ALA B O 1
ATOM 3506 N N . ALA B 1 140 ? -5.668 17.562 20.203 1 92.94 140 ALA B N 1
ATOM 3507 C CA . ALA B 1 140 ? -6.969 18.141 20.531 1 92.94 140 ALA B CA 1
ATOM 3508 C C . ALA B 1 140 ? -7.242 18.094 22.031 1 92.94 140 ALA B C 1
ATOM 3510 O O . ALA B 1 140 ? -7.738 19.062 22.609 1 92.94 140 ALA B O 1
ATOM 3511 N N . ARG B 1 141 ? -6.953 16.984 22.625 1 91.25 141 ARG B N 1
ATOM 3512 C CA . ARG B 1 141 ? -7.152 16.828 24.062 1 91.25 141 ARG B CA 1
ATOM 3513 C C . ARG B 1 141 ? -6.348 17.875 24.844 1 91.25 141 ARG B C 1
ATOM 3515 O O . ARG B 1 141 ? -6.777 18.328 25.906 1 91.25 141 ARG B O 1
ATOM 3522 N N . GLY B 1 142 ? -5.238 18.203 24.328 1 89.94 142 GLY B N 1
ATOM 3523 C CA . GLY B 1 142 ? -4.387 19.219 24.922 1 89.94 142 GLY B CA 1
ATOM 3524 C C . GLY B 1 142 ? -4.875 20.641 24.656 1 89.94 142 GLY B C 1
ATOM 3525 O O . GLY B 1 142 ? -4.246 21.609 25.094 1 89.94 142 GLY B O 1
ATOM 3526 N N . GLY B 1 143 ? -5.949 20.797 23.875 1 90.94 143 GLY B N 1
ATOM 3527 C CA . GLY B 1 143 ? -6.578 22.094 23.688 1 90.94 143 GLY B CA 1
ATOM 3528 C C . GLY B 1 143 ? -6.32 22.688 22.312 1 90.94 143 GLY B C 1
ATOM 3529 O O . GLY B 1 143 ? -6.77 23.797 22.016 1 90.94 143 GLY B O 1
ATOM 3530 N N . GLU B 1 144 ? -5.672 21.938 21.5 1 91.75 144 GLU B N 1
ATOM 3531 C CA . GLU B 1 144 ? -5.359 22.438 20.172 1 91.75 144 GLU B CA 1
ATOM 3532 C C . GLU B 1 144 ? -6.48 22.109 19.188 1 91.75 144 GLU B C 1
ATOM 3534 O O . GLU B 1 144 ? -7.367 21.312 19.484 1 91.75 144 GLU B O 1
ATOM 3539 N N . ARG B 1 145 ? -6.473 22.859 18.109 1 92.56 145 ARG B N 1
ATOM 3540 C CA . ARG B 1 145 ? -7.242 22.453 16.938 1 92.56 145 ARG B CA 1
ATOM 3541 C C . ARG B 1 145 ? -6.406 21.578 16.016 1 92.56 145 ARG B C 1
ATOM 3543 O O . ARG B 1 145 ? -5.309 21.984 15.602 1 92.56 145 ARG B O 1
ATOM 3550 N N . SER B 1 146 ? -6.898 20.422 15.789 1 95.88 146 SER B N 1
ATOM 3551 C CA . SER B 1 146 ? -6.176 19.531 14.891 1 95.88 146 SER B CA 1
ATOM 3552 C C . SER B 1 146 ? -6.98 19.25 13.625 1 95.88 146 SER B C 1
ATOM 3554 O O . SER B 1 146 ? -8.211 19.219 13.656 1 95.88 146 SER B O 1
ATOM 3556 N N . LEU B 1 147 ? -6.309 19.203 12.531 1 97 147 LEU B N 1
ATOM 3557 C CA . LEU B 1 147 ? -6.852 18.812 11.234 1 97 147 LEU B CA 1
ATOM 3558 C C . LEU B 1 147 ? -6.238 17.484 10.766 1 97 147 LEU B C 1
ATOM 3560 O O . LEU B 1 147 ? -5.051 17.438 10.445 1 97 147 LEU B O 1
ATOM 3564 N N . LEU B 1 148 ? -7.066 16.422 10.805 1 97.56 148 LEU B N 1
ATOM 3565 C CA . LEU B 1 148 ? -6.641 15.094 10.375 1 97.56 148 LEU B CA 1
ATOM 3566 C C . LEU B 1 148 ? -7.027 14.844 8.922 1 97.56 148 LEU B C 1
ATOM 3568 O O . LEU B 1 148 ? -8.211 14.82 8.586 1 97.56 148 LEU B O 1
ATOM 3572 N N . VAL B 1 149 ? -6.008 14.633 8.078 1 97.75 149 VAL B N 1
ATOM 3573 C CA . VAL B 1 149 ? -6.215 14.516 6.637 1 97.75 149 VAL B CA 1
ATOM 3574 C C . VAL B 1 149 ? -5.805 13.125 6.168 1 97.75 149 VAL B C 1
ATOM 3576 O O . VAL B 1 149 ? -4.648 12.727 6.324 1 97.75 149 VAL B O 1
ATOM 3579 N N . ASP B 1 150 ? -6.73 12.43 5.586 1 97.31 150 ASP B N 1
ATOM 3580 C CA . ASP B 1 150 ? -6.504 11.102 5.031 1 97.31 150 ASP B CA 1
ATOM 3581 C C . ASP B 1 150 ? -6.195 11.172 3.539 1 97.31 150 ASP B C 1
ATOM 3583 O O . ASP B 1 150 ? -7.066 11.508 2.734 1 97.31 150 ASP B O 1
ATOM 3587 N N . CYS B 1 151 ? -5.012 10.75 3.141 1 96.62 151 CYS B N 1
ATOM 3588 C CA . CYS B 1 151 ? -4.621 10.812 1.737 1 96.62 151 CYS B CA 1
ATOM 3589 C C . CYS B 1 151 ? -4.379 9.414 1.175 1 96.62 151 CYS B C 1
ATOM 3591 O O . CYS B 1 151 ? -3.68 9.258 0.173 1 96.62 151 CYS B O 1
ATOM 3593 N N . ASP B 1 152 ? -4.805 8.391 1.812 1 94.88 152 ASP B N 1
ATOM 3594 C CA . ASP B 1 152 ? -4.68 7.012 1.343 1 94.88 152 ASP B CA 1
ATOM 3595 C C . ASP B 1 152 ? -6.043 6.438 0.967 1 94.88 152 ASP B C 1
ATOM 3597 O O . ASP B 1 152 ? -6.766 5.93 1.826 1 94.88 152 ASP B O 1
ATOM 3601 N N . PRO B 1 153 ? -6.348 6.379 -0.274 1 92.25 153 PRO B N 1
ATOM 3602 C CA . PRO B 1 153 ? -7.68 5.93 -0.691 1 92.25 153 PRO B CA 1
ATOM 3603 C C . PRO B 1 153 ? -7.906 4.441 -0.44 1 92.25 153 PRO B C 1
ATOM 3605 O O . PRO B 1 153 ? -9.047 3.973 -0.488 1 92.25 153 PRO B O 1
ATOM 3608 N N . LEU B 1 154 ? -6.887 3.705 -0.154 1 92 154 LEU B N 1
ATOM 3609 C CA . LEU B 1 154 ? -7.039 2.266 0.027 1 92 154 LEU B CA 1
ATOM 3610 C C . LEU B 1 154 ? -7.051 1.902 1.508 1 92 154 LEU B C 1
ATOM 3612 O O . LEU B 1 154 ? -7.145 0.724 1.861 1 92 154 LEU B O 1
ATOM 3616 N N . GLY B 1 155 ? -6.941 2.893 2.352 1 92.75 155 GLY B N 1
ATOM 3617 C CA . GLY B 1 155 ? -7.008 2.656 3.785 1 92.75 155 GLY B CA 1
ATOM 3618 C C . GLY B 1 155 ? -8.422 2.471 4.297 1 92.75 155 GLY B C 1
ATOM 3619 O O . GLY B 1 155 ? -9.383 2.553 3.527 1 92.75 155 GLY B O 1
ATOM 3620 N N . GLY B 1 156 ? -8.562 2.139 5.547 1 89.94 156 GLY B N 1
ATOM 3621 C CA . GLY B 1 156 ? -9.859 1.926 6.18 1 89.94 156 GLY B CA 1
ATOM 3622 C C . GLY B 1 156 ? -10.586 3.217 6.5 1 89.94 156 GLY B C 1
ATOM 3623 O O . GLY B 1 156 ? -11.789 3.207 6.77 1 89.94 156 GLY B O 1
ATOM 3624 N N . GLY B 1 157 ? -9.828 4.289 6.398 1 90.38 157 GLY B N 1
ATOM 3625 C CA . GLY B 1 157 ? -10.453 5.57 6.68 1 90.38 157 GLY B CA 1
ATOM 3626 C C . GLY B 1 157 ? -10.156 6.086 8.078 1 90.38 157 GLY B C 1
ATOM 3627 O O . GLY B 1 157 ? -10.359 5.379 9.062 1 90.38 157 GLY B O 1
ATOM 3628 N N . VAL B 1 158 ? -9.734 7.312 8.125 1 91.56 158 VAL B N 1
ATOM 3629 C CA . VAL B 1 158 ? -9.406 7.891 9.422 1 91.56 158 VAL B CA 1
ATOM 3630 C C . VAL B 1 158 ? -10.688 8.297 10.141 1 91.56 158 VAL B C 1
ATOM 3632 O O . VAL B 1 158 ? -10.688 8.477 11.367 1 91.56 158 VAL B O 1
ATOM 3635 N N . ASP B 1 159 ? -11.766 8.531 9.383 1 89.31 159 ASP B N 1
ATOM 3636 C CA . ASP B 1 159 ? -13.055 8.844 10.008 1 89.31 159 ASP B CA 1
ATOM 3637 C C . ASP B 1 159 ? -13.508 7.703 10.922 1 89.31 159 ASP B C 1
ATOM 3639 O O . ASP B 1 159 ? -14.008 7.945 12.023 1 89.31 159 ASP B O 1
ATOM 3643 N N . LEU B 1 160 ? -13.305 6.48 10.523 1 86.94 160 LEU B N 1
ATOM 3644 C CA . LEU B 1 160 ? -13.617 5.332 11.367 1 86.94 160 LEU B CA 1
ATOM 3645 C C . LEU B 1 160 ? -12.719 5.293 12.602 1 86.94 160 LEU B C 1
ATOM 3647 O O . LEU B 1 160 ? -13.18 4.973 13.695 1 86.94 160 LEU B O 1
ATOM 3651 N N . ALA B 1 161 ? -11.492 5.633 12.438 1 89.5 161 ALA B N 1
ATOM 3652 C CA . ALA B 1 161 ? -10.531 5.59 13.531 1 89.5 161 ALA B CA 1
ATOM 3653 C C . ALA B 1 161 ? -10.883 6.605 14.617 1 89.5 161 ALA B C 1
ATOM 3655 O O . ALA B 1 161 ? -10.641 6.371 15.805 1 89.5 161 ALA B O 1
ATOM 3656 N N . VAL B 1 162 ? -11.461 7.715 14.148 1 89.31 162 VAL B N 1
ATOM 3657 C CA . VAL B 1 162 ? -11.82 8.75 15.117 1 89.31 162 VAL B CA 1
ATOM 3658 C C . VAL B 1 162 ? -13.273 8.578 15.547 1 89.31 162 VAL B C 1
ATOM 3660 O O . VAL B 1 162 ? -13.742 9.242 16.469 1 89.31 162 VAL B O 1
ATOM 3663 N N . GLY B 1 163 ? -14.008 7.719 14.953 1 85.44 163 GLY B N 1
ATOM 3664 C CA . GLY B 1 163 ? -15.414 7.535 15.25 1 85.44 163 GLY B CA 1
ATOM 3665 C C . GLY B 1 163 ? -16.297 8.609 14.648 1 85.44 163 GLY B C 1
ATOM 3666 O O . GLY B 1 163 ? -17.281 9.031 15.266 1 85.44 163 GLY B O 1
ATOM 3667 N N . ALA B 1 164 ? -15.945 9.148 13.516 1 83.56 164 ALA B N 1
ATOM 3668 C CA . ALA B 1 164 ? -16.672 10.25 12.883 1 83.56 164 ALA B CA 1
ATOM 3669 C C . ALA B 1 164 ? -17.344 9.789 11.586 1 83.56 164 ALA B C 1
ATOM 3671 O O . ALA B 1 164 ? -17.688 10.609 10.734 1 83.56 164 ALA B O 1
ATOM 3672 N N . GLU B 1 165 ? -17.516 8.508 11.375 1 83.81 165 GLU B N 1
ATOM 3673 C CA . GLU B 1 165 ? -18 7.969 10.102 1 83.81 165 GLU B CA 1
ATOM 3674 C C . GLU B 1 165 ? -19.438 8.391 9.844 1 83.81 165 GLU B C 1
ATOM 3676 O O . GLU B 1 165 ? -19.875 8.453 8.688 1 83.81 165 GLU B O 1
ATOM 3681 N N . ALA B 1 166 ? -20.109 8.742 10.867 1 82 166 ALA B N 1
ATOM 3682 C CA . ALA B 1 166 ? -21.5 9.133 10.711 1 82 166 ALA B CA 1
ATOM 3683 C C . ALA B 1 166 ? -21.641 10.656 10.75 1 82 166 ALA B C 1
ATOM 3685 O O . ALA B 1 166 ? -22.75 11.18 10.625 1 82 166 ALA B O 1
ATOM 3686 N N . ALA B 1 167 ? -20.547 11.352 10.969 1 83.69 167 ALA B N 1
ATOM 3687 C CA . ALA B 1 167 ? -20.609 12.805 11.055 1 83.69 167 ALA B CA 1
ATOM 3688 C C . ALA B 1 167 ? -20.859 13.422 9.68 1 83.69 167 ALA B C 1
ATOM 3690 O O . ALA B 1 167 ? -20.344 12.938 8.672 1 83.69 167 ALA B O 1
ATOM 3691 N N . ASP B 1 168 ? -21.547 14.5 9.688 1 83.44 168 ASP B N 1
ATOM 3692 C CA . ASP B 1 168 ? -21.812 15.227 8.453 1 83.44 168 ASP B CA 1
ATOM 3693 C C . ASP B 1 168 ? -20.594 16.031 8.016 1 83.44 168 ASP B C 1
ATOM 3695 O O . ASP B 1 168 ? -19.844 16.531 8.852 1 83.44 168 ASP B O 1
ATOM 3699 N N . GLY B 1 169 ? -20.469 16.156 6.766 1 87.38 169 GLY B N 1
ATOM 3700 C CA . GLY B 1 169 ? -19.391 16.953 6.215 1 87.38 169 GLY B CA 1
ATOM 3701 C C . GLY B 1 169 ? -18.812 16.391 4.93 1 87.38 169 GLY B C 1
ATOM 3702 O O . GLY B 1 169 ? -19.156 15.273 4.531 1 87.38 169 GLY B O 1
ATOM 3703 N N . LEU B 1 170 ? -17.891 17.156 4.402 1 88.62 170 LEU B N 1
ATOM 3704 C CA . LEU B 1 170 ? -17.359 16.812 3.084 1 88.62 170 LEU B CA 1
ATOM 3705 C C . LEU B 1 170 ? -16.234 15.797 3.199 1 88.62 170 LEU B C 1
ATOM 3707 O O . LEU B 1 170 ? -15.562 15.719 4.23 1 88.62 170 LEU B O 1
ATOM 3711 N N . ARG B 1 171 ? -16.125 15.047 2.176 1 92.38 171 ARG B N 1
ATOM 3712 C CA . ARG B 1 171 ? -14.945 14.227 1.896 1 92.38 171 ARG B CA 1
ATOM 3713 C C . ARG B 1 171 ? -14.172 14.766 0.703 1 92.38 171 ARG B C 1
ATOM 3715 O O . ARG B 1 171 ? -14.484 15.836 0.182 1 92.38 171 ARG B O 1
ATOM 3722 N N . TRP B 1 172 ? -13.148 14.109 0.348 1 91.88 172 TRP B N 1
ATOM 3723 C CA . TRP B 1 172 ? -12.297 14.633 -0.718 1 91.88 172 TRP B CA 1
ATOM 3724 C C . TRP B 1 172 ? -13.117 14.953 -1.962 1 91.88 172 TRP B C 1
ATOM 3726 O O . TRP B 1 172 ? -12.891 15.969 -2.621 1 91.88 172 TRP B O 1
ATOM 3736 N N . SER B 1 173 ? -14.055 14.086 -2.363 1 87.38 173 SER B N 1
ATOM 3737 C CA . SER B 1 173 ? -14.828 14.258 -3.592 1 87.38 173 SER B CA 1
ATOM 3738 C C . SER B 1 173 ? -15.664 15.531 -3.543 1 87.38 173 SER B C 1
ATOM 3740 O O . SER B 1 173 ? -16.047 16.062 -4.586 1 87.38 173 SER B O 1
ATOM 3742 N N . GLY B 1 174 ? -15.891 15.977 -2.365 1 85.06 174 GLY B N 1
ATOM 3743 C CA . GLY B 1 174 ? -16.703 17.172 -2.205 1 85.06 174 GLY B CA 1
ATOM 3744 C C . GLY B 1 174 ? -15.891 18.453 -2.209 1 85.06 174 GLY B C 1
ATOM 3745 O O . GLY B 1 174 ? -16.453 19.547 -2.215 1 85.06 174 GLY B O 1
ATOM 3746 N N . LEU B 1 175 ? -14.562 18.25 -2.156 1 82.69 175 LEU B N 1
ATOM 3747 C CA . LEU B 1 175 ? -13.703 19.438 -2.107 1 82.69 175 LEU B CA 1
ATOM 3748 C C . LEU B 1 175 ? -13.32 19.891 -3.512 1 82.69 175 LEU B C 1
ATOM 3750 O O . LEU B 1 175 ? -12.828 19.078 -4.312 1 82.69 175 LEU B O 1
ATOM 3754 N N . ALA B 1 176 ? -13.938 20.906 -4.066 1 72.5 176 ALA B N 1
ATOM 3755 C CA . ALA B 1 176 ? -13.555 21.516 -5.332 1 72.5 176 ALA B CA 1
ATOM 3756 C C . ALA B 1 176 ? -12.516 22.625 -5.113 1 72.5 176 ALA B C 1
ATOM 3758 O O . ALA B 1 176 ? -12.805 23.641 -4.496 1 72.5 176 ALA B O 1
ATOM 3759 N N . VAL B 1 177 ? -11.305 22.156 -5.188 1 66 177 VAL B N 1
ATOM 3760 C CA . VAL B 1 177 ? -10.281 23.172 -5 1 66 177 VAL B CA 1
ATOM 3761 C C . VAL B 1 177 ? -10.008 23.875 -6.32 1 66 177 VAL B C 1
ATOM 3763 O O . VAL B 1 177 ? -9.625 23.25 -7.309 1 66 177 VAL B O 1
ATOM 3766 N N . ASN B 1 178 ? -10.93 24.766 -6.629 1 53.72 178 ASN B N 1
ATOM 3767 C CA . ASN B 1 178 ? -10.586 25.609 -7.773 1 53.72 178 ASN B CA 1
ATOM 3768 C C . ASN B 1 178 ? -9.266 26.344 -7.551 1 53.72 178 ASN B C 1
ATOM 3770 O O . ASN B 1 178 ? -8.773 26.422 -6.422 1 53.72 178 ASN B O 1
ATOM 3774 N N . ALA B 1 179 ? -8.648 26.766 -8.656 1 48.19 179 ALA B N 1
ATOM 3775 C CA . ALA B 1 179 ? -7.355 27.453 -8.766 1 48.19 179 ALA B CA 1
ATOM 3776 C C . ALA B 1 179 ? -7.156 28.422 -7.613 1 48.19 179 ALA B C 1
ATOM 3778 O O . ALA B 1 179 ? -6.094 29.047 -7.496 1 48.19 179 ALA B O 1
ATOM 3779 N N . GLY B 1 180 ? -8.148 28.406 -6.668 1 50.59 180 GLY B N 1
ATOM 3780 C CA . GLY B 1 180 ? -7.863 29.438 -5.684 1 50.59 180 GLY B CA 1
ATOM 3781 C C . GLY B 1 180 ? -7.59 28.891 -4.301 1 50.59 180 GLY B C 1
ATOM 3782 O O . GLY B 1 180 ? -7.594 27.672 -4.102 1 50.59 180 GLY B O 1
ATOM 3783 N N . ARG B 1 181 ? -7.145 29.766 -3.295 1 58.59 181 ARG B N 1
ATOM 3784 C CA . ARG B 1 181 ? -6.816 29.516 -1.896 1 58.59 181 ARG B CA 1
ATOM 3785 C C . ARG B 1 181 ? -8.055 29.094 -1.11 1 58.59 181 ARG B C 1
ATOM 3787 O O . ARG B 1 181 ? -9.109 29.719 -1.229 1 58.59 181 ARG B O 1
ATOM 3794 N N . LEU B 1 182 ? -7.945 27.859 -0.583 1 73.88 182 LEU B N 1
ATOM 3795 C CA . LEU B 1 182 ? -8.984 27.359 0.315 1 73.88 182 LEU B CA 1
ATOM 3796 C C . LEU B 1 182 ? -8.953 28.109 1.644 1 73.88 182 LEU B C 1
ATOM 3798 O O . LEU B 1 182 ? -7.93 28.125 2.33 1 73.88 182 LEU B O 1
ATOM 3802 N N . ALA B 1 183 ? -10 28.969 1.863 1 74 183 ALA B N 1
ATOM 3803 C CA . ALA B 1 183 ? -10.094 29.672 3.143 1 74 183 ALA B CA 1
ATOM 3804 C C . ALA B 1 183 ? -10.164 28.672 4.301 1 74 183 ALA B C 1
ATOM 3806 O O . ALA B 1 183 ? -10.906 27.703 4.242 1 74 183 ALA B O 1
ATOM 3807 N N . ALA B 1 184 ? -9.367 28.969 5.348 1 79.19 184 ALA B N 1
ATOM 3808 C CA . ALA B 1 184 ? -9.297 28.078 6.508 1 79.19 184 ALA B CA 1
ATOM 3809 C C . ALA B 1 184 ? -10.664 27.938 7.172 1 79.19 184 ALA B C 1
ATOM 3811 O O . ALA B 1 184 ? -11.055 26.844 7.578 1 79.19 184 ALA B O 1
ATOM 3812 N N . SER B 1 185 ? -11.328 29.062 7.27 1 79.38 185 SER B N 1
ATOM 3813 C CA . SER B 1 185 ? -12.648 29.047 7.895 1 79.38 185 SER B CA 1
ATOM 3814 C C . SER B 1 185 ? -13.625 28.188 7.09 1 79.38 185 SER B C 1
ATOM 3816 O O . SER B 1 185 ? -14.398 27.422 7.664 1 79.38 185 SER B O 1
ATOM 3818 N N . ALA B 1 186 ? -13.57 28.297 5.816 1 80.81 186 ALA B N 1
ATOM 3819 C CA . ALA B 1 186 ? -14.445 27.5 4.949 1 80.81 186 ALA B CA 1
ATOM 3820 C C . ALA B 1 186 ? -14.133 26.016 5.066 1 80.81 186 ALA B C 1
ATOM 3822 O O . ALA B 1 186 ? -15.039 25.188 5.086 1 80.81 186 ALA B O 1
ATOM 3823 N N . LEU B 1 187 ? -12.922 25.734 5.137 1 86.88 187 LEU B N 1
ATOM 3824 C CA . LEU B 1 187 ? -12.484 24.344 5.281 1 86.88 187 LEU B CA 1
ATOM 3825 C C . LEU B 1 187 ? -13.023 23.734 6.566 1 86.88 187 LEU B C 1
ATOM 3827 O O . LEU B 1 187 ? -13.641 22.672 6.543 1 86.88 187 LEU B O 1
ATOM 3831 N N . HIS B 1 188 ? -12.883 24.469 7.664 1 87.5 188 HIS B N 1
ATOM 3832 C CA . HIS B 1 188 ? -13.312 23.984 8.969 1 87.5 188 HIS B CA 1
ATOM 3833 C C . HIS B 1 188 ? -14.828 23.828 9.031 1 87.5 188 HIS B C 1
ATOM 3835 O O . HIS B 1 188 ? -15.336 22.922 9.688 1 87.5 188 HIS B O 1
ATOM 3841 N N . GLU B 1 189 ? -15.477 24.688 8.367 1 85.38 189 GLU B N 1
ATOM 3842 C CA . GLU B 1 189 ? -16.938 24.641 8.391 1 85.38 189 GLU B CA 1
ATOM 3843 C C . GLU B 1 189 ? -17.469 23.5 7.535 1 85.38 189 GLU B C 1
ATOM 3845 O O . GLU B 1 189 ? -18.516 22.922 7.836 1 85.38 189 GLU B O 1
ATOM 3850 N N . ALA B 1 190 ? -16.75 23.141 6.578 1 89.69 190 ALA B N 1
ATOM 3851 C CA . ALA B 1 190 ? -17.234 22.188 5.59 1 89.69 190 ALA B CA 1
ATOM 3852 C C . ALA B 1 190 ? -16.938 20.75 6.035 1 89.69 190 ALA B C 1
ATOM 3854 O O . ALA B 1 190 ? -17.562 19.797 5.555 1 89.69 190 ALA B O 1
ATOM 3855 N N . LEU B 1 191 ? -16.016 20.609 6.934 1 93.31 191 LEU B N 1
ATOM 3856 C CA . LEU B 1 191 ? -15.539 19.281 7.27 1 93.31 191 LEU B CA 1
ATOM 3857 C C . LEU B 1 191 ? -16.141 18.797 8.586 1 93.31 191 LEU B C 1
ATOM 3859 O O . LEU B 1 191 ? -16.516 19.609 9.438 1 93.31 191 LEU B O 1
ATOM 3863 N N . PRO B 1 192 ? -16.266 17.438 8.695 1 92.31 192 PRO B N 1
ATOM 3864 C CA . PRO B 1 192 ? -16.703 16.906 9.992 1 92.31 192 PRO B CA 1
ATOM 3865 C C . PRO B 1 192 ? -15.789 17.328 11.141 1 92.31 192 PRO B C 1
ATOM 3867 O O . PRO B 1 192 ? -14.57 17.375 10.984 1 92.31 192 PRO B O 1
ATOM 3870 N N . LYS B 1 193 ? -16.484 17.688 12.242 1 90.38 193 LYS B N 1
ATOM 3871 C CA . LYS B 1 193 ? -15.766 18.141 13.43 1 90.38 193 LYS B CA 1
ATOM 3872 C C . LYS B 1 193 ? -16.25 17.391 14.672 1 90.38 193 LYS B C 1
ATOM 3874 O O . LYS B 1 193 ? -17.422 17.062 14.797 1 90.38 193 LYS B O 1
ATOM 3879 N N . ARG B 1 194 ? -15.266 17.078 15.508 1 88.69 194 ARG B N 1
ATOM 3880 C CA . ARG B 1 194 ? -15.57 16.469 16.797 1 88.69 194 ARG B CA 1
ATOM 3881 C C . ARG B 1 194 ? -14.828 17.172 17.922 1 88.69 194 ARG B C 1
ATOM 3883 O O . ARG B 1 194 ? -13.617 17.406 17.828 1 88.69 194 ARG B O 1
ATOM 3890 N N . ARG B 1 195 ? -15.594 17.453 18.969 1 87.81 195 ARG B N 1
ATOM 3891 C CA . ARG B 1 195 ? -14.953 18 20.156 1 87.81 195 ARG B CA 1
ATOM 3892 C C . ARG B 1 195 ? -14.289 16.906 20.984 1 87.81 195 ARG B C 1
ATOM 3894 O O . ARG B 1 195 ? -14.867 15.828 21.172 1 87.81 195 ARG B O 1
ATOM 3901 N N . ILE B 1 196 ? -13.062 17.125 21.328 1 87 196 ILE B N 1
ATOM 3902 C CA . ILE B 1 196 ? -12.297 16.203 22.172 1 87 196 ILE B CA 1
ATOM 3903 C C . ILE B 1 196 ? -11.57 17 23.266 1 87 196 ILE B C 1
ATOM 3905 O O . ILE B 1 196 ? -10.68 17.797 22.969 1 87 196 ILE B O 1
ATOM 3909 N N . GLY B 1 197 ? -11.914 16.703 24.562 1 83.44 197 GLY B N 1
ATOM 3910 C CA . GLY B 1 197 ? -11.344 17.516 25.609 1 83.44 197 GLY B CA 1
ATOM 3911 C C . GLY B 1 197 ? -11.602 19 25.422 1 83.44 197 GLY B C 1
ATOM 3912 O O . GLY B 1 197 ? -12.742 19.422 25.219 1 83.44 197 GLY B O 1
ATOM 3913 N N . ALA B 1 198 ? -10.516 19.781 25.484 1 85.69 198 ALA B N 1
ATOM 3914 C CA . ALA B 1 198 ? -10.633 21.219 25.375 1 85.69 198 ALA B CA 1
ATOM 3915 C C . ALA B 1 198 ? -10.477 21.672 23.938 1 85.69 198 ALA B C 1
ATOM 3917 O O . ALA B 1 198 ? -10.586 22.875 23.625 1 85.69 198 ALA B O 1
ATOM 3918 N N . GLY B 1 199 ? -10.203 20.703 23.078 1 90.5 199 GLY B N 1
ATOM 3919 C CA . GLY B 1 199 ? -9.969 21.062 21.688 1 90.5 199 GLY B CA 1
ATOM 3920 C C . GLY B 1 199 ? -10.945 20.391 20.734 1 90.5 199 GLY B C 1
ATOM 3921 O O . GLY B 1 199 ? -12.094 20.125 21.094 1 90.5 199 GLY B O 1
ATOM 3922 N N . ALA B 1 200 ? -10.523 20.359 19.484 1 91.5 200 ALA B N 1
ATOM 3923 C CA . ALA B 1 200 ? -11.391 19.766 18.453 1 91.5 200 ALA B CA 1
ATOM 3924 C C . ALA B 1 200 ? -10.562 19.141 17.344 1 91.5 200 ALA B C 1
ATOM 3926 O O . ALA B 1 200 ? -9.422 19.547 17.094 1 91.5 200 ALA B O 1
ATOM 3927 N N . ILE B 1 201 ? -11.172 18.125 16.766 1 94.19 201 ILE B N 1
ATOM 3928 C CA . ILE B 1 201 ? -10.57 17.484 15.602 1 94.19 201 ILE B CA 1
ATOM 3929 C C . ILE B 1 201 ? -11.477 17.656 14.383 1 94.19 201 ILE B C 1
ATOM 3931 O O . ILE B 1 201 ? -12.688 17.438 14.469 1 94.19 201 ILE B O 1
ATOM 3935 N N . THR B 1 202 ? -10.883 18.25 13.352 1 95.44 202 THR B N 1
ATOM 3936 C CA . THR B 1 202 ? -11.516 18.281 12.031 1 95.44 202 THR B CA 1
ATOM 3937 C C . THR B 1 202 ? -10.93 17.188 11.133 1 95.44 202 THR B C 1
ATOM 3939 O O . THR B 1 202 ? -9.727 16.953 11.141 1 95.44 202 THR B O 1
ATOM 3942 N N . VAL B 1 203 ? -11.859 16.469 10.383 1 95.88 203 VAL B N 1
ATOM 3943 C CA . VAL B 1 203 ? -11.406 15.273 9.672 1 95.88 203 VAL B CA 1
ATOM 3944 C C . VAL B 1 203 ? -11.742 15.391 8.188 1 95.88 203 VAL B C 1
ATOM 3946 O O . VAL B 1 203 ? -12.883 15.719 7.832 1 95.88 203 VAL B O 1
ATOM 3949 N N . LEU B 1 204 ? -10.758 15.211 7.352 1 95.69 204 LEU B N 1
ATOM 3950 C CA . LEU B 1 204 ? -10.961 15.031 5.918 1 95.69 204 LEU B CA 1
ATOM 3951 C C . LEU B 1 204 ? -10.57 13.625 5.484 1 95.69 204 LEU B C 1
ATOM 3953 O O . LEU B 1 204 ? -9.383 13.281 5.465 1 95.69 204 LEU B O 1
ATOM 3957 N N . SER B 1 205 ? -11.562 12.844 5.152 1 94.69 205 SER B N 1
ATOM 3958 C CA . SER B 1 205 ? -11.352 11.438 4.824 1 94.69 205 SER B CA 1
ATOM 3959 C C . SER B 1 205 ? -11.602 11.172 3.344 1 94.69 205 SER B C 1
ATOM 3961 O O . SER B 1 205 ? -12.25 11.969 2.664 1 94.69 205 SER B O 1
ATOM 3963 N N . CYS B 1 206 ? -11.062 10.039 2.873 1 92.44 206 CYS B N 1
ATOM 3964 C CA . CYS B 1 206 ? -11.383 9.547 1.54 1 92.44 206 CYS B CA 1
ATOM 3965 C C . CYS B 1 206 ? -12.836 9.078 1.468 1 92.44 206 CYS B C 1
ATOM 3967 O O . CYS B 1 206 ? -13.461 8.812 2.496 1 92.44 206 CYS B O 1
ATOM 3969 N N . ASP B 1 207 ? -13.32 9.031 0.26 1 87 207 ASP B N 1
ATOM 3970 C CA . ASP B 1 207 ? -14.695 8.586 0.048 1 87 207 ASP B CA 1
ATOM 3971 C C . ASP B 1 207 ? -14.828 7.086 0.294 1 87 207 ASP B C 1
ATOM 3973 O O . ASP B 1 207 ? -13.867 6.332 0.124 1 87 207 ASP B O 1
ATOM 3977 N N . ARG B 1 208 ? -15.984 6.68 0.737 1 79 208 ARG B N 1
ATOM 3978 C CA . ARG B 1 208 ? -16.25 5.273 1.041 1 79 208 ARG B CA 1
ATOM 3979 C C . ARG B 1 208 ? -16.734 4.527 -0.194 1 79 208 ARG B C 1
ATOM 3981 O O . ARG B 1 208 ? -16.453 3.34 -0.363 1 79 208 ARG B O 1
ATOM 3988 N N . ASP B 1 209 ? -17.516 5.289 -0.805 1 78.12 209 ASP B N 1
ATOM 3989 C CA . ASP B 1 209 ? -18.125 4.711 -1.999 1 78.12 209 ASP B CA 1
ATOM 3990 C C . ASP B 1 209 ? -17.641 5.418 -3.262 1 78.12 209 ASP B C 1
ATOM 3992 O O . ASP B 1 209 ? -17.844 6.625 -3.422 1 78.12 209 ASP B O 1
ATOM 3996 N N . GLY B 1 210 ? -16.766 4.766 -3.986 1 74.88 210 GLY B N 1
ATOM 3997 C CA . GLY B 1 210 ? -16.328 5.344 -5.25 1 74.88 210 GLY B CA 1
ATOM 3998 C C . GLY B 1 210 ? -14.953 5.98 -5.176 1 74.88 210 GLY B C 1
ATOM 3999 O O . GLY B 1 210 ? -14.297 5.934 -4.133 1 74.88 210 GLY B O 1
ATOM 4000 N N . PRO B 1 211 ? -14.562 6.613 -6.238 1 79 211 PRO B N 1
ATOM 4001 C CA . PRO B 1 211 ? -13.227 7.203 -6.312 1 79 211 PRO B CA 1
ATOM 4002 C C . PRO B 1 211 ? -13.125 8.523 -5.559 1 79 211 PRO B C 1
ATOM 4004 O O . PRO B 1 211 ? -14.086 9.297 -5.527 1 79 211 PRO B O 1
ATOM 4007 N N . SER B 1 212 ? -12.055 8.727 -4.844 1 82.31 212 SER B N 1
ATOM 4008 C CA . SER B 1 212 ? -11.75 10.008 -4.215 1 82.31 212 SER B CA 1
ATOM 4009 C C . SER B 1 212 ? -11.18 10.992 -5.223 1 82.31 212 SER B C 1
ATOM 4011 O O . SER B 1 212 ? -10.023 11.422 -5.094 1 82.31 212 SER B O 1
ATOM 4013 N N . SER B 1 213 ? -11.953 11.484 -6.125 1 83.38 213 SER B N 1
ATOM 4014 C CA . SER B 1 213 ? -11.539 12.289 -7.27 1 83.38 213 SER B CA 1
ATOM 4015 C C . SER B 1 213 ? -10.969 13.625 -6.828 1 83.38 213 SER B C 1
ATOM 4017 O O . SER B 1 213 ? -10.18 14.25 -7.551 1 83.38 213 SER B O 1
ATOM 4019 N N . GLY B 1 214 ? -11.297 14.086 -5.727 1 87.38 214 GLY B N 1
ATOM 4020 C CA . GLY B 1 214 ? -10.805 15.359 -5.219 1 87.38 214 GLY B CA 1
ATOM 4021 C C . GLY B 1 214 ? -9.398 15.266 -4.645 1 87.38 214 GLY B C 1
ATOM 4022 O O . GLY B 1 214 ? -8.766 16.281 -4.367 1 87.38 214 GLY B O 1
ATOM 4023 N N . LEU B 1 215 ? -8.93 14.086 -4.445 1 92.69 215 LEU B N 1
ATOM 4024 C CA . LEU B 1 215 ? -7.602 13.883 -3.885 1 92.69 215 LEU B CA 1
ATOM 4025 C C . LEU B 1 215 ? -6.527 14.109 -4.941 1 92.69 215 LEU B C 1
ATOM 4027 O O . LEU B 1 215 ? -6.051 13.148 -5.562 1 92.69 215 LEU B O 1
ATOM 4031 N N . THR B 1 216 ? -6.23 15.344 -5.188 1 91.19 216 THR B N 1
ATOM 4032 C CA . THR B 1 216 ? -5.203 15.766 -6.129 1 91.19 216 THR B CA 1
ATOM 4033 C C . THR B 1 216 ? -4.062 16.469 -5.402 1 91.19 216 THR B C 1
ATOM 4035 O O . THR B 1 216 ? -4.215 16.906 -4.258 1 91.19 216 THR B O 1
ATOM 4038 N N . PRO B 1 217 ? -2.908 16.531 -6.07 1 89.88 217 PRO B N 1
ATOM 4039 C CA . PRO B 1 217 ? -1.804 17.25 -5.445 1 89.88 217 PRO B CA 1
ATOM 4040 C C . PRO B 1 217 ? -2.176 18.688 -5.086 1 89.88 217 PRO B C 1
ATOM 4042 O O . PRO B 1 217 ? -1.814 19.172 -4.008 1 89.88 217 PRO B O 1
ATOM 4045 N N . GLU B 1 218 ? -2.93 19.297 -5.914 1 83.75 218 GLU B N 1
ATOM 4046 C CA . GLU B 1 218 ? -3.352 20.688 -5.691 1 83.75 218 GLU B CA 1
ATOM 4047 C C . GLU B 1 218 ? -4.277 20.781 -4.484 1 83.75 218 GLU B C 1
ATOM 4049 O O . GLU B 1 218 ? -4.133 21.703 -3.664 1 83.75 218 GLU B O 1
ATOM 4054 N N . ALA B 1 219 ? -5.16 19.891 -4.422 1 89.88 219 ALA B N 1
ATOM 4055 C CA . ALA B 1 219 ? -6.105 19.891 -3.307 1 89.88 219 ALA B CA 1
ATOM 4056 C C . ALA B 1 219 ? -5.391 19.641 -1.98 1 89.88 219 ALA B C 1
ATOM 4058 O O . ALA B 1 219 ? -5.695 20.297 -0.975 1 89.88 219 ALA B O 1
ATOM 4059 N N . VAL B 1 220 ? -4.449 18.719 -1.977 1 93.69 220 VAL B N 1
ATOM 4060 C CA . VAL B 1 220 ? -3.697 18.406 -0.765 1 93.69 220 VAL B CA 1
ATOM 4061 C C . VAL B 1 220 ? -2.92 19.641 -0.315 1 93.69 220 VAL B C 1
ATOM 4063 O O . VAL B 1 220 ? -2.951 20.016 0.862 1 93.69 220 VAL B O 1
ATOM 4066 N N . ARG B 1 221 ? -2.289 20.297 -1.22 1 87.38 221 ARG B N 1
ATOM 4067 C CA . ARG B 1 221 ? -1.556 21.531 -0.901 1 87.38 221 ARG B CA 1
ATOM 4068 C C . ARG B 1 221 ? -2.482 22.578 -0.307 1 87.38 221 ARG B C 1
ATOM 4070 O O . ARG B 1 221 ? -2.143 23.219 0.689 1 87.38 221 ARG B O 1
ATOM 4077 N N . ALA B 1 222 ? -3.574 22.688 -0.903 1 84.19 222 ALA B N 1
ATOM 4078 C CA . ALA B 1 222 ? -4.531 23.703 -0.473 1 84.19 222 ALA B CA 1
ATOM 4079 C C . ALA B 1 222 ? -5.055 23.406 0.929 1 84.19 222 ALA B C 1
ATOM 4081 O O . ALA B 1 222 ? -5.137 24.312 1.77 1 84.19 222 ALA B O 1
ATOM 4082 N N . VAL B 1 223 ? -5.422 22.219 1.203 1 92.94 223 VAL B N 1
ATOM 4083 C CA . VAL B 1 223 ? -5.992 21.812 2.484 1 92.94 223 VAL B CA 1
ATOM 4084 C C . VAL B 1 223 ? -4.945 21.969 3.586 1 92.94 223 VAL B C 1
ATOM 4086 O O . VAL B 1 223 ? -5.223 22.547 4.641 1 92.94 223 VAL B O 1
ATOM 4089 N N . LEU B 1 224 ? -3.732 21.453 3.328 1 93 224 LEU B N 1
ATOM 4090 C CA . LEU B 1 224 ? -2.678 21.547 4.332 1 93 224 LEU B CA 1
ATOM 4091 C C . LEU B 1 224 ? -2.295 23 4.586 1 93 224 LEU B C 1
ATOM 4093 O O . LEU B 1 224 ? -2.088 23.406 5.73 1 93 224 LEU B O 1
ATOM 4097 N N . GLY B 1 225 ? -2.258 23.719 3.549 1 86.25 225 GLY B N 1
ATOM 4098 C CA . GLY B 1 225 ? -1.968 25.141 3.676 1 86.25 225 GLY B CA 1
ATOM 4099 C C . GLY B 1 225 ? -3.01 25.891 4.484 1 86.25 225 GLY B C 1
ATOM 4100 O O . GLY B 1 225 ? -2.67 26.703 5.336 1 86.25 225 GLY B O 1
ATOM 4101 N N . ALA B 1 226 ? -4.211 25.625 4.203 1 85.06 226 ALA B N 1
ATOM 4102 C CA . ALA B 1 226 ? -5.301 26.266 4.938 1 85.06 226 ALA B CA 1
ATOM 4103 C C . ALA B 1 226 ? -5.23 25.922 6.422 1 85.06 226 ALA B C 1
ATOM 4105 O O . ALA B 1 226 ? -5.391 26.797 7.273 1 85.06 226 ALA B O 1
ATOM 4106 N N . GLY B 1 227 ? -5.02 24.672 6.73 1 91.88 227 GLY B N 1
ATOM 4107 C CA . GLY B 1 227 ? -4.867 24.266 8.117 1 91.88 227 GLY B CA 1
ATOM 4108 C C . GLY B 1 227 ? -3.709 24.953 8.82 1 91.88 227 GLY B C 1
ATOM 4109 O O . GLY B 1 227 ? -3.85 25.422 9.953 1 91.88 227 GLY B O 1
ATOM 4110 N N . ARG B 1 228 ? -2.643 24.984 8.133 1 88.44 228 ARG B N 1
ATOM 4111 C CA . ARG B 1 228 ? -1.466 25.641 8.688 1 88.44 228 ARG B CA 1
ATOM 4112 C C . ARG B 1 228 ? -1.755 27.109 8.992 1 88.44 228 ARG B C 1
ATOM 4114 O O . ARG B 1 228 ? -1.438 27.594 10.078 1 88.44 228 ARG B O 1
ATOM 4121 N N . ARG B 1 229 ? -2.395 27.75 8.117 1 79.75 229 ARG B N 1
ATOM 4122 C CA . ARG B 1 229 ? -2.707 29.156 8.281 1 79.75 229 ARG B CA 1
ATOM 4123 C C . ARG B 1 229 ? -3.684 29.375 9.438 1 79.75 229 ARG B C 1
ATOM 4125 O O . ARG B 1 229 ? -3.654 30.422 10.094 1 79.75 229 ARG B O 1
ATOM 4132 N N . ALA B 1 230 ? -4.457 28.422 9.648 1 83.81 230 ALA B N 1
ATOM 4133 C CA . ALA B 1 230 ? -5.453 28.516 10.719 1 83.81 230 ALA B CA 1
ATOM 4134 C C . ALA B 1 230 ? -4.828 28.219 12.078 1 83.81 230 ALA B C 1
ATOM 4136 O O . ALA B 1 230 ? -5.488 28.344 13.109 1 83.81 230 ALA B O 1
ATOM 4137 N N . GLY B 1 231 ? -3.564 27.859 12.07 1 87.5 231 GLY B N 1
ATOM 4138 C CA . GLY B 1 231 ? -2.891 27.531 13.312 1 87.5 231 GLY B CA 1
ATOM 4139 C C . GLY B 1 231 ? -3.15 26.125 13.797 1 87.5 231 GLY B C 1
ATOM 4140 O O . GLY B 1 231 ? -2.912 25.797 14.961 1 87.5 231 GLY B O 1
ATOM 4141 N N . ASP B 1 232 ? -3.6 25.219 12.914 1 93.75 232 ASP B N 1
ATOM 4142 C CA . ASP B 1 232 ? -3.922 23.844 13.281 1 93.75 232 ASP B CA 1
ATOM 4143 C C . ASP B 1 232 ? -2.656 23 13.414 1 93.75 232 ASP B C 1
ATOM 4145 O O . ASP B 1 232 ? -1.619 23.328 12.836 1 93.75 232 ASP B O 1
ATOM 4149 N N . THR B 1 233 ? -2.777 22.016 14.273 1 95.88 233 THR B N 1
ATOM 4150 C CA . THR B 1 233 ? -1.913 20.859 14.117 1 95.88 233 THR B CA 1
ATOM 4151 C C . THR B 1 233 ? -2.432 19.938 13.008 1 95.88 233 THR B C 1
ATOM 4153 O O . THR B 1 233 ? -3.365 19.172 13.227 1 95.88 233 THR B O 1
ATOM 4156 N N . VAL B 1 234 ? -1.815 20.094 11.859 1 97.38 234 VAL B N 1
ATOM 4157 C CA . VAL B 1 234 ? -2.27 19.312 10.711 1 97.38 234 VAL B CA 1
ATOM 4158 C C . VAL B 1 234 ? -1.55 17.969 10.672 1 97.38 234 VAL B C 1
ATOM 4160 O O . VAL B 1 234 ? -0.317 17.922 10.688 1 97.38 234 VAL B O 1
ATOM 4163 N N . VAL B 1 235 ? -2.305 16.891 10.711 1 98.5 235 VAL B N 1
ATOM 4164 C CA . VAL B 1 235 ? -1.758 15.531 10.641 1 98.5 235 VAL B CA 1
ATOM 4165 C C . VAL B 1 235 ? -2.209 14.867 9.344 1 98.5 235 VAL B C 1
ATOM 4167 O O . VAL B 1 235 ? -3.404 14.641 9.133 1 98.5 235 VAL B O 1
ATOM 4170 N N . CYS B 1 236 ? -1.284 14.531 8.508 1 98.25 236 CYS B N 1
ATOM 4171 C CA . CYS B 1 236 ? -1.562 13.961 7.195 1 98.25 236 CYS B CA 1
ATOM 4172 C C . CYS B 1 236 ? -1.18 12.484 7.145 1 98.25 236 CYS B C 1
ATOM 4174 O O . CYS B 1 236 ? -0.002 12.141 7.262 1 98.25 236 CYS B O 1
ATOM 4176 N N . ASP B 1 237 ? -2.162 11.562 7.012 1 98.25 237 ASP B N 1
ATOM 4177 C CA . ASP B 1 237 ? -1.958 10.133 6.82 1 98.25 237 ASP B CA 1
ATOM 4178 C C . ASP B 1 237 ? -1.681 9.805 5.355 1 98.25 237 ASP B C 1
ATOM 4180 O O . ASP B 1 237 ? -2.582 9.883 4.516 1 98.25 237 ASP B O 1
ATOM 4184 N N . LEU B 1 238 ? -0.475 9.422 5.031 1 98.25 238 LEU B N 1
ATOM 4185 C CA . LEU B 1 238 ? -0.032 9.273 3.65 1 98.25 238 LEU B CA 1
ATOM 4186 C C . LEU B 1 238 ? 0.271 7.809 3.334 1 98.25 238 LEU B C 1
ATOM 4188 O O . LEU B 1 238 ? 0.813 7.09 4.176 1 98.25 238 LEU B O 1
ATOM 4192 N N . PRO B 1 239 ? -0.01 7.387 2.117 1 96.88 239 PRO B N 1
ATOM 4193 C CA . PRO B 1 239 ? 0.396 6.047 1.68 1 96.88 239 PRO B CA 1
ATOM 4194 C C . PRO B 1 239 ? 1.878 5.969 1.32 1 96.88 239 PRO B C 1
ATOM 4196 O O . PRO B 1 239 ? 2.447 6.941 0.816 1 96.88 239 PRO B O 1
ATOM 4199 N N . ARG B 1 240 ? 2.457 4.816 1.492 1 95.19 240 ARG B N 1
ATOM 4200 C CA . ARG B 1 240 ? 3.893 4.652 1.284 1 95.19 240 ARG B CA 1
ATOM 4201 C C . ARG B 1 240 ? 4.215 4.473 -0.196 1 95.19 240 ARG B C 1
ATOM 4203 O O . ARG B 1 240 ? 5.379 4.52 -0.593 1 95.19 240 ARG B O 1
ATOM 4210 N N . THR B 1 241 ? 3.232 4.258 -1.064 1 94.19 241 THR B N 1
ATOM 4211 C CA . THR B 1 241 ? 3.457 4.145 -2.5 1 94.19 241 THR B CA 1
ATOM 4212 C C . THR B 1 241 ? 3.762 5.512 -3.109 1 94.19 241 THR B C 1
ATOM 4214 O O . THR B 1 241 ? 4.227 5.602 -4.246 1 94.19 241 THR B O 1
ATOM 4217 N N . LEU B 1 242 ? 3.408 6.602 -2.496 1 95.06 242 LEU B N 1
ATOM 4218 C CA . LEU B 1 242 ? 3.754 7.988 -2.779 1 95.06 242 LEU B CA 1
ATOM 4219 C C . LEU B 1 242 ? 3.219 8.414 -4.141 1 95.06 242 LEU B C 1
ATOM 4221 O O . LEU B 1 242 ? 3.967 8.938 -4.973 1 95.06 242 LEU B O 1
ATOM 4225 N N . PRO B 1 243 ? 1.893 8.242 -4.352 1 94.31 243 PRO B N 1
ATOM 4226 C CA . PRO B 1 243 ? 1.352 8.945 -5.52 1 94.31 243 PRO B CA 1
ATOM 4227 C C . PRO B 1 243 ? 1.552 10.461 -5.438 1 94.31 243 PRO B C 1
ATOM 4229 O O . PRO B 1 243 ? 1.978 10.977 -4.402 1 94.31 243 PRO B O 1
ATOM 4232 N N . ALA B 1 244 ? 1.217 11.18 -6.48 1 93.12 244 ALA B N 1
ATOM 4233 C CA . ALA B 1 244 ? 1.499 12.609 -6.578 1 93.12 244 ALA B CA 1
ATOM 4234 C C . ALA B 1 244 ? 0.879 13.367 -5.41 1 93.12 244 ALA B C 1
ATOM 4236 O O . ALA B 1 244 ? 1.484 14.305 -4.879 1 93.12 244 ALA B O 1
ATOM 4237 N N . ALA B 1 245 ? -0.319 13.031 -5.062 1 94.44 245 ALA B N 1
ATOM 4238 C CA . ALA B 1 245 ? -0.991 13.688 -3.945 1 94.44 245 ALA B CA 1
ATOM 4239 C C . ALA B 1 245 ? -0.224 13.484 -2.643 1 94.44 245 ALA B C 1
ATOM 4241 O O . ALA B 1 245 ? -0.129 14.398 -1.819 1 94.44 245 ALA B O 1
ATOM 4242 N N . ALA B 1 246 ? 0.294 12.273 -2.428 1 96.75 246 ALA B N 1
ATOM 4243 C CA . ALA B 1 246 ? 1.073 11.984 -1.227 1 96.75 246 ALA B CA 1
ATOM 4244 C C . ALA B 1 246 ? 2.387 12.766 -1.225 1 96.75 246 ALA B C 1
ATOM 4246 O O . ALA B 1 246 ? 2.828 13.242 -0.179 1 96.75 246 ALA B O 1
ATOM 4247 N N . VAL B 1 247 ? 2.977 12.852 -2.377 1 93.81 247 VAL B N 1
ATOM 4248 C CA . VAL B 1 247 ? 4.211 13.617 -2.512 1 93.81 247 VAL B CA 1
ATOM 4249 C C . VAL B 1 247 ? 3.961 15.07 -2.131 1 93.81 247 VAL B C 1
ATOM 4251 O O . VAL B 1 247 ? 4.773 15.688 -1.437 1 93.81 247 VAL B O 1
ATOM 4254 N N . ALA B 1 248 ? 2.848 15.609 -2.555 1 90.5 248 ALA B N 1
ATOM 4255 C CA . ALA B 1 248 ? 2.473 16.969 -2.191 1 90.5 248 ALA B CA 1
ATOM 4256 C C . ALA B 1 248 ? 2.381 17.141 -0.676 1 90.5 248 ALA B C 1
ATOM 4258 O O . ALA B 1 248 ? 2.809 18.156 -0.124 1 90.5 248 ALA B O 1
ATOM 4259 N N . GLY B 1 249 ? 1.829 16.156 -0.005 1 94.69 249 GLY B N 1
ATOM 4260 C CA . GLY B 1 249 ? 1.754 16.172 1.447 1 94.69 249 GLY B CA 1
ATOM 4261 C C . GLY B 1 249 ? 3.115 16.141 2.115 1 94.69 249 GLY B C 1
ATOM 4262 O O . GLY B 1 249 ? 3.363 16.906 3.061 1 94.69 249 GLY B O 1
ATOM 4263 N N . LEU B 1 250 ? 3.973 15.32 1.583 1 93.12 250 LEU B N 1
ATOM 4264 C CA . LEU B 1 250 ? 5.32 15.195 2.123 1 93.12 250 LEU B CA 1
ATOM 4265 C C . LEU B 1 250 ? 6.074 16.516 2.018 1 93.12 250 LEU B C 1
ATOM 4267 O O . LEU B 1 250 ? 6.781 16.906 2.949 1 93.12 250 LEU B O 1
ATOM 4271 N N . ARG B 1 251 ? 5.863 17.125 0.983 1 88.62 251 ARG B N 1
ATOM 4272 C CA . ARG B 1 251 ? 6.602 18.359 0.703 1 88.62 251 ARG B CA 1
ATOM 4273 C C . ARG B 1 251 ? 6.125 19.5 1.594 1 88.62 251 ARG B C 1
ATOM 4275 O O . ARG B 1 251 ? 6.816 20.5 1.737 1 88.62 251 ARG B O 1
ATOM 4282 N N . GLN B 1 252 ? 4.992 19.344 2.199 1 88 252 GLN B N 1
ATOM 4283 C CA . GLN B 1 252 ? 4.441 20.375 3.061 1 88 252 GLN B CA 1
ATOM 4284 C C . GLN B 1 252 ? 4.727 20.078 4.531 1 88 252 GLN B C 1
ATOM 4286 O O . GLN B 1 252 ? 4.5 20.938 5.395 1 88 252 GLN B O 1
ATOM 4291 N N . ALA B 1 253 ? 5.215 18.969 4.836 1 94.31 253 ALA B N 1
ATOM 4292 C CA . ALA B 1 253 ? 5.301 18.5 6.215 1 94.31 253 ALA B CA 1
ATOM 4293 C C . ALA B 1 253 ? 6.523 19.094 6.918 1 94.31 253 ALA B C 1
ATOM 4295 O O . ALA B 1 253 ? 7.613 19.141 6.34 1 94.31 253 ALA B O 1
ATOM 4296 N N . ASP B 1 254 ? 6.332 19.516 8.141 1 91.12 254 ASP B N 1
ATOM 4297 C CA . ASP B 1 254 ? 7.434 19.984 8.977 1 91.12 254 ASP B CA 1
ATOM 4298 C C . ASP B 1 254 ? 8.203 18.797 9.57 1 91.12 254 ASP B C 1
ATOM 4300 O O . ASP B 1 254 ? 9.383 18.938 9.906 1 91.12 254 ASP B O 1
ATOM 4304 N N . LEU B 1 255 ? 7.562 17.766 9.758 1 95.38 255 LEU B N 1
ATOM 4305 C CA . LEU B 1 255 ? 8.078 16.5 10.281 1 95.38 255 LEU B CA 1
ATOM 4306 C C . LEU B 1 255 ? 7.398 15.32 9.617 1 95.38 255 LEU B C 1
ATOM 4308 O O . LEU B 1 255 ? 6.184 15.328 9.398 1 95.38 255 LEU B O 1
ATOM 4312 N N . THR B 1 256 ? 8.219 14.414 9.188 1 98 256 THR B N 1
ATOM 4313 C CA . THR B 1 256 ? 7.695 13.156 8.672 1 98 256 THR B CA 1
ATOM 4314 C C . THR B 1 256 ? 8.031 12.008 9.617 1 98 256 THR B C 1
ATOM 4316 O O . THR B 1 256 ? 9.188 11.82 9.992 1 98 256 THR B O 1
ATOM 4319 N N . VAL B 1 257 ? 7.004 11.305 10 1 98.69 257 VAL B N 1
ATOM 4320 C CA . VAL B 1 257 ? 7.172 10.141 10.875 1 98.69 257 VAL B CA 1
ATOM 4321 C C . VAL B 1 257 ? 6.84 8.867 10.102 1 98.69 257 VAL B C 1
ATOM 4323 O O . VAL B 1 257 ? 5.812 8.789 9.43 1 98.69 257 VAL B O 1
ATOM 4326 N N . VAL B 1 258 ? 7.727 7.906 10.211 1 98.75 258 VAL B N 1
ATOM 4327 C CA . VAL B 1 258 ? 7.504 6.582 9.641 1 98.75 258 VAL B CA 1
ATOM 4328 C C . VAL B 1 258 ? 7.352 5.551 10.758 1 98.75 258 VAL B C 1
ATOM 4330 O O . VAL B 1 258 ? 8.242 5.398 11.594 1 98.75 258 VAL B O 1
ATOM 4333 N N . VAL B 1 259 ? 6.211 4.852 10.766 1 98.69 259 VAL B N 1
ATOM 4334 C CA . VAL B 1 259 ? 5.957 3.826 11.773 1 98.69 259 VAL B CA 1
ATOM 4335 C C . VAL B 1 259 ? 6.516 2.486 11.297 1 98.69 259 VAL B C 1
ATOM 4337 O O . VAL B 1 259 ? 6.23 2.053 10.18 1 98.69 259 VAL B O 1
ATOM 4340 N N . VAL B 1 260 ? 7.281 1.777 12.172 1 98.38 260 VAL B N 1
ATOM 4341 C CA . VAL B 1 260 ? 7.969 0.557 11.766 1 98.38 260 VAL B CA 1
ATOM 4342 C C . VAL B 1 260 ? 7.836 -0.501 12.859 1 98.38 260 VAL B C 1
ATOM 4344 O O . VAL B 1 260 ? 8.367 -0.335 13.953 1 98.38 260 VAL B O 1
ATOM 4347 N N . PRO B 1 261 ? 7.121 -1.619 12.523 1 96.62 261 PRO B N 1
ATOM 4348 C CA . PRO B 1 261 ? 7.211 -2.746 13.453 1 96.62 261 PRO B CA 1
ATOM 4349 C C . PRO B 1 261 ? 8.633 -3.279 13.602 1 96.62 261 PRO B C 1
ATOM 4351 O O . PRO B 1 261 ? 9.391 -3.311 12.625 1 96.62 261 PRO B O 1
ATOM 4354 N N . ALA B 1 262 ? 8.969 -3.717 14.797 1 95.62 262 ALA B N 1
ATOM 4355 C CA . ALA B 1 262 ? 10.297 -4.262 15.07 1 95.62 262 ALA B CA 1
ATOM 4356 C C . ALA B 1 262 ? 10.398 -5.711 14.609 1 95.62 262 ALA B C 1
ATOM 4358 O O . ALA B 1 262 ? 10.648 -6.609 15.422 1 95.62 262 ALA B O 1
ATOM 4359 N N . GLU B 1 263 ? 10.266 -5.941 13.375 1 93.5 263 GLU B N 1
ATOM 4360 C CA . GLU B 1 263 ? 10.352 -7.23 12.695 1 93.5 263 GLU B CA 1
ATOM 4361 C C . GLU B 1 263 ? 11.266 -7.145 11.469 1 93.5 263 GLU B C 1
ATOM 4363 O O . GLU B 1 263 ? 11.375 -6.086 10.844 1 93.5 263 GLU B O 1
ATOM 4368 N N . VAL B 1 264 ? 11.867 -8.227 11.133 1 92 264 VAL B N 1
ATOM 4369 C CA . VAL B 1 264 ? 12.891 -8.242 10.102 1 92 264 VAL B CA 1
ATOM 4370 C C . VAL B 1 264 ? 12.289 -7.812 8.766 1 92 264 VAL B C 1
ATOM 4372 O O . VAL B 1 264 ? 12.797 -6.895 8.117 1 92 264 VAL B O 1
ATOM 4375 N N . ARG B 1 265 ? 11.242 -8.414 8.344 1 92.06 265 ARG B N 1
ATOM 4376 C CA . ARG B 1 265 ? 10.648 -8.094 7.051 1 92.06 265 ARG B CA 1
ATOM 4377 C C . ARG B 1 265 ? 10.094 -6.672 7.035 1 92.06 265 ARG B C 1
ATOM 4379 O O . ARG B 1 265 ? 10.133 -5.996 6.008 1 92.06 265 ARG B O 1
ATOM 4386 N N . ALA B 1 266 ? 9.523 -6.254 8.188 1 95.38 266 ALA B N 1
ATOM 4387 C CA . ALA B 1 266 ? 9.039 -4.879 8.297 1 95.38 266 ALA B CA 1
ATOM 4388 C C . ALA B 1 266 ? 10.172 -3.877 8.117 1 95.38 266 ALA B C 1
ATOM 4390 O O . ALA B 1 266 ? 10.008 -2.865 7.43 1 95.38 266 ALA B O 1
ATOM 4391 N N . CYS B 1 267 ? 11.297 -4.172 8.695 1 95.69 267 CYS B N 1
ATOM 4392 C CA . CYS B 1 267 ? 12.453 -3.289 8.578 1 95.69 267 CYS B CA 1
ATOM 4393 C C . CYS B 1 267 ? 12.961 -3.24 7.141 1 95.69 267 CYS B C 1
ATOM 4395 O O . CYS B 1 267 ? 13.32 -2.174 6.641 1 95.69 267 CYS B O 1
ATOM 4397 N N . ALA B 1 268 ? 12.992 -4.367 6.52 1 92.75 268 ALA B N 1
ATOM 4398 C CA . ALA B 1 268 ? 13.406 -4.414 5.121 1 92.75 268 ALA B CA 1
ATOM 4399 C C . ALA B 1 268 ? 12.492 -3.559 4.25 1 92.75 268 ALA B C 1
ATOM 4401 O O . ALA B 1 268 ? 12.969 -2.783 3.416 1 92.75 268 ALA B O 1
ATOM 4402 N N . ALA B 1 269 ? 11.25 -3.695 4.422 1 94.81 269 ALA B N 1
ATOM 4403 C CA . ALA B 1 269 ? 10.273 -2.889 3.689 1 94.81 269 ALA B CA 1
ATOM 4404 C C . ALA B 1 269 ? 10.438 -1.405 4.008 1 94.81 269 ALA B C 1
ATOM 4406 O O . ALA B 1 269 ? 10.406 -0.563 3.107 1 94.81 269 ALA B O 1
ATOM 4407 N N . ALA B 1 270 ? 10.602 -1.121 5.27 1 97.38 270 ALA B N 1
ATOM 4408 C CA . ALA B 1 270 ? 10.711 0.261 5.73 1 97.38 270 ALA B CA 1
ATOM 4409 C C . ALA B 1 270 ? 11.938 0.943 5.133 1 97.38 270 ALA B C 1
ATOM 4411 O O . ALA B 1 270 ? 11.906 2.141 4.84 1 97.38 270 ALA B O 1
ATOM 4412 N N . ALA B 1 271 ? 12.992 0.21 5.043 1 95.31 271 ALA B N 1
ATOM 4413 C CA . ALA B 1 271 ? 14.203 0.776 4.457 1 95.31 271 ALA B CA 1
ATOM 4414 C C . ALA B 1 271 ? 13.938 1.297 3.047 1 95.31 271 ALA B C 1
ATOM 4416 O O . ALA B 1 271 ? 14.359 2.402 2.699 1 95.31 271 ALA B O 1
ATOM 4417 N N . ARG B 1 272 ? 13.25 0.548 2.268 1 92.81 272 ARG B N 1
ATOM 4418 C CA . ARG B 1 272 ? 12.906 0.959 0.909 1 92.81 272 ARG B CA 1
ATOM 4419 C C . ARG B 1 272 ? 11.969 2.162 0.92 1 92.81 272 ARG B C 1
ATOM 4421 O O . ARG B 1 272 ? 12.141 3.098 0.136 1 92.81 272 ARG B O 1
ATOM 4428 N N . ALA B 1 273 ? 11.023 2.117 1.78 1 95.38 273 ALA B N 1
ATOM 4429 C CA . ALA B 1 273 ? 10.07 3.215 1.898 1 95.38 273 ALA B CA 1
ATOM 4430 C C . ALA B 1 273 ? 10.766 4.512 2.295 1 95.38 273 ALA B C 1
ATOM 4432 O O . ALA B 1 273 ? 10.547 5.559 1.684 1 95.38 273 ALA B O 1
ATOM 4433 N N . VAL B 1 274 ? 11.609 4.445 3.277 1 96.31 274 VAL B N 1
ATOM 4434 C CA . VAL B 1 274 ? 12.281 5.625 3.812 1 96.31 274 VAL B CA 1
ATOM 4435 C C . VAL B 1 274 ? 13.203 6.223 2.746 1 96.31 274 VAL B C 1
ATOM 4437 O O . VAL B 1 274 ? 13.305 7.445 2.619 1 96.31 274 VAL B O 1
ATOM 4440 N N . ALA B 1 275 ? 13.859 5.371 2.01 1 92.5 275 ALA B N 1
ATOM 4441 C CA . ALA B 1 275 ? 14.711 5.863 0.927 1 92.5 275 ALA B CA 1
ATOM 4442 C C . ALA B 1 275 ? 13.906 6.715 -0.054 1 92.5 275 ALA B C 1
ATOM 4444 O O . ALA B 1 275 ? 14.336 7.805 -0.437 1 92.5 275 ALA B O 1
ATOM 4445 N N . SER B 1 276 ? 12.766 6.289 -0.425 1 92.88 276 SER B N 1
ATOM 4446 C CA . SER B 1 276 ? 11.898 7.02 -1.344 1 92.88 276 SER B CA 1
ATOM 4447 C C . SER B 1 276 ? 11.336 8.273 -0.688 1 92.88 276 SER B C 1
ATOM 4449 O O . SER B 1 276 ? 11.281 9.336 -1.312 1 92.88 276 SER B O 1
ATOM 4451 N N . ILE B 1 277 ? 10.914 8.172 0.539 1 95.31 277 ILE B N 1
ATOM 4452 C CA . ILE B 1 277 ? 10.32 9.273 1.288 1 95.31 277 ILE B CA 1
ATOM 4453 C C . ILE B 1 277 ? 11.32 10.422 1.393 1 95.31 277 ILE B C 1
ATOM 4455 O O . ILE B 1 277 ? 10.961 11.586 1.199 1 95.31 277 ILE B O 1
ATOM 4459 N N . ARG B 1 278 ? 12.5 10.125 1.604 1 91.81 278 ARG B N 1
ATOM 4460 C CA . ARG B 1 278 ? 13.539 11.125 1.813 1 91.81 278 ARG B CA 1
ATOM 4461 C C . ARG B 1 278 ? 13.766 11.953 0.551 1 91.81 278 ARG B C 1
ATOM 4463 O O . ARG B 1 278 ? 14.188 13.109 0.626 1 91.81 278 ARG B O 1
ATOM 4470 N N . GLU B 1 279 ? 13.484 11.367 -0.511 1 88.75 279 GLU B N 1
ATOM 4471 C CA . GLU B 1 279 ? 13.633 12.086 -1.773 1 88.75 279 GLU B CA 1
ATOM 4472 C C . GLU B 1 279 ? 12.648 13.242 -1.873 1 88.75 279 GLU B C 1
ATOM 4474 O O . GLU B 1 279 ? 12.883 14.203 -2.615 1 88.75 279 GLU B O 1
ATOM 4479 N N . HIS B 1 280 ? 11.578 13.148 -1.104 1 88.5 280 HIS B N 1
ATOM 4480 C CA . HIS B 1 280 ? 10.5 14.117 -1.3 1 88.5 280 HIS B CA 1
ATOM 4481 C C . HIS B 1 280 ? 10.242 14.914 -0.027 1 88.5 280 HIS B C 1
ATOM 4483 O O . HIS B 1 280 ? 9.602 15.969 -0.07 1 88.5 280 HIS B O 1
ATOM 4489 N N . ALA B 1 281 ? 10.695 14.422 1.104 1 89.38 281 ALA B N 1
ATOM 4490 C CA . ALA B 1 281 ? 10.367 15.039 2.391 1 89.38 281 ALA B CA 1
ATOM 4491 C C . ALA B 1 281 ? 11.031 16.406 2.527 1 89.38 281 ALA B C 1
ATOM 4493 O O . ALA B 1 281 ? 12.219 16.562 2.217 1 89.38 281 ALA B O 1
ATOM 4494 N N . ALA B 1 282 ? 10.258 17.359 2.959 1 81.12 282 ALA B N 1
ATOM 4495 C CA . ALA B 1 282 ? 10.789 18.703 3.174 1 81.12 282 ALA B CA 1
ATOM 4496 C C . ALA B 1 282 ? 11.484 18.797 4.527 1 81.12 282 ALA B C 1
ATOM 4498 O O . ALA B 1 282 ? 12.422 19.594 4.691 1 81.12 282 ALA B O 1
ATOM 4499 N N . GLY B 1 283 ? 11.023 18.125 5.543 1 84.06 283 GLY B N 1
ATOM 4500 C CA . GLY B 1 283 ? 11.578 18.141 6.887 1 84.06 283 GLY B CA 1
ATOM 4501 C C . GLY B 1 283 ? 12.219 16.812 7.285 1 84.06 283 GLY B C 1
ATOM 4502 O O . GLY B 1 283 ? 12.43 15.945 6.441 1 84.06 283 GLY B O 1
ATOM 4503 N N . PRO B 1 284 ? 12.609 16.719 8.555 1 92.62 284 PRO B N 1
ATOM 4504 C CA . PRO B 1 284 ? 13.234 15.492 9.039 1 92.62 284 PRO B CA 1
ATOM 4505 C C . PRO B 1 284 ? 12.312 14.281 8.945 1 92.62 284 PRO B C 1
ATOM 4507 O O . PRO B 1 284 ? 11.094 14.414 9.078 1 92.62 284 PRO B O 1
ATOM 4510 N N . VAL B 1 285 ? 12.969 13.172 8.68 1 96.69 285 VAL B N 1
ATOM 4511 C CA . VAL B 1 285 ? 12.281 11.883 8.688 1 96.69 285 VAL B CA 1
ATOM 4512 C C . VAL B 1 285 ? 12.695 11.086 9.93 1 96.69 285 VAL B C 1
ATOM 4514 O O . VAL B 1 285 ? 13.891 10.844 10.141 1 96.69 285 VAL B O 1
ATOM 4517 N N . ARG B 1 286 ? 11.727 10.75 10.781 1 98.31 286 ARG B N 1
ATOM 4518 C CA . ARG B 1 286 ? 11.992 10.023 12.023 1 98.31 286 ARG B CA 1
ATOM 4519 C C . ARG B 1 286 ? 11.141 8.766 12.109 1 98.31 286 ARG B C 1
ATOM 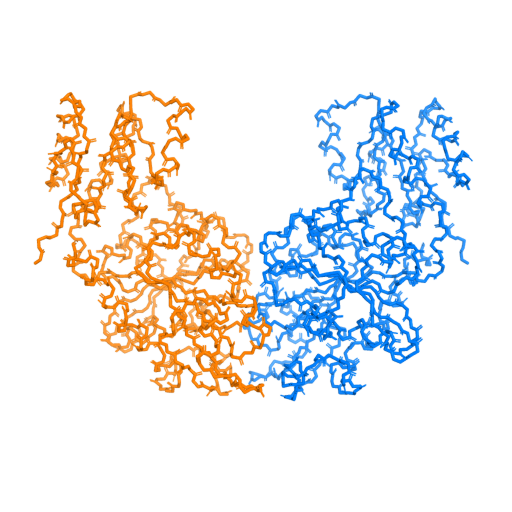4521 O O . ARG B 1 286 ? 10.117 8.656 11.445 1 98.31 286 ARG B O 1
ATOM 4528 N N . LEU B 1 287 ? 11.617 7.84 12.961 1 98.69 287 LEU B N 1
ATOM 4529 C CA . LEU B 1 287 ? 10.922 6.562 13.086 1 98.69 287 LEU B CA 1
ATOM 4530 C C . LEU B 1 287 ? 10.156 6.488 14.406 1 98.69 287 LEU B C 1
ATOM 4532 O O . LEU B 1 287 ? 10.648 6.957 15.438 1 98.69 287 LEU B O 1
ATOM 4536 N N . VAL B 1 288 ? 8.977 5.969 14.367 1 98.62 288 VAL B N 1
ATOM 4537 C CA . VAL B 1 288 ? 8.312 5.395 15.531 1 98.62 288 VAL B CA 1
ATOM 4538 C C . VAL B 1 288 ? 8.352 3.869 15.445 1 98.62 288 VAL B C 1
ATOM 4540 O O . VAL B 1 288 ? 7.723 3.271 14.57 1 98.62 288 VAL B O 1
ATOM 4543 N N . VAL B 1 289 ? 9.062 3.238 16.344 1 98.5 289 VAL B N 1
ATOM 4544 C CA . VAL B 1 289 ? 9.234 1.789 16.328 1 98.5 289 VAL B CA 1
ATOM 4545 C C . VAL B 1 289 ? 8.164 1.135 17.188 1 98.5 289 VAL B C 1
ATOM 4547 O O . VAL B 1 289 ? 7.992 1.5 18.359 1 98.5 289 VAL B O 1
ATOM 4550 N N . ARG B 1 290 ? 7.469 0.239 16.562 1 96.62 290 ARG B N 1
ATOM 4551 C CA . ARG B 1 290 ? 6.367 -0.422 17.25 1 96.62 290 ARG B CA 1
ATOM 4552 C C . ARG B 1 290 ? 6.742 -1.844 17.656 1 96.62 290 ARG B C 1
ATOM 4554 O O . ARG B 1 290 ? 7.273 -2.605 16.844 1 96.62 290 ARG B O 1
ATOM 4561 N N . GLY B 1 291 ? 6.438 -2.15 18.922 1 93.19 291 GLY B N 1
ATOM 4562 C CA . GLY B 1 291 ? 6.574 -3.527 19.375 1 93.19 291 GLY B CA 1
ATOM 4563 C C . GLY B 1 291 ? 5.348 -4.371 19.094 1 93.19 291 GLY B C 1
ATOM 4564 O O . GLY B 1 291 ? 4.367 -3.881 18.531 1 93.19 291 GLY B O 1
ATOM 4565 N N . PRO B 1 292 ? 5.449 -5.668 19.453 1 91.44 292 PRO B N 1
ATOM 4566 C CA . PRO B 1 292 ? 6.578 -6.379 20.047 1 91.44 292 PRO B CA 1
ATOM 4567 C C . PRO B 1 292 ? 7.691 -6.676 19.047 1 91.44 292 PRO B C 1
ATOM 4569 O O . PRO B 1 292 ? 7.559 -6.363 17.859 1 91.44 292 PRO B O 1
ATOM 4572 N N . ALA B 1 293 ? 8.789 -7.102 19.578 1 91.88 293 ALA B N 1
ATOM 4573 C CA . ALA B 1 293 ? 9.922 -7.562 18.781 1 91.88 293 ALA B CA 1
ATOM 4574 C C . ALA B 1 293 ? 10.117 -9.07 18.922 1 91.88 293 ALA B C 1
ATOM 4576 O O . ALA B 1 293 ? 11.031 -9.523 19.609 1 91.88 293 ALA B O 1
ATOM 4577 N N . PRO B 1 294 ? 9.398 -9.773 18.234 1 85 294 PRO B N 1
ATOM 4578 C CA . PRO B 1 294 ? 9.422 -11.227 18.422 1 85 294 PRO B CA 1
ATOM 4579 C C . PRO B 1 294 ? 10.781 -11.844 18.109 1 85 294 PRO B C 1
ATOM 4581 O O . PRO B 1 294 ? 11.172 -12.844 18.719 1 85 294 PRO B O 1
ATOM 4584 N N . GLY B 1 295 ? 11.523 -11.32 17.234 1 83.44 295 GLY B N 1
ATOM 4585 C CA . GLY B 1 295 ? 12.836 -11.828 16.875 1 83.44 295 GLY B CA 1
ATOM 4586 C C . GLY B 1 295 ? 13.961 -11.203 17.672 1 83.44 295 GLY B C 1
ATOM 4587 O O . GLY B 1 295 ? 15.133 -11.508 17.453 1 83.44 295 GLY B O 1
ATOM 4588 N N . GLY B 1 296 ? 13.602 -10.266 18.516 1 88.12 296 GLY B N 1
ATOM 4589 C CA . GLY B 1 296 ? 14.586 -9.688 19.422 1 88.12 296 GLY B CA 1
ATOM 4590 C C . GLY B 1 296 ? 15.289 -8.477 18.828 1 88.12 296 GLY B C 1
ATOM 4591 O O . GLY B 1 296 ? 16.375 -8.102 19.297 1 88.12 296 GLY B O 1
ATOM 4592 N N . LEU B 1 297 ? 14.773 -7.914 17.891 1 90.69 297 LEU B N 1
ATOM 4593 C CA . LEU B 1 297 ? 15.367 -6.715 17.312 1 90.69 297 LEU B CA 1
ATOM 4594 C C . LEU B 1 297 ? 15.367 -5.57 18.312 1 90.69 297 LEU B C 1
ATOM 4596 O O . LEU B 1 297 ? 14.352 -5.312 18.969 1 90.69 297 LEU B O 1
ATOM 4600 N N . ARG B 1 298 ? 16.594 -4.945 18.531 1 92.62 298 ARG B N 1
ATOM 4601 C CA . ARG B 1 298 ? 16.703 -3.75 19.359 1 92.62 298 ARG B CA 1
ATOM 4602 C C . ARG B 1 298 ? 16.453 -2.488 18.547 1 92.62 298 ARG B C 1
ATOM 4604 O O . ARG B 1 298 ? 16.531 -2.51 17.312 1 92.62 298 ARG B O 1
ATOM 4611 N N . THR B 1 299 ? 16.062 -1.407 19.234 1 94.69 299 THR B N 1
ATOM 4612 C CA . THR B 1 299 ? 15.797 -0.123 18.594 1 94.69 299 THR B CA 1
ATOM 4613 C C . THR B 1 299 ? 16.969 0.298 17.703 1 94.69 299 THR B C 1
ATOM 4615 O O . THR B 1 299 ? 16.766 0.796 16.594 1 94.69 299 THR B O 1
ATOM 4618 N N . ALA B 1 300 ? 18.125 0.074 18.141 1 94.81 300 ALA B N 1
ATOM 4619 C CA . ALA B 1 300 ? 19.328 0.429 17.375 1 94.81 300 ALA B CA 1
ATOM 4620 C C . ALA B 1 300 ? 19.422 -0.381 16.078 1 94.81 300 ALA B C 1
ATOM 4622 O O . ALA B 1 300 ? 19.859 0.127 15.055 1 94.81 300 ALA B O 1
ATOM 4623 N N . ASP B 1 301 ? 19.047 -1.641 16.172 1 94 301 ASP B N 1
ATOM 4624 C CA . ASP B 1 301 ? 19.016 -2.488 14.992 1 94 301 ASP B CA 1
ATOM 4625 C C . ASP B 1 301 ? 18.062 -1.934 13.945 1 94 301 ASP B C 1
ATOM 4627 O O . ASP B 1 301 ? 18.391 -1.884 12.758 1 94 301 ASP B O 1
ATOM 4631 N N . VAL B 1 302 ? 16.922 -1.454 14.398 1 96.19 302 VAL B N 1
ATOM 4632 C CA . VAL B 1 302 ? 15.906 -0.924 13.508 1 96.19 302 VAL B CA 1
ATOM 4633 C C . VAL B 1 302 ? 16.406 0.369 12.867 1 96.19 302 VAL B C 1
ATOM 4635 O O . VAL B 1 302 ? 16.297 0.545 11.648 1 96.19 302 VAL B O 1
ATOM 4638 N N . ALA B 1 303 ? 16.953 1.213 13.664 1 96.75 303 ALA B N 1
ATOM 4639 C CA . ALA B 1 303 ? 17.469 2.482 13.164 1 96.75 303 ALA B CA 1
ATOM 4640 C C . ALA B 1 303 ? 18.516 2.254 12.078 1 96.75 303 ALA B C 1
ATOM 4642 O O . ALA B 1 303 ? 18.484 2.902 11.031 1 96.75 303 ALA B O 1
ATOM 4643 N N . ARG B 1 304 ? 19.344 1.35 12.297 1 94.62 304 ARG B N 1
ATOM 4644 C CA . ARG B 1 304 ? 20.422 1.042 11.352 1 94.62 304 ARG B CA 1
ATOM 4645 C C . ARG B 1 304 ? 19.859 0.43 10.07 1 94.62 304 ARG B C 1
ATOM 4647 O O . ARG B 1 304 ? 20.219 0.848 8.969 1 94.62 304 ARG B O 1
ATOM 4654 N N . ALA B 1 305 ? 19.031 -0.489 10.227 1 93.88 305 ALA B N 1
ATOM 4655 C CA . ALA B 1 305 ? 18.484 -1.215 9.086 1 93.88 305 ALA B CA 1
ATOM 4656 C C . ALA B 1 305 ? 17.641 -0.293 8.203 1 93.88 305 ALA B C 1
ATOM 4658 O O . ALA B 1 305 ? 17.688 -0.389 6.977 1 93.88 305 ALA B O 1
ATOM 4659 N N . VAL B 1 306 ? 16.906 0.578 8.836 1 96.56 306 VAL B N 1
ATOM 4660 C CA . VAL B 1 306 ? 15.969 1.411 8.102 1 96.56 306 VAL B CA 1
ATOM 4661 C C . VAL B 1 306 ? 16.672 2.674 7.605 1 96.56 306 VAL B C 1
ATOM 4663 O O . VAL B 1 306 ? 16.312 3.227 6.566 1 96.56 306 VAL B O 1
ATOM 4666 N N . GLY B 1 307 ? 17.625 3.145 8.328 1 94.38 307 GLY B N 1
ATOM 4667 C CA . GLY B 1 307 ? 18.406 4.293 7.914 1 94.38 307 GLY B CA 1
ATOM 4668 C C . GLY B 1 307 ? 17.797 5.621 8.336 1 94.38 307 GLY B C 1
ATOM 4669 O O . GLY B 1 307 ? 17.844 6.594 7.582 1 94.38 307 GLY B O 1
ATOM 4670 N N . ALA B 1 308 ? 17.203 5.723 9.461 1 97 308 ALA B N 1
ATOM 4671 C CA . ALA B 1 308 ? 16.656 6.957 10.008 1 97 308 ALA B CA 1
ATOM 4672 C C . ALA B 1 308 ? 16.656 6.926 11.539 1 97 308 ALA B C 1
ATOM 4674 O O . ALA B 1 308 ? 16.672 5.848 12.141 1 97 308 ALA B O 1
ATOM 4675 N N . GLU B 1 309 ? 16.609 8.047 12.172 1 97.31 309 GLU B N 1
ATOM 4676 C CA . GLU B 1 309 ? 16.641 8.156 13.625 1 97.31 309 GLU B CA 1
ATOM 4677 C C . GLU B 1 309 ? 15.305 7.762 14.25 1 97.31 309 GLU B C 1
ATOM 4679 O O . GLU B 1 309 ? 14.242 8.117 13.727 1 97.31 309 GLU B O 1
ATOM 4684 N N . VAL B 1 310 ? 15.398 7.086 15.414 1 98.19 310 VAL B N 1
ATOM 4685 C CA . VAL B 1 310 ? 14.195 6.68 16.141 1 98.19 310 VAL B CA 1
ATOM 4686 C C . VAL B 1 310 ? 13.734 7.816 17.047 1 98.19 310 VAL B C 1
ATOM 4688 O O . VAL B 1 310 ? 14.5 8.289 17.891 1 98.19 310 VAL B O 1
ATOM 4691 N N . LEU B 1 311 ? 12.539 8.211 16.859 1 97.94 311 LEU B N 1
ATOM 4692 C CA . LEU B 1 311 ? 11.93 9.266 17.656 1 97.94 311 LEU B CA 1
ATOM 4693 C C . LEU B 1 311 ? 11.297 8.695 18.922 1 97.94 311 LEU B C 1
ATOM 4695 O O . LEU B 1 311 ? 11.375 9.312 19.984 1 97.94 311 LEU B O 1
ATOM 4699 N N . SER B 1 312 ? 10.648 7.574 18.797 1 97.62 312 SER B N 1
ATOM 4700 C CA . SER B 1 312 ? 9.922 6.965 19.906 1 97.62 312 SER B CA 1
ATOM 4701 C C . SER B 1 312 ? 9.734 5.469 19.688 1 97.62 312 SER B C 1
ATOM 4703 O O . SER B 1 312 ? 9.781 4.988 18.547 1 97.62 312 SER B O 1
ATOM 4705 N N . VAL B 1 313 ? 9.602 4.77 20.797 1 97.5 313 VAL B N 1
ATOM 4706 C CA . VAL B 1 313 ? 9.242 3.355 20.797 1 97.5 313 VAL B CA 1
ATOM 4707 C C . VAL B 1 313 ? 7.852 3.172 21.391 1 97.5 313 VAL B C 1
ATOM 4709 O O . VAL B 1 313 ? 7.562 3.688 22.484 1 97.5 313 VAL B O 1
ATOM 4712 N N . MET B 1 314 ? 7.051 2.543 20.672 1 96.56 314 MET B N 1
ATOM 4713 C CA . MET B 1 314 ? 5.68 2.285 21.094 1 96.56 314 MET B CA 1
ATOM 4714 C C . MET B 1 314 ? 5.512 0.837 21.547 1 96.56 314 MET B C 1
ATOM 4716 O O . MET B 1 314 ? 5.516 -0.078 20.719 1 96.56 314 MET B O 1
ATOM 4720 N N . ARG B 1 315 ? 5.328 0.663 22.812 1 94.75 315 ARG B N 1
ATOM 4721 C CA . ARG B 1 315 ? 5.086 -0.673 23.344 1 94.75 315 ARG B CA 1
ATOM 4722 C C . ARG B 1 315 ? 3.764 -1.235 22.844 1 94.75 315 ARG B C 1
ATOM 4724 O O . ARG B 1 315 ? 2.873 -0.481 22.438 1 94.75 315 ARG B O 1
ATOM 4731 N N . PRO B 1 316 ? 3.682 -2.539 22.797 1 91.69 316 PRO B N 1
ATOM 4732 C CA . PRO B 1 316 ? 2.424 -3.127 22.328 1 91.69 316 PRO B CA 1
ATOM 4733 C C . PRO B 1 316 ? 1.228 -2.725 23.188 1 91.69 316 PRO B C 1
ATOM 4735 O O . PRO B 1 316 ? 1.364 -2.555 24.406 1 91.69 316 PRO B O 1
ATOM 4738 N N . GLN B 1 317 ? 0.162 -2.537 22.562 1 91.31 317 GLN B N 1
ATOM 4739 C CA . GLN B 1 317 ? -1.115 -2.27 23.203 1 91.31 317 GLN B CA 1
ATOM 4740 C C . GLN B 1 317 ? -2.203 -3.211 22.688 1 91.31 317 GLN B C 1
ATOM 4742 O O . GLN B 1 317 ? -3.006 -2.83 21.844 1 91.31 317 GLN B O 1
ATOM 4747 N N . PRO B 1 318 ? -2.332 -4.367 23.266 1 85.5 318 PRO B N 1
ATOM 4748 C CA . PRO B 1 318 ? -3.191 -5.434 22.75 1 85.5 318 PRO B CA 1
ATOM 4749 C C . PRO B 1 318 ? -4.668 -5.039 22.719 1 85.5 318 PRO B C 1
ATOM 4751 O O . PRO B 1 318 ? -5.445 -5.613 21.953 1 85.5 318 PRO B O 1
ATOM 4754 N N . SER B 1 319 ? -5.102 -4.098 23.484 1 86.44 319 SER B N 1
ATOM 4755 C CA . SER B 1 319 ? -6.508 -3.719 23.578 1 86.44 319 SER B CA 1
ATOM 4756 C C . SER B 1 319 ? -6.879 -2.719 22.484 1 86.44 319 SER B C 1
ATOM 4758 O O . SER B 1 319 ? -8.062 -2.428 22.281 1 86.44 319 SER B O 1
ATOM 4760 N N . LEU B 1 320 ? -5.953 -2.271 21.766 1 87.69 320 LEU B N 1
ATOM 4761 C CA . LEU B 1 320 ? -6.137 -1.148 20.859 1 87.69 320 LEU B CA 1
ATOM 4762 C C . LEU B 1 320 ? -7.066 -1.528 19.703 1 87.69 320 LEU B C 1
ATOM 4764 O O . LEU B 1 320 ? -8 -0.789 19.391 1 87.69 320 LEU B O 1
ATOM 4768 N N . PRO B 1 321 ? -6.895 -2.699 19.094 1 84.81 321 PRO B N 1
ATOM 4769 C CA . PRO B 1 321 ? -7.777 -3.057 17.984 1 84.81 321 PRO B CA 1
ATOM 4770 C C . PRO B 1 321 ? -9.25 -3.117 18.391 1 84.81 321 PRO B C 1
ATOM 4772 O O . PRO B 1 321 ? -10.109 -2.617 17.672 1 84.81 321 PRO B O 1
ATOM 4775 N N . ALA B 1 322 ? -9.477 -3.641 19.5 1 85.38 322 ALA B N 1
ATOM 4776 C CA . ALA B 1 322 ? -10.852 -3.717 20 1 85.38 322 ALA B CA 1
ATOM 4777 C C . ALA B 1 322 ? -11.414 -2.324 20.266 1 85.38 322 ALA B C 1
ATOM 4779 O O . ALA B 1 322 ? -12.586 -2.057 19.969 1 85.38 322 ALA B O 1
ATOM 4780 N N . ALA B 1 323 ? -10.648 -1.499 20.812 1 84.5 323 ALA B N 1
ATOM 4781 C CA . ALA B 1 323 ? -11.07 -0.128 21.094 1 84.5 323 ALA B CA 1
ATOM 4782 C C . ALA B 1 323 ? -11.391 0.623 19.812 1 84.5 323 ALA B C 1
ATOM 4784 O O . ALA B 1 323 ? -12.391 1.35 19.75 1 84.5 323 ALA B O 1
ATOM 4785 N N . LEU B 1 324 ? -10.602 0.43 18.828 1 84.88 324 LEU B N 1
ATOM 4786 C CA . LEU B 1 324 ? -10.797 1.096 17.547 1 84.88 324 LEU B CA 1
ATOM 4787 C C . LEU B 1 324 ? -12.07 0.595 16.859 1 84.88 324 LEU B C 1
ATOM 4789 O O . LEU B 1 324 ? -12.797 1.377 16.25 1 84.88 324 LEU B O 1
ATOM 4793 N N . ASP B 1 325 ? -12.32 -0.698 17.078 1 84 325 ASP B N 1
ATOM 4794 C CA . ASP B 1 325 ? -13.516 -1.282 16.469 1 84 325 ASP B CA 1
ATOM 4795 C C . ASP B 1 325 ? -14.781 -0.77 17.141 1 84 325 ASP B C 1
ATOM 4797 O O . ASP B 1 325 ? -15.844 -0.706 16.516 1 84 325 ASP B O 1
ATOM 4801 N N . ARG B 1 326 ? -14.742 -0.405 18.391 1 78 326 ARG B N 1
ATOM 4802 C CA . ARG B 1 326 ? -15.922 -0.022 19.156 1 78 326 ARG B CA 1
ATOM 4803 C C . ARG B 1 326 ? -16.141 1.484 19.109 1 78 326 ARG B C 1
ATOM 4805 O O . ARG B 1 326 ? -17.203 1.977 19.516 1 78 326 ARG B O 1
ATOM 4812 N N . GLY B 1 327 ? -15.258 2.258 18.625 1 71.69 327 GLY B N 1
ATOM 4813 C CA . GLY B 1 327 ? -15.594 3.674 18.672 1 71.69 327 GLY B CA 1
ATOM 4814 C C . GLY B 1 327 ? -14.406 4.574 18.375 1 71.69 327 GLY B C 1
ATOM 4815 O O . GLY B 1 327 ? -14.508 5.797 18.516 1 71.69 327 GLY B O 1
ATOM 4816 N N . GLY B 1 328 ? -13.477 4.047 18.094 1 73.69 328 GLY B N 1
ATOM 4817 C CA . GLY B 1 328 ? -12.336 4.855 17.688 1 73.69 328 GLY B CA 1
ATOM 4818 C C . GLY B 1 328 ? -11.508 5.348 18.859 1 73.69 328 GLY B C 1
ATOM 4819 O O . GLY B 1 328 ? -11.562 4.766 19.953 1 73.69 328 GLY B O 1
ATOM 4820 N N . PHE B 1 329 ? -10.617 6.363 18.672 1 77.25 329 PHE B N 1
ATOM 4821 C CA . PHE B 1 329 ? -9.562 6.82 19.578 1 77.25 329 PHE B CA 1
ATOM 4822 C C . PHE B 1 329 ? -10.141 7.703 20.672 1 77.25 329 PHE B C 1
ATOM 4824 O O . PHE B 1 329 ? -9.469 7.965 21.688 1 77.25 329 PHE B O 1
ATOM 4831 N N . GLY B 1 330 ? -11.336 8.062 20.578 1 68.81 330 GLY B N 1
ATOM 4832 C CA . GLY B 1 330 ? -11.867 8.969 21.594 1 68.81 330 GLY B CA 1
ATOM 4833 C C . GLY B 1 330 ? -11.742 8.422 23 1 68.81 330 GLY B C 1
ATOM 4834 O O . GLY B 1 330 ? -11.523 9.18 23.953 1 68.81 330 GLY B O 1
ATOM 4835 N N . ALA B 1 331 ? -11.664 7.199 23.047 1 66.56 331 ALA B N 1
ATOM 4836 C CA . ALA B 1 331 ? -11.703 6.582 24.375 1 66.56 331 ALA B CA 1
ATOM 4837 C C . ALA B 1 331 ? -10.289 6.277 24.875 1 66.56 331 ALA B C 1
ATOM 4839 O O . ALA B 1 331 ? -10.094 5.965 26.047 1 66.56 331 ALA B O 1
ATOM 4840 N N . ILE B 1 332 ? -9.406 6.418 24.016 1 76.88 332 ILE B N 1
ATOM 4841 C CA . ILE B 1 332 ? -8.047 6.059 24.391 1 76.88 332 ILE B CA 1
ATOM 4842 C C . ILE B 1 332 ? -7.312 7.289 24.922 1 76.88 332 ILE B C 1
ATOM 4844 O O . ILE B 1 332 ? -6.934 8.18 24.156 1 76.88 332 ILE B O 1
ATOM 4848 N N . ARG B 1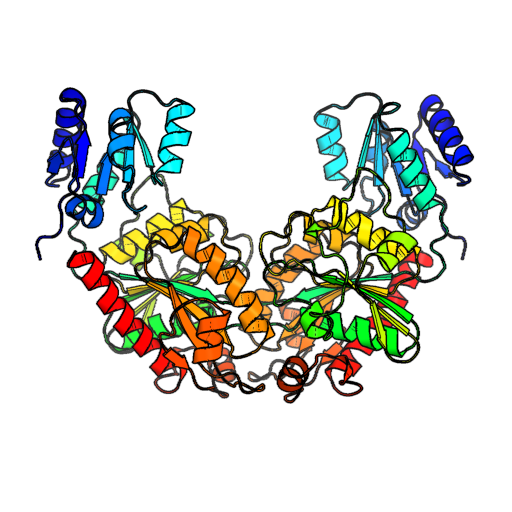 333 ? -7.141 7.348 26.25 1 78.56 333 ARG B N 1
ATOM 4849 C CA . ARG B 1 333 ? -6.57 8.531 26.891 1 78.56 333 ARG B CA 1
ATOM 4850 C C . ARG B 1 333 ? -5.129 8.289 27.312 1 78.56 333 ARG B C 1
ATOM 4852 O O . ARG B 1 333 ? -4.352 9.234 27.453 1 78.56 333 ARG B O 1
ATOM 4859 N N . ARG B 1 334 ? -4.887 7 27.531 1 84.56 334 ARG B N 1
ATOM 4860 C CA . ARG B 1 334 ? -3.562 6.621 28.016 1 84.56 334 ARG B CA 1
ATOM 4861 C C . ARG B 1 334 ? -3.047 5.383 27.297 1 84.56 334 ARG B C 1
ATOM 4863 O O . ARG B 1 334 ? -3.775 4.766 26.516 1 84.56 334 ARG B O 1
ATOM 4870 N N . GLY B 1 335 ? -1.694 5.18 27.531 1 92 335 GLY B N 1
ATOM 4871 C CA . GLY B 1 335 ? -1.104 3.971 26.984 1 92 335 GLY B CA 1
ATOM 4872 C C . GLY B 1 335 ? 0.013 4.25 26 1 92 335 GLY B C 1
ATOM 4873 O O . GLY B 1 335 ? 0.393 5.402 25.797 1 92 335 GLY B O 1
ATOM 4874 N N . PRO B 1 336 ? 0.459 3.195 25.469 1 94.5 336 PRO B N 1
ATOM 4875 C CA . PRO B 1 336 ? 1.638 3.295 24.609 1 94.5 336 PRO B CA 1
ATOM 4876 C C . PRO B 1 336 ? 1.401 4.184 23.391 1 94.5 336 PRO B C 1
ATOM 4878 O O . PRO B 1 336 ? 2.266 4.988 23.031 1 94.5 336 PRO B O 1
ATOM 4881 N N . VAL B 1 337 ? 0.231 4.109 22.766 1 95.38 337 VAL B N 1
ATOM 4882 C CA . VAL B 1 337 ? -0.03 4.883 21.562 1 95.38 337 VAL B CA 1
ATOM 4883 C C . VAL B 1 337 ? -0.137 6.367 21.906 1 95.38 337 VAL B C 1
ATOM 4885 O O . VAL B 1 337 ? 0.33 7.223 21.156 1 95.38 337 VAL B O 1
ATOM 4888 N N . ALA B 1 338 ? -0.744 6.684 23.031 1 94.19 338 ALA B N 1
ATOM 4889 C CA . ALA B 1 338 ? -0.835 8.07 23.484 1 94.19 338 ALA B CA 1
ATOM 4890 C C . ALA B 1 338 ? 0.548 8.641 23.781 1 94.19 338 ALA B C 1
ATOM 4892 O O . ALA B 1 338 ? 0.833 9.797 23.453 1 94.19 338 ALA B O 1
ATOM 4893 N N . ARG B 1 339 ? 1.365 7.844 24.391 1 95 339 ARG B N 1
ATOM 4894 C CA . ARG B 1 339 ? 2.723 8.281 24.688 1 95 339 ARG B CA 1
ATOM 4895 C C . ARG B 1 339 ? 3.516 8.547 23.422 1 95 339 ARG B C 1
ATOM 4897 O O . ARG B 1 339 ? 4.25 9.531 23.328 1 95 339 ARG B O 1
ATOM 4904 N N . ALA B 1 340 ? 3.393 7.664 22.484 1 96.75 340 ALA B N 1
ATOM 4905 C CA . ALA B 1 340 ? 4.051 7.863 21.203 1 96.75 340 ALA B CA 1
ATOM 4906 C C . ALA B 1 340 ? 3.561 9.141 20.531 1 96.75 340 ALA B C 1
ATOM 4908 O O . ALA B 1 340 ? 4.359 9.906 19.969 1 96.75 340 ALA B O 1
ATOM 4909 N N . ALA B 1 341 ? 2.281 9.352 20.594 1 97.38 341 ALA B N 1
ATOM 4910 C CA . ALA B 1 341 ? 1.689 10.555 20.016 1 97.38 341 ALA B CA 1
ATOM 4911 C C . ALA B 1 341 ? 2.246 11.812 20.672 1 97.38 341 ALA B C 1
ATOM 4913 O O . ALA B 1 341 ? 2.553 12.797 19.984 1 97.38 341 ALA B O 1
ATOM 4914 N N . GLN B 1 342 ? 2.383 11.758 21.953 1 96.31 342 GLN B N 1
ATOM 4915 C CA . GLN B 1 342 ? 2.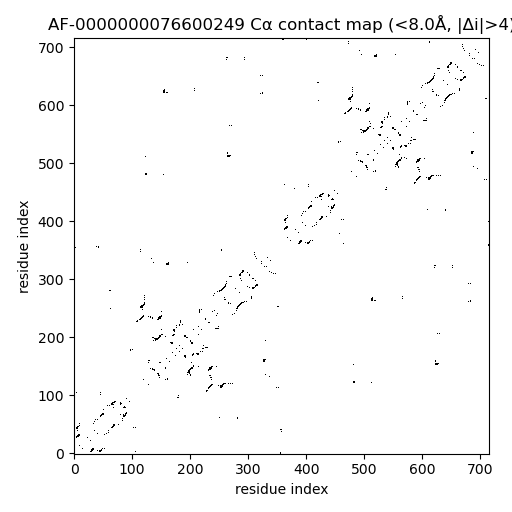943 12.883 22.688 1 96.31 342 GLN B CA 1
ATOM 4916 C C . GLN B 1 342 ? 4.383 13.164 22.266 1 96.31 342 GLN B C 1
ATOM 4918 O O . GLN B 1 342 ? 4.773 14.32 22.094 1 96.31 342 GLN B O 1
ATOM 4923 N N . ALA B 1 343 ? 5.125 12.117 22.125 1 97.19 343 ALA B N 1
ATOM 4924 C CA . ALA B 1 343 ? 6.508 12.266 21.688 1 97.19 343 ALA B CA 1
ATOM 4925 C C . ALA B 1 343 ? 6.578 12.883 20.297 1 97.19 343 ALA B C 1
ATOM 4927 O O . ALA B 1 343 ? 7.434 13.734 20.031 1 97.19 343 ALA B O 1
ATOM 4928 N N . VAL B 1 344 ? 5.715 12.477 19.438 1 98 344 VAL B N 1
ATOM 4929 C CA . VAL B 1 344 ? 5.676 12.992 18.062 1 98 344 VAL B CA 1
ATOM 4930 C C . VAL B 1 344 ? 5.305 14.477 18.094 1 98 344 VAL B C 1
ATOM 4932 O O . VAL B 1 344 ? 5.914 15.289 17.391 1 98 344 VAL B O 1
ATOM 4935 N N . LEU B 1 345 ? 4.324 14.828 18.891 1 96.56 345 LEU B N 1
ATOM 4936 C CA . LEU B 1 345 ? 3.9 16.219 19 1 96.56 345 LEU B CA 1
ATOM 4937 C C . LEU B 1 345 ? 5.035 17.094 19.516 1 96.56 345 LEU B C 1
ATOM 4939 O O . LEU B 1 345 ? 5.23 18.219 19.047 1 96.56 345 LEU B O 1
ATOM 4943 N N . ALA B 1 346 ? 5.715 16.578 20.5 1 95.69 346 ALA B N 1
ATOM 4944 C CA . ALA B 1 346 ? 6.852 17.328 21.031 1 95.69 346 ALA B CA 1
ATOM 4945 C C . ALA B 1 346 ? 7.906 17.562 19.953 1 95.69 346 ALA B C 1
ATOM 4947 O O . ALA B 1 346 ? 8.43 18.672 19.828 1 95.69 346 ALA B O 1
ATOM 4948 N N . ALA B 1 347 ? 8.164 16.562 19.203 1 95.19 347 ALA B N 1
ATOM 4949 C CA . ALA B 1 347 ? 9.141 16.688 18.125 1 95.19 347 ALA B CA 1
ATOM 4950 C C . ALA B 1 347 ? 8.656 17.656 17.062 1 95.19 347 ALA B C 1
ATOM 4952 O O . ALA B 1 347 ? 9.453 18.391 16.484 1 95.19 347 ALA B O 1
ATOM 4953 N N . LEU B 1 348 ? 7.387 17.547 16.766 1 94.69 348 LEU B N 1
ATOM 4954 C CA . LEU B 1 348 ? 6.793 18.438 15.773 1 94.69 348 LEU B CA 1
ATOM 4955 C C . LEU B 1 348 ? 6.914 19.906 16.203 1 94.69 348 LEU B C 1
ATOM 4957 O O . LEU B 1 348 ? 7.195 20.766 15.383 1 94.69 348 LEU B O 1
ATOM 4961 N N . ALA B 1 349 ? 6.711 20.188 17.469 1 88.69 349 ALA B N 1
ATOM 4962 C CA . ALA B 1 349 ? 6.855 21.531 18.016 1 88.69 349 ALA B CA 1
ATOM 4963 C C . ALA B 1 349 ? 8.281 22.047 17.844 1 88.69 349 ALA B C 1
ATOM 4965 O O . ALA B 1 349 ? 8.5 23.219 17.531 1 88.69 349 ALA B O 1
ATOM 4966 N N . ASP B 1 350 ? 9.219 21.141 18.031 1 83.88 350 ASP B N 1
ATOM 4967 C CA . ASP B 1 350 ? 10.625 21.5 17.891 1 83.88 350 ASP B CA 1
ATOM 4968 C C . ASP B 1 350 ? 10.977 21.781 16.438 1 83.88 350 ASP B C 1
ATOM 4970 O O . ASP B 1 350 ? 11.781 22.672 16.156 1 83.88 350 ASP B O 1
ATOM 4974 N N . ALA B 1 351 ? 10.414 21.047 15.586 1 77 351 ALA B N 1
ATOM 4975 C CA . ALA B 1 351 ? 10.695 21.188 14.164 1 77 351 ALA B CA 1
ATOM 4976 C C . ALA B 1 351 ? 10.148 22.516 13.625 1 77 351 ALA B C 1
ATOM 4978 O O . ALA B 1 351 ? 10.727 23.109 12.719 1 77 351 ALA B O 1
ATOM 4979 N N . GLU B 1 352 ? 9.039 22.844 14.094 1 68.19 352 GLU B N 1
ATOM 4980 C CA . GLU B 1 352 ? 8.438 24.109 13.695 1 68.19 352 GLU B CA 1
ATOM 4981 C C . GLU B 1 352 ? 9.336 25.281 14.07 1 68.19 352 GLU B C 1
ATOM 4983 O O . GLU B 1 352 ? 9.492 26.219 13.281 1 68.19 352 GLU B O 1
ATOM 4988 N N . MET B 1 353 ? 9.859 25.156 15.305 1 56.81 353 MET B N 1
ATOM 4989 C CA . MET B 1 353 ? 10.711 26.219 15.82 1 56.81 353 MET B CA 1
ATOM 4990 C C . MET B 1 353 ? 11.992 26.344 15 1 56.81 353 MET B C 1
ATOM 4992 O O . MET B 1 353 ? 12.484 27.438 14.766 1 56.81 353 MET B O 1
ATOM 4996 N N . SER B 1 354 ? 12.375 25.156 14.602 1 51.69 354 SER B N 1
ATOM 4997 C CA . SER B 1 354 ? 13.602 25.172 13.805 1 51.69 354 SER B CA 1
ATOM 4998 C C . SER B 1 354 ? 13.352 25.797 12.43 1 51.69 354 SER B C 1
ATOM 5000 O O . SER B 1 354 ? 14.242 26.438 11.867 1 51.69 354 SER B O 1
ATOM 5002 N N . THR B 1 355 ? 12.172 25.609 11.992 1 47.03 355 THR B N 1
ATOM 5003 C CA . THR B 1 355 ? 11.82 26.172 10.695 1 47.03 355 THR B CA 1
ATOM 5004 C C . THR B 1 355 ? 11.555 27.672 10.812 1 47.03 355 THR B C 1
ATOM 5006 O O . THR B 1 355 ? 11.875 28.438 9.898 1 47.03 355 THR B O 1
ATOM 5009 N N . VAL B 1 356 ? 11.047 28.125 12.102 1 36.06 356 VAL B N 1
ATOM 5010 C CA . VAL B 1 356 ? 10.789 29.531 12.367 1 36.06 356 VAL B CA 1
ATOM 5011 C C . VAL B 1 356 ? 12.094 30.234 12.742 1 36.06 356 VAL B C 1
ATOM 5013 O O . VAL B 1 356 ? 12.266 31.438 12.477 1 36.06 356 VAL B O 1
ATOM 5016 N N . ALA B 1 357 ? 12.945 29.5 13.664 1 38.12 357 ALA B N 1
ATOM 5017 C CA . ALA B 1 357 ? 14.18 30.141 14.117 1 38.12 357 ALA B CA 1
ATOM 5018 C C . ALA B 1 357 ? 15.18 30.266 12.977 1 38.12 357 ALA B C 1
ATOM 5020 O O . ALA B 1 357 ? 16.203 30.938 13.117 1 38.12 357 ALA B O 1
ATOM 5021 N N . CYS B 1 358 ? 15.023 29.422 12.07 1 30.83 358 CYS B N 1
ATOM 5022 C CA . CYS B 1 358 ? 16.047 29.719 11.078 1 30.83 358 CYS B CA 1
ATOM 5023 C C . CYS B 1 358 ? 15.578 30.781 10.102 1 30.83 358 CYS B C 1
ATOM 5025 O O . CYS B 1 358 ? 14.406 30.812 9.719 1 30.83 358 CYS B O 1
#

InterPro domains:
  IPR022521 Rv3660c [TIGR03815] (9-348)
  IPR027417 P-loop containing nucleoside triphosphate hydrolase [G3DSA:3.40.50.300] (113-350)
  IPR027417 P-loop containing nucleoside triphosphate hydrolase [SSF52540] (114-329)
  IPR050625 ParA/MinD ATPase [PTHR43384] (94-327)
  IPR059050 Rv3660c-like, CheY-like N-terminal domain [PF26563] (9-110)

Secondary structure (DSSP, 8-state):
---PPPEEE-S-HHHHHHHHHHHHHTTPPPEEESS--HHHHHH-S-EEE-GGGGGGGTTSPP-SSEEEEESS--HHHHHHHHHTT-SEEEETTTTHHHHHHHHHHHHS---TT-EEEEEEESSTTSSHHHHHHHHHHHHHHTT-EEEEEE--TTS--HHHHHT-TTS-S--GGG----SS---HHHHHHHS-EEEETTEEEEEE---SSS--TT--HHHHHHHHHHHHHTT-EEEEE--TT--HHHHHHHHH-SEEEEEEESSHHHHHHHHHHHHHHHTT-SS-EEEEEES--TT---HHHHHHHHTSEEEEEE---TTHHHHHHHHGGGG--SSHHHHHHHHHHHHHHHHHHHHHH-/---PPPEEE-S-HHHHHHHHHHHHHTTPPPEEESS--HHHHHH-S-EEE-GGGGGGGTTSPP-SSEEEEESS--HHHHHHHHHTT-SEEEETTTTHHHHHHHHHHHHS---TT-EEEEEEESSTTSSHHHHHHHHHHHHHHTT-EEEEEE--TTS--HHHHHT-TTS-S--GGG----SS---HHHHHHHS-EEEETTEEEEEE---SSS--TT--HHHHHHHHHHHHHTT-EEEEE--TT--HHHHHHHHH-SEEEEEEESSHHHHHHHHHHHHHHHTT-SS-EEEEEES--TT---HHHHHHHHTSEEEEEE---TTHHHHHHHHGGGG--SSHHHHHHHHHHHHHHHHHHHHHH-

Organism: Saccharopolyspora spinosa (NCBI:txid60894)

Nearest PDB structures (foldseek):
  3ea0-assembly1_B  TM=8.323E-01  e=3.807E-07  Chlorobaculum tepidum TLS
  3fkq-assembly1_A-2  TM=5.144E-01  e=2.835E-08  Agathobacter rectalis
  5auq-assembly1_H  TM=6.442E-01  e=6.695E-07  Thermococcus kodakarensis KOD1
  6g2g-assembly1_B  TM=6.052E-01  e=4.830E-06  Thermochaetoides thermophila DSM 1495
  3kjg-assembly1_A  TM=6.889E-01  e=5.792E-05  Carboxydothermus hydrogenoformans Z-2901

Foldseek 3Di:
DPQQFEEEADPDPVVVVVLCVLLVVLVGDYHYDNADDLVSVLRQLAYEYEQVSLVSCPPRDQAPRYEYEYQDDDPVSVVSCVVSPNPYYDHPPVCSVLSSQSSNLSRLPLPPAEAEEEFEALDPPLCRLVLLLLLQLLCFQVQFEAEEEELDQPDPKSCLQQQNVVFDADELLPDDPPSHADALVNQQVRFGKDHAHNGIYTYHIADPPDHSVNLDLSNLLRNSSNRSSNNHHYRYYAYLVCDNSRLSSQSRHLEYEYRFEQEDVRLQSSLVSVVVSVVRHNHAYEYEYEDDNPVPRDPVNSCVSNVHHHQYYFYDDVCSVVVSNVGHCSVPPDGRSNVSSVSVVVVRSVSVVVSNVD/DPQQFEEEADPDPVVVVVLCVLLVVLVGDYHYDNADDLLSVLRQLAYEYEQVSLVSCPPRDQAPRYEYEYQDDDPVSVVSCVVSPNPYYDHPPVCSVLSSQSSNLSRLPLPPAEAEEEFEALDPPLCRLVLLLLLQQLCFQVQFEAEEEELDQPDPKSCLQQQNVVFDADELLPDDPPSHADALVNQQVRFGKDHAHNGIYTYHIADPPDHSVNLDLSNLLRNSSNRSSNNHHYRYYAYLVCDNSRLSSQSRHLEYEYRFEQEDVRLQSSLVSVVVSVVRHNHFYEYEYEDDNPVPRDPVNSCVSNVHHHQYYFYDDVCSVVVSNVGHCSVPDDGRSNVSSVSVVVVRSVSVCVSNVD

Sequence (716 aa):
MTTGRPLLITRDSVLAEEVSRLAAATGVELEHTPDPAAADWRTAPLVLLDPTAIGAADGLPRRRGVAVLCRDLTSDLWRAAFEIGAEHVLQLPADEATLIELLSDAGDVPTQGGRVLAVLGGCGGAGASVVATAVAVVAARGGERSLLVDCDPLGGGVDLAVGAEAADGLRWSGLAVNAGRLAASALHEALPKRRIGAGAITVLSCDRDGPSSGLTPEAVRAVLGAGRRAGDTVVCDLPRTLPAAAVAGLRQADLTVVVVPAEVRACAAAARAVASIREHAAGPVRLVVRGPAPGGLRTADVARAVGAEVLSVMRPQPSLPAALDRGGFGAIRRGPVARAAQAVLAALADAEMSTVACMTTGRPLLITRDSVLAEEVSRLAAATGVELEHTPDPAAADWRTAPLVLLDPTAIGAADGLPRRRGVAVLCRDLTSDLWRAAFEIGAEHVLQLPADEATLIELLSDAGDVPTQGGRVLAVLGGCGGAGASVVATAVAVVAARGGERSLLVDCDPLGGGVDLAVGAEAADGLRWSGLAVNAGRLAASALHEALPKRRIGAGAITVLSCDRDGPSSGLTPEAVRAVLGAGRRAGDTVVCDLPRTLPAAAVAGLRQADLTVVVVPAEVRACAAAARAVASIREHAAGPVRLVVRGPAPGGLRTADVARAVGAEVLSVMRPQPSLPAALDRGGFGAIRRGPVARAAQAVLAALADAEMSTVAC